Protein AF-0000000068167201 (afdb_homodimer)

Sequence (460 aa):
MQRVSMYNCYGNVTFLSANLTEEQDPYPSETRNNGVIADLFFKIFEMDVFRKNYDYFFLMESDVVPIRPYWLDNMYEHAEFAMEDFWIKGSLYRGPNTPKEYCMGIYWGCGDHFNGNSMYRLGDPVFDSFLRFARDTRVDPGKEIGINHDAQIVRVLRDPAVWRFYQRYAQKFVYTEFVQHRPPLIIDDLRRTFNNTFIVHQATNEPEEPQEGEMDEIYLDRANIILKPAMQRVSMYNCYGNVTFLSANLTEEQDPYPSETRNNGVIADLFFKIFEMDVFRKNYDYFFLMESDVVPIRPYWLDNMYEHAEFAMEDFWIKGSLYRGPNTPKEYCMGIYWGCGDHFNGNSMYRLGDPVFDSFLRFARDTRVDPGKEIGINHDAQIVRVLRDPAVWRFYQRYAQKFVYTEFVQHRPPLIIDDLRRTFNNTFIVHQATNEPEEPQEGEMDEIYLDRANIILKPA

Nearest PDB structures (foldseek):
  7ui7-assembly1_B  TM=5.630E-01  e=5.694E-02  Homo sapiens
  6ezl-assembly1_B  TM=3.033E-01  e=5.720E+00  Trypanosoma cruzi strain CL Brener
  5h93-assembly1_A  TM=2.025E-01  e=3.654E+00  Geobacter metallireducens GS-15
  6ezl-assembly1_A  TM=3.020E-01  e=9.546E+00  Trypanosoma cruzi strain CL Brener
  7ui7-assembly1_B  TM=5.516E-01  e=3.229E-02  Homo sapiens

Organism: Acanthamoeba castellanii (strain ATCC 30010 / Neff) (NCBI:txid1257118)

Secondary structure (DSSP, 8-state):
-----HHHH-SEEEEEE----TTT--TT-SS--HHHHHHHHHHHHH-HHHHTT-SEEE---TTEEE-STTHHHHHHHHHHT-SS--SEEE--B-SS---HHHHTSTTTT-TTPPPSSSEEE-S-HHHHHHHHHHHHT---TTSSS---HHHHHHHHHTSGGGHHHHHHHGGGEEE-SSEEE-S---HHHHHHH-TT--EEET---S------S--------SEEEEEEP-/-----HHHH-SEEEEEE----TTT--TT-SS--HHHHHHHHHHHHH-HHHHTT-SEEE---TTEEE-STTHHHHHHHHHHT-SS--SEEE--B-SS---HHHHTSTTGGGTTPPPSSSEEE-S-HHHHHHHHHHHHT---TTSSS---HHHHHHHHHTSGGGHHHHHHHGGGEEE-SSEEE-S---HHHHHHH-TT--EEET---S------S--------SEEEEEE--

Foldseek 3Di:
DPPDDLVVFFVDKDWAFLPDDCVQPVPPPVPPALSNQQSLVLSVLPDCVDQVPHFKDFDDDPQKDFLDPPLVVVVVCCQPVPPDAAAKEAFAEDEPCQDPCCCPDPNVQCSGFGDSRIMGGHNDPVSNVLLVVLVVPQPPVVDRRRNHSRSSSRSVCPPPVCVVVCVVRVVNHHYDQCEHEYAADQSVVCVVPRVNHGMYGHHDNDDPPVPPDPPPCVVCPRIDIGGHHD/DPPDDLVVFFVDKDKAFLPDDCVQPVPPPVPPALSNQQSLVLSVLPDCVDQVPHFKDFDDDPQKDFLDPPLVVVVVCCQPVPPDAAAKEAFAEDEDCQDPCCCPDPNVQCNGFGDSRIMGGHNDPVSNVLLVVLVVVQPPPVDRRRNHSRSSSRSVCPPPVCVVVCVVRVVNHHYDQCEHEYAADQSVVCVVPRVNHGMYGHHDNDDPPVPPDPVPCVCCDRIDIDGHHD

Radius of gyration: 24.22 Å; Cα contacts (8 Å, |Δi|>4): 711; chains: 2; bounding box: 56×70×61 Å

pLDDT: mean 72.6, std 19.9, range [26.17, 97.38]

Solvent-accessible surface area (backbone atoms only — not comparable to full-atom values): 25790 Å² total; per-residue (Å²): 128,83,84,67,58,65,71,77,68,25,59,40,80,44,83,37,71,65,73,70,49,63,85,56,40,54,70,82,52,84,62,85,46,38,36,36,59,21,49,46,51,59,47,54,68,68,33,58,81,46,35,75,72,37,59,60,48,70,45,75,56,89,56,46,42,72,69,43,86,65,41,67,60,50,49,48,44,59,66,71,59,42,92,60,80,52,45,34,43,17,13,36,55,50,46,92,76,63,53,59,65,24,65,73,39,100,29,49,70,36,55,70,20,44,42,67,56,21,37,33,52,34,71,45,67,68,59,49,50,49,51,50,49,37,61,70,64,60,57,62,69,90,49,79,70,32,67,33,49,31,53,37,47,31,51,46,55,66,32,75,92,34,38,70,56,38,42,71,46,48,41,24,58,36,52,37,57,42,33,38,32,33,64,61,41,54,57,69,56,47,49,70,73,33,82,62,41,25,33,28,35,46,58,39,79,63,74,77,62,78,64,80,63,72,64,72,66,69,58,74,56,69,41,55,73,50,74,39,79,106,128,82,87,66,57,64,71,77,68,23,58,40,80,43,83,38,71,60,76,70,49,62,84,56,40,56,69,80,51,84,60,88,47,37,36,34,60,22,50,47,51,59,46,52,67,68,34,58,80,44,35,75,72,36,61,61,48,69,46,75,57,92,58,44,41,73,71,42,86,64,39,66,60,51,51,47,45,59,66,71,58,41,92,60,79,52,45,36,42,18,13,36,56,50,45,89,76,63,55,57,65,24,62,73,40,98,26,46,69,36,53,71,20,44,41,67,55,22,36,33,51,35,71,44,68,67,58,49,50,48,50,50,50,36,61,70,65,59,61,63,68,89,51,83,73,35,67,33,51,32,54,36,47,32,51,46,55,67,30,76,92,35,37,67,56,39,42,70,45,48,40,24,56,36,53,37,58,42,33,36,33,34,64,58,42,53,59,67,57,46,49,70,72,33,82,62,41,26,33,30,34,47,56,41,79,65,75,78,61,77,64,80,63,70,64,73,64,72,58,74,52,69,44,52,74,48,74,39,77,105

Structure (mmCIF, N/CA/C/O backbone):
data_AF-0000000068167201-model_v1
#
loop_
_entity.id
_entity.type
_entity.pdbx_description
1 polymer 'Uncharacterized protein'
#
loop_
_atom_site.group_PDB
_atom_site.id
_atom_site.type_symbol
_atom_site.label_atom_id
_atom_site.label_alt_id
_atom_site.label_comp_id
_atom_site.label_asym_id
_atom_site.label_entity_id
_atom_site.label_seq_id
_atom_site.pdbx_PDB_ins_code
_atom_site.Cartn_x
_atom_site.Cartn_y
_atom_site.Cartn_z
_atom_site.occupancy
_atom_site.B_iso_or_equiv
_atom_site.auth_seq_id
_atom_site.auth_comp_id
_atom_site.auth_asym_id
_atom_site.auth_atom_id
_atom_site.pdbx_PDB_model_num
ATOM 1 N N . MET A 1 1 ? 23.516 -27.391 -0.371 1 36.56 1 MET A N 1
ATOM 2 C CA . MET A 1 1 ? 22.188 -27.453 0.202 1 36.56 1 MET A CA 1
ATOM 3 C C . MET A 1 1 ? 21.578 -28.844 0.037 1 36.56 1 MET A C 1
ATOM 5 O O . MET A 1 1 ? 21.578 -29.391 -1.065 1 36.56 1 MET A O 1
ATOM 9 N N . GLN A 1 2 ? 21.656 -29.641 1.086 1 42.03 2 GLN A N 1
ATOM 10 C CA . GLN A 1 2 ? 21.078 -30.984 1.014 1 42.03 2 GLN A CA 1
ATOM 11 C C . GLN A 1 2 ? 19.672 -30.953 0.428 1 42.03 2 GLN A C 1
ATOM 13 O O . GLN A 1 2 ? 18.859 -30.094 0.79 1 42.03 2 GLN A O 1
ATOM 18 N N . ARG A 1 3 ? 19.531 -31.516 -0.711 1 50 3 ARG A N 1
ATOM 19 C CA . ARG A 1 3 ? 18.203 -31.703 -1.292 1 50 3 ARG A CA 1
ATOM 20 C C . ARG A 1 3 ? 17.25 -32.344 -0.29 1 50 3 ARG A C 1
ATOM 22 O O . ARG A 1 3 ? 17.516 -33.438 0.198 1 50 3 ARG A O 1
ATOM 29 N N . VAL A 1 4 ? 16.609 -31.641 0.537 1 54.53 4 VAL A N 1
ATOM 30 C CA . VAL A 1 4 ? 15.562 -32.188 1.4 1 54.53 4 VAL A CA 1
ATOM 31 C C . VAL A 1 4 ? 14.25 -32.281 0.633 1 54.53 4 VAL A C 1
ATOM 33 O O . VAL A 1 4 ? 13.961 -31.422 -0.208 1 54.53 4 VAL A O 1
ATOM 36 N N . SER A 1 5 ? 13.695 -33.406 0.656 1 58.47 5 SER A N 1
ATOM 37 C CA . SER A 1 5 ? 12.398 -33.625 0.016 1 58.47 5 SER A CA 1
ATOM 38 C C . SER A 1 5 ? 11.375 -32.594 0.502 1 58.47 5 SER A C 1
ATOM 40 O O . SER A 1 5 ? 11.422 -32.188 1.657 1 58.47 5 SER A O 1
ATOM 42 N N . MET A 1 6 ? 10.562 -32.125 -0.412 1 61.56 6 MET A N 1
ATOM 43 C CA . MET A 1 6 ? 9.469 -31.219 -0.084 1 61.56 6 MET A CA 1
ATOM 44 C C . MET A 1 6 ? 8.617 -31.781 1.054 1 61.56 6 MET A C 1
ATOM 46 O O . MET A 1 6 ? 8.125 -31.031 1.896 1 61.56 6 MET A O 1
ATOM 50 N N . TYR A 1 7 ? 8.578 -33.094 1.147 1 63.25 7 TYR A N 1
ATOM 51 C CA . TYR A 1 7 ? 7.738 -33.719 2.154 1 63.25 7 TYR A CA 1
ATOM 52 C C . TYR A 1 7 ? 8.344 -33.562 3.545 1 63.25 7 TYR A C 1
ATOM 54 O O . TYR A 1 7 ? 7.652 -33.75 4.551 1 63.25 7 TYR A O 1
ATOM 62 N N . ASN A 1 8 ? 9.539 -33.219 3.566 1 61.47 8 ASN A N 1
ATOM 63 C CA . ASN A 1 8 ? 10.195 -32.969 4.844 1 61.47 8 ASN A CA 1
ATOM 64 C C . ASN A 1 8 ? 10.039 -31.516 5.285 1 61.47 8 ASN A C 1
ATOM 66 O O . ASN A 1 8 ? 10.297 -31.188 6.445 1 61.47 8 ASN A O 1
ATOM 70 N N . CYS A 1 9 ? 9.672 -30.828 4.32 1 60.47 9 CYS A N 1
ATOM 71 C CA . CYS A 1 9 ? 9.625 -29.406 4.602 1 60.47 9 CYS A CA 1
ATOM 72 C C . CYS A 1 9 ? 8.195 -28.938 4.828 1 60.47 9 CYS A C 1
ATOM 74 O O . CYS A 1 9 ? 7.961 -27.969 5.547 1 60.47 9 CYS A O 1
ATOM 76 N N . TYR A 1 10 ? 7.305 -29.766 4.207 1 65.75 10 TYR A N 1
ATOM 77 C CA . TYR A 1 10 ? 5.922 -29.312 4.242 1 65.75 10 TYR A CA 1
ATOM 78 C C . TYR A 1 10 ? 5.004 -30.375 4.824 1 65.75 10 TYR A C 1
ATOM 80 O O . TYR A 1 10 ? 5.25 -31.578 4.656 1 65.75 10 TYR A O 1
ATOM 88 N N . GLY A 1 11 ? 4.047 -29.984 5.57 1 65.19 11 GLY A N 1
ATOM 89 C CA . GLY A 1 11 ? 3.096 -30.906 6.18 1 65.19 11 GLY A CA 1
ATOM 90 C C . GLY A 1 11 ? 2.312 -31.719 5.168 1 65.19 11 GLY A C 1
ATOM 91 O O . GLY A 1 11 ? 1.943 -32.844 5.43 1 65.19 11 GLY A O 1
ATOM 92 N N . ASN A 1 12 ? 1.971 -31.078 4.129 1 67.81 12 ASN A N 1
ATOM 93 C CA . ASN A 1 12 ? 1.233 -31.75 3.059 1 67.81 12 ASN A CA 1
ATOM 94 C C . ASN A 1 12 ? 1.652 -31.234 1.686 1 67.81 12 ASN A C 1
ATOM 96 O O . ASN A 1 12 ? 1.848 -30.031 1.502 1 67.81 12 ASN A O 1
ATOM 100 N N . VAL A 1 13 ? 1.933 -32.188 0.857 1 68.69 13 VAL A N 1
ATOM 101 C CA . VAL A 1 13 ? 2.264 -31.859 -0.528 1 68.69 13 VAL A CA 1
ATOM 102 C C . VAL A 1 13 ? 1.216 -32.469 -1.462 1 68.69 13 VAL A C 1
ATOM 104 O O . VAL A 1 13 ? 0.963 -33.656 -1.427 1 68.69 13 VAL A O 1
ATOM 107 N N . THR A 1 14 ? 0.507 -31.531 -2.141 1 71.19 14 THR A N 1
ATOM 108 C CA . THR A 1 14 ? -0.508 -31.984 -3.086 1 71.19 14 THR A CA 1
ATOM 109 C C . THR A 1 14 ? -0.206 -31.469 -4.492 1 71.19 14 THR A C 1
ATOM 111 O O . THR A 1 14 ? 0.171 -30.312 -4.668 1 71.19 14 THR A O 1
ATOM 114 N N . PHE A 1 15 ? -0.291 -32.406 -5.363 1 70.62 15 PHE A N 1
ATOM 115 C CA . PHE A 1 15 ? -0.175 -32.062 -6.773 1 70.62 15 PHE A CA 1
ATOM 116 C C . PHE A 1 15 ? -1.552 -31.938 -7.418 1 70.62 15 PHE A C 1
ATOM 118 O O . PHE A 1 15 ? -2.35 -32.875 -7.367 1 70.62 15 PHE A O 1
ATOM 125 N N . LEU A 1 16 ? -1.758 -30.734 -7.855 1 71.31 16 LEU A N 1
ATOM 126 C CA . LEU A 1 16 ? -3.053 -30.5 -8.484 1 71.31 16 LEU A CA 1
ATOM 127 C C . LEU A 1 16 ? -2.883 -30.062 -9.938 1 71.31 16 LEU A C 1
ATOM 129 O O . LEU A 1 16 ? -2.061 -29.203 -10.234 1 71.31 16 LEU A O 1
ATOM 133 N N . SER A 1 17 ? -3.621 -30.797 -10.758 1 72.12 17 SER A N 1
ATOM 134 C CA . SER A 1 17 ? -3.656 -30.391 -12.164 1 72.12 17 SER A CA 1
ATOM 135 C C . SER A 1 17 ? -4.727 -29.344 -12.398 1 72.12 17 SER A C 1
ATOM 137 O O . SER A 1 17 ? -5.844 -29.453 -11.891 1 72.12 17 SER A O 1
ATOM 139 N N . ALA A 1 18 ? -4.312 -28.266 -13.125 1 69.25 18 ALA A N 1
ATOM 140 C CA . ALA A 1 18 ? -5.293 -27.25 -13.484 1 69.25 18 ALA A CA 1
ATOM 141 C C . ALA A 1 18 ? -6.184 -27.719 -14.625 1 69.25 18 ALA A C 1
ATOM 143 O O . ALA A 1 18 ? -7.199 -27.094 -14.938 1 69.25 18 ALA A O 1
ATOM 144 N N . ASN A 1 19 ? -5.879 -28.859 -15.148 1 73.12 19 ASN A N 1
ATOM 145 C CA . ASN A 1 19 ? -6.645 -29.438 -16.25 1 73.12 19 ASN A CA 1
ATOM 146 C C . ASN A 1 19 ? -6.844 -28.453 -17.391 1 73.12 19 ASN A C 1
ATOM 148 O O . ASN A 1 19 ? -7.969 -28.25 -17.844 1 73.12 19 ASN A O 1
ATOM 152 N N . LEU A 1 20 ? -5.723 -27.859 -17.812 1 71.25 20 LEU A N 1
ATOM 153 C CA . LEU A 1 20 ? -5.801 -26.922 -18.922 1 71.25 20 LEU A CA 1
ATOM 154 C C . LEU A 1 20 ? -6.047 -27.672 -20.234 1 71.25 20 LEU A C 1
ATOM 156 O O . LEU A 1 20 ? -5.539 -28.781 -20.438 1 71.25 20 LEU A O 1
ATOM 160 N N . THR A 1 21 ? -6.906 -27.031 -21 1 71.06 21 THR A N 1
ATOM 161 C CA . THR A 1 21 ? -7.129 -27.609 -22.312 1 71.06 21 THR A CA 1
ATOM 162 C C . THR A 1 21 ? -5.902 -27.406 -23.203 1 71.06 21 THR A C 1
ATOM 164 O O . THR A 1 21 ? -5.012 -26.625 -22.875 1 71.06 21 THR A O 1
ATOM 167 N N . GLU A 1 22 ? -5.84 -28.078 -24.25 1 69.19 22 GLU A N 1
ATOM 168 C CA . GLU A 1 22 ? -4.75 -27.922 -25.203 1 69.19 22 GLU A CA 1
ATOM 169 C C . GLU A 1 22 ? -4.68 -26.5 -25.734 1 69.19 22 GLU A C 1
ATOM 171 O O . GLU A 1 22 ? -3.596 -25.984 -26.031 1 69.19 22 GLU A O 1
ATOM 176 N N . GLU A 1 23 ? -5.832 -25.891 -25.891 1 67.25 23 GLU A N 1
ATOM 177 C CA . GLU A 1 23 ? -5.883 -24.5 -26.359 1 67.25 23 GLU A CA 1
ATOM 178 C C . GLU A 1 23 ? -5.238 -23.547 -25.359 1 67.25 23 GLU A C 1
ATOM 180 O O . GLU A 1 23 ? -4.57 -22.594 -25.75 1 67.25 23 GLU A O 1
ATOM 185 N N . GLN A 1 24 ? -5.504 -23.875 -24.156 1 65.56 24 GLN A N 1
ATOM 186 C CA . GLN A 1 24 ? -4.977 -23.031 -23.094 1 65.56 24 GLN A CA 1
ATOM 187 C C . GLN A 1 24 ? -3.48 -23.25 -22.891 1 65.56 24 GLN A C 1
ATOM 189 O O . GLN A 1 24 ? -2.768 -22.359 -22.438 1 65.56 24 GLN A O 1
ATOM 194 N N . ASP A 1 25 ? -3.125 -24.391 -23.094 1 62.09 25 ASP A N 1
ATOM 195 C CA . ASP A 1 25 ? -1.715 -24.734 -22.953 1 62.09 25 ASP A CA 1
ATOM 196 C C . ASP A 1 25 ? -1.173 -25.359 -24.234 1 62.09 25 ASP A C 1
ATOM 198 O O . ASP A 1 25 ? -1.091 -26.578 -24.359 1 62.09 25 ASP A O 1
ATOM 202 N N . PRO A 1 26 ? -0.95 -24.312 -25.062 1 56.28 26 PRO A N 1
ATOM 203 C CA . PRO A 1 26 ? -0.424 -24.891 -26.297 1 56.28 26 PRO A CA 1
ATOM 204 C C . PRO A 1 26 ? 0.962 -25.516 -26.125 1 56.28 26 PRO A C 1
ATOM 206 O O . PRO A 1 26 ? 1.7 -25.672 -27.094 1 56.28 26 PRO A O 1
ATOM 209 N N . TYR A 1 27 ? 1.354 -25.953 -25 1 52.94 27 TYR A N 1
ATOM 210 C CA . TYR A 1 27 ? 2.646 -26.609 -24.844 1 52.94 27 TYR A CA 1
ATOM 211 C C . TYR A 1 27 ? 2.723 -27.875 -25.688 1 52.94 27 TYR A C 1
ATOM 213 O O . TYR A 1 27 ? 1.744 -28.609 -25.797 1 52.94 27 TYR A O 1
ATOM 221 N N . PRO A 1 28 ? 4.102 -28.156 -26.188 1 50.16 28 PRO A N 1
ATOM 222 C CA . PRO A 1 28 ? 5.379 -27.438 -26.078 1 50.16 28 PRO A CA 1
ATOM 223 C C . PRO A 1 28 ? 5.465 -26.234 -27.016 1 50.16 28 PRO A C 1
ATOM 225 O O . PRO A 1 28 ? 6.562 -25.734 -27.281 1 50.16 28 PRO A O 1
ATOM 228 N N . SER A 1 29 ? 4.441 -25.594 -27.219 1 46.91 29 SER A N 1
ATOM 229 C CA . SER A 1 29 ? 4.723 -24.531 -28.188 1 46.91 29 SER A CA 1
ATOM 230 C C . SER A 1 29 ? 5.816 -23.594 -27.672 1 46.91 29 SER A C 1
ATOM 232 O O . SER A 1 29 ? 5.988 -23.438 -26.469 1 46.91 29 SER A O 1
ATOM 234 N N . GLU A 1 30 ? 6.926 -23.484 -28.438 1 47.19 30 GLU A N 1
ATOM 235 C CA . GLU A 1 30 ? 8.125 -22.672 -28.25 1 47.19 30 GLU A CA 1
ATOM 236 C C . GLU A 1 30 ? 7.801 -21.391 -27.469 1 47.19 30 GLU A C 1
ATOM 238 O O . GLU A 1 30 ? 8.703 -20.719 -26.969 1 47.19 30 GLU A O 1
ATOM 243 N N . THR A 1 31 ? 6.672 -20.906 -27.703 1 44.09 31 THR A N 1
ATOM 244 C CA . THR A 1 31 ? 6.492 -19.531 -27.234 1 44.09 31 THR A CA 1
ATOM 245 C C . THR A 1 31 ? 6.055 -19.516 -25.766 1 44.09 31 THR A C 1
ATOM 247 O O . THR A 1 31 ? 5.113 -20.219 -25.391 1 44.09 31 THR A O 1
ATOM 250 N N . ARG A 1 32 ? 7.156 -19.484 -24.844 1 48.12 32 ARG A N 1
ATOM 251 C CA . ARG A 1 32 ? 6.867 -19.125 -23.469 1 48.12 32 ARG A CA 1
ATOM 252 C C . ARG A 1 32 ? 5.586 -18.312 -23.359 1 48.12 32 ARG A C 1
ATOM 254 O O . ARG A 1 32 ? 5.523 -17.172 -23.844 1 48.12 32 ARG A O 1
ATOM 261 N N . ASN A 1 33 ? 4.301 -18.969 -23.297 1 55.28 33 ASN A N 1
ATOM 262 C CA . ASN A 1 33 ? 3.033 -18.25 -23.391 1 55.28 33 ASN A CA 1
ATOM 263 C C . ASN A 1 33 ? 2.582 -17.719 -22.031 1 55.28 33 ASN A C 1
ATOM 265 O O . ASN A 1 33 ? 2.197 -18.5 -21.156 1 55.28 33 ASN A O 1
ATOM 269 N N . ASN A 1 34 ? 2.998 -16.516 -21.609 1 62.41 34 ASN A N 1
ATOM 270 C CA . ASN A 1 34 ? 2.537 -15.781 -20.438 1 62.41 34 ASN A CA 1
ATOM 271 C C . ASN A 1 34 ? 1.046 -15.984 -20.203 1 62.41 34 ASN A C 1
ATOM 273 O O . ASN A 1 34 ? 0.582 -15.906 -19.062 1 62.41 34 ASN A O 1
ATOM 277 N N . GLY A 1 35 ? 0.426 -16.5 -21.219 1 68.56 35 GLY A N 1
ATOM 278 C CA . GLY A 1 35 ? -1.002 -16.75 -21.094 1 68.56 35 GLY A CA 1
ATOM 279 C C . GLY A 1 35 ? -1.327 -18.016 -20.312 1 68.56 35 GLY A C 1
ATOM 280 O O . GLY A 1 35 ? -2.293 -18.047 -19.547 1 68.56 35 GLY A O 1
ATOM 281 N N . VAL A 1 36 ? -0.416 -18.984 -20.438 1 72.44 36 VAL A N 1
ATOM 282 C CA . VAL A 1 36 ? -0.645 -20.266 -19.75 1 72.44 36 VAL A CA 1
ATOM 283 C C . VAL A 1 36 ? -0.498 -20.078 -18.25 1 72.44 36 VAL A C 1
ATOM 285 O O . VAL A 1 36 ? -1.303 -20.594 -17.469 1 72.44 36 VAL A O 1
ATOM 288 N N . ILE A 1 37 ? 0.482 -19.359 -17.859 1 74.88 37 ILE A N 1
ATOM 289 C CA . ILE A 1 37 ? 0.716 -19.109 -16.438 1 74.88 37 ILE A CA 1
ATOM 290 C C . ILE A 1 37 ? -0.462 -18.328 -15.859 1 74.88 37 ILE A C 1
ATOM 292 O O . ILE A 1 37 ? -0.894 -18.609 -14.734 1 74.88 37 ILE A O 1
ATOM 296 N N . ALA A 1 38 ? -0.884 -17.406 -16.594 1 81.75 38 ALA A N 1
ATOM 297 C CA . ALA A 1 38 ? -2.049 -16.641 -16.156 1 81.75 38 ALA A CA 1
ATOM 298 C C . ALA A 1 38 ? -3.262 -17.547 -15.977 1 81.75 38 ALA A C 1
ATOM 300 O O . ALA A 1 38 ? -3.982 -17.438 -14.984 1 81.75 38 ALA A O 1
ATOM 301 N N . ASP A 1 39 ? -3.455 -18.438 -16.922 1 80 39 ASP A N 1
ATOM 302 C CA . ASP A 1 39 ? -4.586 -19.359 -16.859 1 80 39 ASP A CA 1
ATOM 303 C C . ASP A 1 39 ? -4.461 -20.297 -15.648 1 80 39 ASP A C 1
ATOM 305 O O . ASP A 1 39 ? -5.453 -20.594 -14.984 1 80 39 ASP A O 1
ATOM 309 N N . LEU A 1 40 ? -3.301 -20.719 -15.438 1 80 40 LEU A N 1
ATOM 310 C CA . LEU A 1 40 ? -3.059 -21.547 -14.258 1 80 40 LEU A CA 1
ATOM 311 C C . LEU A 1 40 ? -3.439 -20.812 -12.984 1 80 40 LEU A C 1
ATOM 313 O O . LEU A 1 40 ? -4.121 -21.359 -12.117 1 80 40 LEU A O 1
ATOM 317 N N . PHE A 1 41 ? -3.064 -19.641 -12.867 1 86.31 41 PHE A N 1
ATOM 318 C CA . PHE A 1 41 ? -3.369 -18.828 -11.695 1 86.31 41 PHE A CA 1
ATOM 319 C C . PHE A 1 41 ? -4.875 -18.719 -11.492 1 86.31 41 PHE A C 1
ATOM 321 O O . PHE A 1 41 ? -5.391 -19 -10.406 1 86.31 41 PHE A O 1
ATOM 328 N N . PHE A 1 42 ? -5.516 -18.266 -12.539 1 85.69 42 PHE A N 1
ATOM 329 C CA . PHE A 1 42 ? -6.941 -18 -12.422 1 85.69 42 PHE A CA 1
ATOM 330 C C . PHE A 1 42 ? -7.723 -19.281 -12.141 1 85.69 42 PHE A C 1
ATOM 332 O O . PHE A 1 42 ? -8.727 -19.25 -11.43 1 85.69 42 PHE A O 1
ATOM 339 N N . LYS A 1 43 ? -7.254 -20.344 -12.633 1 81.44 43 LYS A N 1
ATOM 340 C CA . LYS A 1 43 ? -7.91 -21.609 -12.359 1 81.44 43 LYS A CA 1
ATOM 341 C C . LYS A 1 43 ? -7.703 -22.047 -10.914 1 81.44 43 LYS A C 1
ATOM 343 O O . LYS A 1 43 ? -8.633 -22.531 -10.266 1 81.44 43 LYS A O 1
ATOM 348 N N . ILE A 1 44 ? -6.508 -21.859 -10.453 1 75.69 44 ILE A N 1
ATOM 349 C CA . ILE A 1 44 ? -6.203 -22.203 -9.07 1 75.69 44 ILE A CA 1
ATOM 350 C C . ILE A 1 44 ? -7.094 -21.406 -8.125 1 75.69 44 ILE A C 1
ATOM 352 O O . ILE A 1 44 ? -7.625 -21.938 -7.152 1 75.69 44 ILE A O 1
ATOM 356 N N . PHE A 1 45 ? -7.273 -20.219 -8.414 1 83.06 45 PHE A N 1
ATOM 357 C CA . PHE A 1 45 ? -8.055 -19.344 -7.555 1 83.06 45 PHE A CA 1
ATOM 358 C C . PHE A 1 45 ? -9.5 -19.812 -7.469 1 83.06 45 PHE A C 1
ATOM 360 O O . PHE A 1 45 ? -10.18 -19.578 -6.465 1 83.06 45 PHE A O 1
ATOM 367 N N . GLU A 1 46 ? -9.93 -20.531 -8.453 1 83.56 46 GLU A N 1
ATOM 368 C CA . GLU A 1 46 ? -11.328 -20.953 -8.508 1 83.56 46 GLU A CA 1
ATOM 369 C C . GLU A 1 46 ? -11.508 -22.328 -7.875 1 83.56 46 GLU A C 1
ATOM 371 O O . GLU A 1 46 ? -12.641 -22.781 -7.668 1 83.56 46 GLU A O 1
ATOM 376 N N . MET A 1 47 ? -10.43 -22.938 -7.543 1 81.81 47 MET A N 1
ATOM 377 C CA . MET A 1 47 ? -10.523 -24.297 -7.02 1 81.81 47 MET A CA 1
ATOM 378 C C . MET A 1 47 ? -11.016 -24.297 -5.578 1 81.81 47 MET A C 1
ATOM 380 O O . MET A 1 47 ? -10.43 -23.625 -4.719 1 81.81 47 MET A O 1
ATOM 384 N N . ASP A 1 48 ? -11.938 -25.109 -5.273 1 80.12 48 ASP A N 1
ATOM 385 C CA . ASP A 1 48 ? -12.578 -25.188 -3.965 1 80.12 48 ASP A CA 1
ATOM 386 C C . ASP A 1 48 ? -11.594 -25.672 -2.9 1 80.12 48 ASP A C 1
ATOM 388 O O . ASP A 1 48 ? -11.688 -25.281 -1.734 1 80.12 48 ASP A O 1
ATOM 392 N N . VAL A 1 49 ? -10.75 -26.516 -3.322 1 76.31 49 VAL A N 1
ATOM 393 C CA . VAL A 1 49 ? -9.812 -27.094 -2.367 1 76.31 49 VAL A CA 1
ATOM 394 C C . VAL A 1 49 ? -8.992 -25.984 -1.706 1 76.31 49 VAL A C 1
ATOM 396 O O . VAL A 1 49 ? -8.609 -26.094 -0.54 1 76.31 49 VAL A O 1
ATOM 399 N N . PHE A 1 50 ? -8.844 -24.891 -2.352 1 77 50 PHE A N 1
ATOM 400 C CA . PHE A 1 50 ? -8.102 -23.766 -1.795 1 77 50 PHE A CA 1
ATOM 401 C C . PHE A 1 50 ? -9.039 -22.781 -1.095 1 77 50 PHE A C 1
ATOM 403 O O . PHE A 1 50 ? -8.875 -22.5 0.091 1 77 50 PHE A O 1
ATOM 410 N N . ARG A 1 51 ? -10.008 -22.5 -1.754 1 79.62 51 ARG A N 1
ATOM 411 C CA . ARG A 1 51 ? -10.875 -21.406 -1.318 1 79.62 51 ARG A CA 1
ATOM 412 C C . ARG A 1 51 ? -11.594 -21.766 -0.02 1 79.62 51 ARG A C 1
ATOM 414 O O . ARG A 1 51 ? -11.914 -20.875 0.782 1 79.62 51 ARG A O 1
ATOM 421 N N . LYS A 1 52 ? -11.773 -23 0.195 1 80.25 52 LYS A N 1
ATOM 422 C CA . LYS A 1 52 ? -12.562 -23.422 1.354 1 80.25 52 LYS A CA 1
ATOM 423 C C . LYS A 1 52 ? -11.656 -23.734 2.543 1 80.25 52 LYS A C 1
ATOM 425 O O . LYS A 1 52 ? -12.125 -23.812 3.682 1 80.25 52 LYS A O 1
ATOM 430 N N . ASN A 1 53 ? -10.414 -23.906 2.287 1 79 53 ASN A N 1
ATOM 431 C CA . ASN A 1 53 ? -9.586 -24.438 3.363 1 79 53 ASN A CA 1
ATOM 432 C C . ASN A 1 53 ? -8.508 -23.453 3.787 1 79 53 ASN A C 1
ATOM 434 O O . ASN A 1 53 ? -7.879 -23.609 4.836 1 79 53 ASN A O 1
ATOM 438 N N . TYR A 1 54 ? -8.297 -22.469 3.002 1 84 54 TYR A N 1
ATOM 439 C CA . TYR A 1 54 ? -7.227 -21.531 3.295 1 84 54 TYR A CA 1
ATOM 440 C C . TYR A 1 54 ? -7.711 -20.094 3.148 1 84 54 TYR A C 1
ATOM 442 O O . TYR A 1 54 ? -8.641 -19.812 2.387 1 84 54 TYR A O 1
ATOM 450 N N . ASP A 1 55 ? -7.035 -19.234 3.902 1 88.25 55 ASP A N 1
ATOM 451 C CA . ASP A 1 55 ? -7.367 -17.812 3.818 1 88.25 55 ASP A CA 1
ATOM 452 C C . ASP A 1 55 ? -6.473 -17.094 2.811 1 88.25 55 ASP A C 1
ATOM 454 O O . ASP A 1 55 ? -6.883 -16.109 2.191 1 88.25 55 ASP A O 1
ATOM 458 N N . TYR A 1 56 ? -5.246 -17.625 2.76 1 90.06 56 TYR A N 1
ATOM 459 C CA . TYR A 1 56 ? -4.266 -17.047 1.852 1 90.06 56 TYR A CA 1
ATOM 460 C C . TYR A 1 56 ? -3.455 -18.141 1.155 1 90.06 56 TYR A C 1
ATOM 462 O O . TYR A 1 56 ? -3.326 -19.25 1.672 1 90.06 56 TYR A O 1
ATOM 470 N N . PHE A 1 57 ? -2.977 -17.812 -0.005 1 87.25 57 PHE A N 1
ATOM 471 C CA . PHE A 1 57 ? -1.939 -18.641 -0.614 1 87.25 57 PHE A CA 1
ATOM 472 C C . PHE A 1 57 ? -0.81 -17.781 -1.16 1 87.25 57 PHE A C 1
ATOM 474 O O . PHE A 1 57 ? -1.011 -16.594 -1.453 1 87.25 57 PHE A O 1
ATOM 481 N N . PHE A 1 58 ? 0.334 -18.359 -1.159 1 88.62 58 PHE A N 1
ATOM 482 C CA . PHE A 1 58 ? 1.5 -17.734 -1.775 1 88.62 58 PHE A CA 1
ATOM 483 C C . PHE A 1 58 ? 1.877 -18.453 -3.066 1 88.62 58 PHE A C 1
ATOM 485 O O . PHE A 1 58 ? 2.121 -19.656 -3.064 1 88.62 58 PHE A O 1
ATOM 492 N N . LEU A 1 59 ? 1.826 -17.688 -4.176 1 88.06 59 LEU A N 1
ATOM 493 C CA . LEU A 1 59 ? 2.326 -18.234 -5.43 1 88.06 59 LEU A CA 1
ATOM 494 C C . LEU A 1 59 ? 3.844 -18.109 -5.516 1 88.06 59 LEU A C 1
ATOM 496 O O . LEU A 1 59 ? 4.387 -17 -5.402 1 88.06 59 LEU A O 1
ATOM 500 N N . MET A 1 60 ? 4.414 -19.297 -5.652 1 83.56 60 MET A N 1
ATOM 501 C CA . MET A 1 60 ? 5.871 -19.344 -5.723 1 83.56 60 MET A CA 1
ATOM 502 C C . MET A 1 60 ? 6.332 -19.984 -7.023 1 83.56 60 MET A C 1
ATOM 504 O O . MET A 1 60 ? 6.113 -21.188 -7.238 1 83.56 60 MET A O 1
ATOM 508 N N . GLU A 1 61 ? 6.957 -19.156 -7.797 1 76.75 61 GLU A N 1
ATOM 509 C CA . GLU A 1 61 ? 7.512 -19.688 -9.039 1 76.75 61 GLU A CA 1
ATOM 510 C C . GLU A 1 61 ? 8.828 -20.422 -8.781 1 76.75 61 GLU A C 1
ATOM 512 O O . GLU A 1 61 ? 9.383 -20.344 -7.684 1 76.75 61 GLU A O 1
ATOM 517 N N . SER A 1 62 ? 9.312 -21.094 -9.773 1 71.81 62 SER A N 1
ATOM 518 C CA . SER A 1 62 ? 10.461 -21.969 -9.617 1 71.81 62 SER A CA 1
ATOM 519 C C . SER A 1 62 ? 11.742 -21.172 -9.398 1 71.81 62 SER A C 1
ATOM 521 O O . SER A 1 62 ? 12.727 -21.719 -8.875 1 71.81 62 SER A O 1
ATOM 523 N N . ASP A 1 63 ? 11.766 -19.938 -9.781 1 77.06 63 ASP A N 1
ATOM 524 C CA . ASP A 1 63 ? 12.977 -19.141 -9.641 1 77.06 63 ASP A CA 1
ATOM 525 C C . ASP A 1 63 ? 12.883 -18.203 -8.453 1 77.06 63 ASP A C 1
ATOM 527 O O . ASP A 1 63 ? 13.57 -17.172 -8.398 1 77.06 63 ASP A O 1
ATOM 531 N N . VAL A 1 64 ? 12.031 -18.484 -7.598 1 80.75 64 VAL A N 1
ATOM 532 C CA . VAL A 1 64 ? 11.922 -17.766 -6.332 1 80.75 64 VAL A CA 1
ATOM 533 C C . VAL A 1 64 ? 12.648 -18.531 -5.234 1 80.75 64 VAL A C 1
ATOM 535 O O . VAL A 1 64 ? 12.5 -19.75 -5.117 1 80.75 64 VAL A O 1
ATOM 538 N N . VAL A 1 65 ? 13.43 -17.812 -4.414 1 81.31 65 VAL A N 1
ATOM 539 C CA . VAL A 1 65 ? 14.25 -18.5 -3.42 1 81.31 65 VAL A CA 1
ATOM 540 C C . VAL A 1 65 ? 14.086 -17.812 -2.061 1 81.31 65 VAL A C 1
ATOM 542 O O . VAL A 1 65 ? 14.109 -16.594 -1.964 1 81.31 65 VAL A O 1
ATOM 545 N N . PRO A 1 66 ? 13.867 -18.625 -1.021 1 83.94 66 PRO A N 1
ATOM 546 C CA . PRO A 1 66 ? 14.031 -18.062 0.322 1 83.94 66 PRO A CA 1
ATOM 547 C C . PRO A 1 66 ? 15.484 -17.703 0.636 1 83.94 66 PRO A C 1
ATOM 549 O O . PRO A 1 66 ? 16.406 -18.453 0.296 1 83.94 66 PRO A O 1
ATOM 552 N N . ILE A 1 67 ? 15.695 -16.578 1.298 1 86 67 ILE A N 1
ATOM 553 C CA . ILE A 1 67 ? 17.078 -16.172 1.503 1 86 67 ILE A CA 1
ATOM 554 C C . ILE A 1 67 ? 17.406 -16.188 2.994 1 86 67 ILE A C 1
ATOM 556 O O . ILE A 1 67 ? 18.516 -15.812 3.396 1 86 67 ILE A O 1
ATOM 560 N N . ARG A 1 68 ? 16.406 -16.5 3.855 1 87.38 68 ARG A N 1
ATOM 561 C CA . ARG A 1 68 ? 16.562 -16.562 5.305 1 87.38 68 ARG A CA 1
ATOM 562 C C . ARG A 1 68 ? 15.734 -17.703 5.898 1 87.38 68 ARG A C 1
ATOM 564 O O . ARG A 1 68 ? 14.688 -18.047 5.359 1 87.38 68 ARG A O 1
ATOM 571 N N . PRO A 1 69 ? 16.25 -18.25 6.98 1 82.88 69 PRO A N 1
ATOM 572 C CA . PRO A 1 69 ? 15.453 -19.281 7.656 1 82.88 69 PRO A CA 1
ATOM 573 C C . PRO A 1 69 ? 14.117 -18.75 8.188 1 82.88 69 PRO A C 1
ATOM 575 O O . PRO A 1 69 ? 13.938 -17.531 8.305 1 82.88 69 PRO A O 1
ATOM 578 N N . TYR A 1 70 ? 13.164 -19.672 8.328 1 83.62 70 TYR A N 1
ATOM 579 C CA . TYR A 1 70 ? 11.867 -19.422 8.945 1 83.62 70 TYR A CA 1
ATOM 580 C C . TYR A 1 70 ? 11.008 -18.516 8.062 1 83.62 70 TYR A C 1
ATOM 582 O O . TYR A 1 70 ? 10.195 -17.734 8.562 1 83.62 70 TYR A O 1
ATOM 590 N N . TRP A 1 71 ? 11.328 -18.578 6.754 1 85.94 71 TRP A N 1
ATOM 591 C CA . TRP A 1 71 ? 10.578 -17.734 5.824 1 85.94 71 TRP A CA 1
ATOM 592 C C . TRP A 1 71 ? 9.102 -18.109 5.828 1 85.94 71 TRP A C 1
ATOM 594 O O . TRP A 1 71 ? 8.234 -17.234 5.715 1 85.94 71 TRP A O 1
ATOM 604 N N . LEU A 1 72 ? 8.742 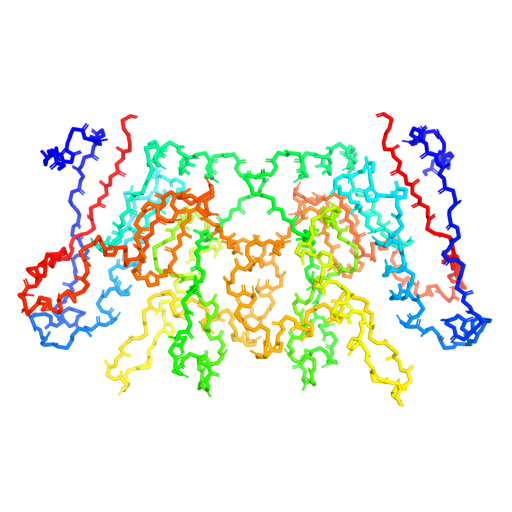-19.375 6.008 1 83.56 72 LEU A N 1
ATOM 605 C CA . LEU A 1 72 ? 7.344 -19.812 6.027 1 83.56 72 LEU A CA 1
ATOM 606 C C . LEU A 1 72 ? 6.637 -19.297 7.273 1 83.56 72 LEU A C 1
ATOM 608 O O . LEU A 1 72 ? 5.492 -18.844 7.199 1 83.56 72 LEU A O 1
ATOM 612 N N . ASP A 1 73 ? 7.289 -19.344 8.391 1 83 73 ASP A N 1
ATOM 613 C CA . ASP A 1 73 ? 6.73 -18.812 9.633 1 83 73 ASP A CA 1
ATOM 614 C C . ASP A 1 73 ? 6.457 -17.312 9.508 1 83 73 ASP A C 1
ATOM 616 O O . ASP A 1 73 ? 5.395 -16.828 9.922 1 83 73 ASP A O 1
ATOM 620 N N . ASN A 1 74 ? 7.434 -16.672 8.953 1 87.44 74 ASN A N 1
ATOM 621 C CA . ASN A 1 74 ? 7.27 -15.227 8.797 1 87.44 74 ASN A CA 1
ATOM 622 C C . ASN A 1 74 ? 6.168 -14.891 7.797 1 87.44 74 ASN A C 1
ATOM 624 O O . ASN A 1 74 ? 5.441 -13.914 7.973 1 87.44 74 ASN A O 1
ATOM 628 N N . MET A 1 75 ? 6.086 -15.703 6.789 1 88.62 75 MET A N 1
ATOM 629 C CA . MET A 1 75 ? 4.988 -15.516 5.844 1 88.62 75 MET A CA 1
ATOM 630 C C . MET A 1 75 ? 3.641 -15.672 6.539 1 88.62 75 MET A C 1
ATOM 632 O O . MET A 1 75 ? 2.727 -14.875 6.316 1 88.62 75 MET A O 1
ATOM 636 N N . TYR A 1 76 ? 3.557 -16.656 7.336 1 87.06 76 TYR A N 1
ATOM 637 C CA . TYR A 1 76 ? 2.342 -16.859 8.117 1 87.06 76 TYR A CA 1
ATOM 638 C C . TYR A 1 76 ? 2.029 -15.648 8.977 1 87.06 76 TYR A C 1
ATOM 640 O O . TYR A 1 76 ? 0.877 -15.211 9.055 1 87.06 76 TYR A O 1
ATOM 648 N N . GLU A 1 77 ? 3 -15.078 9.555 1 88.56 77 GLU A N 1
ATOM 649 C CA . GLU A 1 77 ? 2.811 -13.906 10.406 1 88.56 77 GLU A CA 1
ATOM 650 C C . GLU A 1 77 ? 2.301 -12.719 9.594 1 88.56 77 GLU A C 1
ATOM 652 O O . GLU A 1 77 ? 1.428 -11.977 10.055 1 88.56 77 GLU A O 1
ATOM 657 N N . HIS A 1 78 ? 2.84 -12.57 8.406 1 92.06 78 HIS A N 1
ATOM 658 C CA . HIS A 1 78 ? 2.41 -11.484 7.539 1 92.06 78 HIS A CA 1
ATOM 659 C C . HIS A 1 78 ? 0.932 -11.617 7.18 1 92.06 78 HIS A C 1
ATOM 661 O O . HIS A 1 78 ? 0.251 -10.609 6.957 1 92.06 78 HIS A O 1
ATOM 667 N N . ALA A 1 79 ? 0.481 -12.812 7.113 1 91.06 79 ALA A N 1
ATOM 668 C CA . ALA A 1 79 ? -0.922 -13.047 6.777 1 91.06 79 ALA A CA 1
ATOM 669 C C . ALA A 1 79 ? -1.803 -12.977 8.023 1 91.06 79 ALA A C 1
ATOM 671 O O . ALA A 1 79 ? -2.85 -12.328 8.016 1 91.06 79 ALA A O 1
ATOM 672 N N . GLU A 1 80 ? -1.335 -13.531 9.109 1 88.62 80 GLU A N 1
ATOM 673 C CA . GLU A 1 80 ? -2.152 -13.727 10.297 1 88.62 80 GLU A CA 1
ATOM 674 C C . GLU A 1 80 ? -2.244 -12.453 11.125 1 88.62 80 GLU A C 1
ATOM 676 O O . GLU A 1 80 ? -3.295 -12.148 11.695 1 88.62 80 GLU A O 1
ATOM 681 N N . PHE A 1 81 ? -1.193 -11.742 11.164 1 88.12 81 PHE A N 1
ATOM 682 C CA . PHE A 1 81 ? -1.15 -10.633 12.102 1 88.12 81 PHE A CA 1
ATOM 683 C C . PHE A 1 81 ? -1.161 -9.297 11.375 1 88.12 81 PHE A C 1
ATOM 685 O O . PHE A 1 81 ? -0.763 -8.273 11.93 1 88.12 81 PHE A O 1
ATOM 692 N N . ALA A 1 82 ? -1.553 -9.391 10.172 1 90 82 ALA A N 1
ATOM 693 C CA . ALA A 1 82 ? -1.739 -8.133 9.453 1 90 82 ALA A CA 1
ATOM 694 C C . ALA A 1 82 ? -2.775 -7.25 10.148 1 90 82 ALA A C 1
ATOM 696 O O . ALA A 1 82 ? -3.803 -7.742 10.625 1 90 82 ALA A O 1
ATOM 697 N N . MET A 1 83 ? -2.514 -5.945 10.227 1 88.5 83 MET A N 1
ATOM 698 C CA . MET A 1 83 ? -3.445 -5.016 10.859 1 88.5 83 MET A CA 1
ATOM 699 C C . MET A 1 83 ? -4.754 -4.938 10.078 1 88.5 83 MET A C 1
ATOM 701 O O . MET A 1 83 ? -5.816 -4.719 10.664 1 88.5 83 MET A O 1
ATOM 705 N N . GLU A 1 84 ? -4.645 -5.008 8.828 1 92.62 84 GLU A N 1
ATOM 706 C CA . GLU A 1 84 ? -5.789 -5.043 7.926 1 92.62 84 GLU A CA 1
ATOM 707 C C . GLU A 1 84 ? -5.68 -6.195 6.934 1 92.62 84 GLU A C 1
ATOM 709 O O . GLU A 1 84 ? -4.578 -6.559 6.516 1 92.62 84 GLU A O 1
ATOM 714 N N . ASP A 1 85 ? -6.887 -6.75 6.621 1 92.31 85 ASP A N 1
ATOM 715 C CA . ASP A 1 85 ? -6.895 -7.781 5.59 1 92.31 85 ASP A CA 1
ATOM 716 C C . ASP A 1 85 ? -6.43 -7.219 4.246 1 92.31 85 ASP A C 1
ATOM 718 O O . ASP A 1 85 ? -6.609 -6.031 3.971 1 92.31 85 ASP A O 1
ATOM 722 N N . PHE A 1 86 ? -5.82 -8.062 3.516 1 96.62 86 PHE A N 1
ATOM 723 C CA . PHE A 1 86 ? -5.367 -7.656 2.193 1 96.62 86 PHE A CA 1
ATOM 724 C C . PHE A 1 86 ? -5.762 -8.688 1.142 1 96.62 86 PHE A C 1
ATOM 726 O O . PHE A 1 86 ? -6.109 -9.82 1.478 1 96.62 86 PHE A O 1
ATOM 733 N N . TRP A 1 87 ? -5.797 -8.234 -0.087 1 97.38 87 TRP A N 1
ATOM 734 C CA . TRP A 1 87 ? -6.086 -9.117 -1.212 1 97.38 87 TRP A CA 1
ATOM 735 C C . TRP A 1 87 ? -4.801 -9.609 -1.865 1 97.38 87 TRP A C 1
ATOM 737 O O . TRP A 1 87 ? -4.684 -10.781 -2.221 1 97.38 87 TRP A O 1
ATOM 747 N N . ILE A 1 88 ? -3.895 -8.711 -2.08 1 97.12 88 ILE A N 1
ATOM 748 C CA . ILE A 1 88 ? -2.576 -9.031 -2.615 1 97.12 88 ILE A CA 1
ATOM 749 C C . ILE A 1 88 ? -1.496 -8.367 -1.768 1 97.12 88 ILE A C 1
ATOM 751 O O . ILE A 1 88 ? -1.611 -7.188 -1.421 1 97.12 88 ILE A O 1
ATOM 755 N N . LYS A 1 89 ? -0.561 -9.109 -1.372 1 97 89 LYS A N 1
ATOM 756 C CA . LYS A 1 89 ? 0.64 -8.594 -0.723 1 97 89 LYS A CA 1
ATOM 757 C C . LYS A 1 89 ? 1.901 -9.102 -1.411 1 97 89 LYS A C 1
ATOM 759 O O . LYS A 1 89 ? 2.162 -10.312 -1.425 1 97 89 LYS A O 1
ATOM 764 N N . GLY A 1 90 ? 2.605 -8.211 -2.049 1 96.19 90 GLY A N 1
ATOM 765 C CA . GLY A 1 90 ? 3.775 -8.578 -2.828 1 96.19 90 GLY A CA 1
ATOM 766 C C . GLY A 1 90 ? 4.648 -7.395 -3.193 1 96.19 90 GLY A C 1
ATOM 767 O O . GLY A 1 90 ? 4.617 -6.363 -2.52 1 96.19 90 GLY A O 1
ATOM 768 N N . SER A 1 91 ? 5.508 -7.582 -4.156 1 93.88 91 SER A N 1
ATOM 769 C CA . SER A 1 91 ? 6.488 -6.559 -4.5 1 93.88 91 SER A CA 1
ATOM 770 C C . SER A 1 91 ? 6.352 -6.129 -5.957 1 93.88 91 SER A C 1
ATOM 772 O O . SER A 1 91 ? 6.02 -6.941 -6.824 1 93.88 91 SER A O 1
ATOM 774 N N . LEU A 1 92 ? 6.617 -4.824 -6.113 1 90.25 92 LEU A N 1
ATOM 775 C CA . LEU A 1 92 ? 6.91 -4.402 -7.477 1 90.25 92 LEU A CA 1
ATOM 776 C C . LEU A 1 92 ? 8.344 -4.754 -7.859 1 90.25 92 LEU A C 1
ATOM 778 O O . LEU A 1 92 ? 9.125 -5.195 -7.012 1 90.25 92 LEU A O 1
ATOM 782 N N . TYR A 1 93 ? 8.594 -4.621 -9.148 1 87.94 93 TYR A N 1
ATOM 783 C CA . TYR A 1 93 ? 9.961 -4.859 -9.609 1 87.94 93 TYR A CA 1
ATOM 784 C C . TYR A 1 93 ? 10.914 -3.797 -9.078 1 87.94 93 TYR A C 1
ATOM 786 O O . TYR A 1 93 ? 10.641 -2.6 -9.18 1 87.94 93 TYR A O 1
ATOM 794 N N . ARG A 1 94 ? 12.047 -4.211 -8.492 1 87.94 94 ARG A N 1
ATOM 795 C CA . ARG A 1 94 ? 12.961 -3.287 -7.832 1 87.94 94 ARG A CA 1
ATOM 796 C C . ARG A 1 94 ? 14.289 -3.191 -8.578 1 87.94 94 ARG A C 1
ATOM 798 O O . ARG A 1 94 ? 15.25 -2.613 -8.078 1 87.94 94 ARG A O 1
ATOM 805 N N . GLY A 1 95 ? 14.352 -3.641 -9.758 1 79.12 95 GLY A N 1
ATOM 806 C CA . GLY A 1 95 ? 15.578 -3.592 -10.531 1 79.12 95 GLY A CA 1
ATOM 807 C C . GLY A 1 95 ? 15.664 -2.383 -11.445 1 79.12 95 GLY A C 1
ATOM 808 O O . GLY A 1 95 ? 14.695 -1.634 -11.578 1 79.12 95 GLY A O 1
ATOM 809 N N . PRO A 1 96 ? 16.922 -1.911 -11.859 1 73.12 96 PRO A N 1
ATOM 810 C CA . PRO A 1 96 ? 17.141 -0.714 -12.68 1 73.12 96 PRO A CA 1
ATOM 811 C C . PRO A 1 96 ? 16.453 -0.789 -14.031 1 73.12 96 PRO A C 1
ATOM 813 O O . PRO A 1 96 ? 16.094 0.245 -14.609 1 73.12 96 PRO A O 1
ATOM 816 N N . ASN A 1 97 ? 16.406 -1.828 -14.68 1 63.91 97 ASN A N 1
ATOM 817 C CA . ASN A 1 97 ? 15.883 -1.894 -16.047 1 63.91 97 ASN A CA 1
ATOM 818 C C . ASN A 1 97 ? 14.422 -2.336 -16.047 1 63.91 97 ASN A C 1
ATOM 820 O O . ASN A 1 97 ? 14.125 -3.498 -16.328 1 63.91 97 ASN A O 1
ATOM 824 N N . THR A 1 98 ? 13.672 -1.223 -15.531 1 61.66 98 THR A N 1
ATOM 825 C CA . THR A 1 98 ? 12.273 -1.585 -15.711 1 61.66 98 THR A CA 1
ATOM 826 C C . THR A 1 98 ? 11.961 -1.83 -17.188 1 61.66 98 THR A C 1
ATOM 828 O O . THR A 1 98 ? 12.305 -1.012 -18.031 1 61.66 98 THR A O 1
ATOM 831 N N . PRO A 1 99 ? 11.508 -2.961 -17.406 1 53.69 99 PRO A N 1
ATOM 832 C CA . PRO A 1 99 ? 11.234 -3.24 -18.812 1 53.69 99 PRO A CA 1
ATOM 833 C C . PRO A 1 99 ? 10.438 -2.131 -19.5 1 53.69 99 PRO A C 1
ATOM 835 O O . PRO A 1 99 ? 9.523 -1.565 -18.891 1 53.69 99 PRO A O 1
ATOM 838 N N . LYS A 1 100 ? 11.086 -1.582 -20.641 1 50.28 100 LYS A N 1
ATOM 839 C CA . LYS A 1 100 ? 10.5 -0.524 -21.453 1 50.28 100 LYS A CA 1
ATOM 840 C C . LYS A 1 100 ? 9 -0.738 -21.625 1 50.28 100 LYS A C 1
ATOM 842 O O . LYS A 1 100 ? 8.234 0.226 -21.734 1 50.28 100 LYS A O 1
ATOM 847 N N . GLU A 1 101 ? 8.734 -2.012 -21.797 1 50.28 101 GLU A N 1
ATOM 848 C CA . GLU A 1 101 ? 7.336 -2.363 -22.031 1 50.28 101 GLU A CA 1
ATOM 849 C C . GLU A 1 101 ? 6.441 -1.839 -20.906 1 50.28 101 GLU A C 1
ATOM 851 O O . GLU A 1 101 ? 5.266 -1.538 -21.125 1 50.28 101 GLU A O 1
ATOM 856 N N . TYR A 1 102 ? 7.008 -1.739 -19.781 1 52.47 102 TYR A N 1
ATOM 857 C CA . TYR A 1 102 ? 6.23 -1.268 -18.641 1 52.47 102 TYR A CA 1
ATOM 858 C C . TYR A 1 102 ? 6.242 0.254 -18.562 1 52.47 102 TYR A C 1
ATOM 860 O O . TYR A 1 102 ? 5.297 0.864 -18.047 1 52.47 102 TYR A O 1
ATOM 868 N N . CYS A 1 103 ? 7.434 0.949 -19.016 1 47.03 103 CYS A N 1
ATOM 869 C CA . CYS A 1 103 ? 7.688 2.371 -18.812 1 47.03 103 CYS A CA 1
ATOM 870 C C . CYS A 1 103 ? 6.961 3.203 -19.859 1 47.03 103 CYS A C 1
ATOM 872 O O . CYS A 1 103 ? 6.641 4.371 -19.625 1 47.03 103 CYS A O 1
ATOM 874 N N . MET A 1 104 ? 7.016 2.773 -21.031 1 42.09 104 MET A N 1
ATOM 875 C CA . MET A 1 104 ? 6.676 3.691 -22.109 1 42.09 104 MET A CA 1
ATOM 876 C C . MET A 1 104 ? 5.355 3.295 -22.766 1 42.09 104 MET A C 1
ATOM 878 O O . MET A 1 104 ? 4.812 4.047 -23.578 1 42.09 104 MET A O 1
ATOM 882 N N . GLY A 1 105 ? 4.973 2.119 -22.625 1 38.66 105 GLY A N 1
ATOM 883 C CA . GLY A 1 105 ? 3.805 1.735 -23.406 1 38.66 105 GLY A CA 1
ATOM 884 C C . GLY A 1 105 ? 2.521 1.736 -22.594 1 38.66 105 GLY A C 1
ATOM 885 O O . GLY A 1 105 ? 2.445 2.373 -21.547 1 38.66 105 GLY A O 1
ATOM 886 N N . ILE A 1 106 ? 1.522 1.144 -23.328 1 40.28 106 ILE A N 1
ATOM 887 C CA . ILE A 1 106 ? 0.184 0.914 -22.797 1 40.28 106 ILE A CA 1
ATOM 888 C C . ILE A 1 106 ? 0.279 0.442 -21.344 1 40.28 106 ILE A C 1
ATOM 890 O O . ILE A 1 106 ? -0.725 0.408 -20.625 1 40.28 106 ILE A O 1
ATOM 894 N N . TYR A 1 107 ? 1.471 0.003 -21.094 1 40.91 107 TYR A N 1
ATOM 895 C CA . TYR A 1 107 ? 1.678 -0.552 -19.766 1 40.91 107 TYR A CA 1
ATOM 896 C C . TYR A 1 107 ? 2.229 0.504 -18.812 1 40.91 107 TYR A C 1
ATOM 898 O O . TYR A 1 107 ? 2.643 0.187 -17.688 1 40.91 107 TYR A O 1
ATOM 906 N N . TRP A 1 108 ? 2.742 1.716 -19.391 1 46.78 108 TRP A N 1
ATOM 907 C CA . TRP A 1 108 ? 3.199 2.834 -18.562 1 46.78 108 TRP A CA 1
ATOM 908 C C . TRP A 1 108 ? 2.375 2.945 -17.297 1 46.78 108 TRP A C 1
ATOM 910 O O . TRP A 1 108 ? 2.893 3.334 -16.25 1 46.78 108 TRP A O 1
ATOM 920 N N . GLY A 1 109 ? 1.71 1.954 -17.078 1 55.56 109 GLY A N 1
ATOM 921 C CA . GLY A 1 109 ? 0.84 2.014 -15.922 1 55.56 109 GLY A CA 1
ATOM 922 C C . GLY A 1 109 ? 0.93 0.78 -15.039 1 55.56 109 GLY A C 1
ATOM 923 O O . GLY A 1 109 ? 0.329 0.731 -13.969 1 55.56 109 GLY A O 1
ATOM 924 N N . CYS A 1 110 ? 1.934 -0.079 -15.68 1 61.53 110 CYS A N 1
ATOM 925 C CA . CYS A 1 110 ? 1.953 -1.308 -14.891 1 61.53 110 CYS A CA 1
ATOM 926 C C . CYS A 1 110 ? 3.326 -1.537 -14.273 1 61.53 110 CYS A C 1
ATOM 928 O O . CYS A 1 110 ? 3.648 -2.652 -13.859 1 61.53 110 CYS A O 1
ATOM 930 N N . GLY A 1 111 ? 4.148 -0.463 -14.391 1 71.38 111 GLY A N 1
ATOM 931 C CA . GLY A 1 111 ? 5.48 -0.635 -13.828 1 71.38 111 GLY A CA 1
ATOM 932 C C . GLY A 1 111 ? 5.457 -0.986 -12.352 1 71.38 111 GLY A C 1
ATOM 933 O O . GLY A 1 111 ? 6.418 -1.554 -11.828 1 71.38 111 GLY A O 1
ATOM 934 N N . ASP A 1 112 ? 4.348 -0.704 -11.773 1 80.62 112 ASP A N 1
ATOM 935 C CA . ASP A 1 112 ? 4.281 -0.971 -10.344 1 80.62 112 ASP A CA 1
ATOM 936 C C . ASP A 1 112 ? 3.398 -2.184 -10.055 1 80.62 112 ASP A C 1
ATOM 938 O O . ASP A 1 112 ? 2.891 -2.334 -8.938 1 80.62 112 ASP A O 1
ATOM 942 N N . HIS A 1 113 ? 3.316 -3.025 -11.094 1 87.44 113 HIS A N 1
ATOM 943 C CA . HIS A 1 113 ? 2.506 -4.211 -10.836 1 87.44 113 HIS A CA 1
ATOM 944 C C . HIS A 1 113 ? 3.141 -5.086 -9.758 1 87.44 113 HIS A C 1
ATOM 946 O O . HIS A 1 113 ? 4.355 -5.043 -9.555 1 87.44 113 HIS A O 1
ATOM 952 N N . PHE A 1 114 ? 2.262 -5.773 -9.141 1 91.25 114 PHE A N 1
ATOM 953 C CA . PHE A 1 114 ? 2.74 -6.797 -8.219 1 91.25 114 PHE A CA 1
ATOM 954 C C . PHE A 1 114 ? 3.35 -7.969 -8.977 1 91.25 114 PHE A C 1
ATOM 956 O O . PHE A 1 114 ? 2.74 -8.5 -9.914 1 91.25 114 PHE A O 1
ATOM 963 N N . ASN A 1 115 ? 4.492 -8.32 -8.578 1 89.56 115 ASN A N 1
ATOM 964 C CA . ASN A 1 115 ? 5.012 -9.578 -9.094 1 89.56 115 ASN A CA 1
ATOM 965 C C . ASN A 1 115 ? 4.098 -10.75 -8.75 1 89.56 115 ASN A C 1
ATOM 967 O O . ASN A 1 115 ? 3.488 -10.773 -7.676 1 89.56 115 ASN A O 1
ATOM 971 N N . GLY A 1 116 ? 4.051 -11.703 -9.648 1 90.5 116 GLY A N 1
ATOM 972 C CA . GLY A 1 116 ? 3.16 -12.836 -9.469 1 90.5 116 GLY A CA 1
ATOM 973 C C . GLY A 1 116 ? 3.459 -13.633 -8.211 1 90.5 116 GLY A C 1
ATOM 974 O O . GLY A 1 116 ? 2.572 -14.281 -7.656 1 90.5 116 GLY A O 1
ATOM 975 N N . ASN A 1 117 ? 4.66 -13.57 -7.762 1 90.19 117 ASN A N 1
ATOM 976 C CA . ASN A 1 117 ? 5.039 -14.188 -6.496 1 90.19 117 ASN A CA 1
ATOM 977 C C . ASN A 1 117 ? 4.582 -13.359 -5.301 1 90.19 117 ASN A C 1
ATOM 979 O O . ASN A 1 117 ? 5.379 -12.633 -4.703 1 90.19 117 ASN A O 1
ATOM 983 N N . SER A 1 118 ? 3.309 -13.453 -4.984 1 94.19 118 SER A N 1
ATOM 984 C CA . SER A 1 118 ? 2.643 -12.664 -3.951 1 94.19 118 SER A CA 1
ATOM 985 C C . SER A 1 118 ? 1.706 -13.531 -3.115 1 94.19 118 SER A C 1
ATOM 987 O O . SER A 1 118 ? 1.437 -14.68 -3.465 1 94.19 118 SER A O 1
ATOM 989 N N . MET A 1 119 ? 1.36 -13.016 -1.985 1 93.06 119 MET A N 1
ATOM 990 C CA . MET A 1 119 ? 0.264 -13.602 -1.217 1 93.06 119 MET A CA 1
ATOM 991 C C . MET A 1 119 ? -1.085 -13.117 -1.742 1 93.06 119 MET A C 1
ATOM 993 O O . MET A 1 119 ? -1.255 -11.93 -2.033 1 93.06 119 MET A O 1
ATOM 997 N N . TYR A 1 120 ? -1.971 -14.047 -1.832 1 93.81 120 TYR A N 1
ATOM 998 C CA . TYR A 1 120 ? -3.303 -13.734 -2.338 1 93.81 120 TYR A CA 1
ATOM 999 C C . TYR A 1 120 ? -4.379 -14.195 -1.359 1 93.81 120 TYR A C 1
ATOM 1001 O O . TYR A 1 120 ? -4.305 -15.305 -0.823 1 93.81 120 TYR A O 1
ATOM 1009 N N . ARG A 1 121 ? -5.336 -13.352 -1.187 1 94.62 121 ARG A N 1
ATOM 1010 C CA . ARG A 1 121 ? -6.496 -13.68 -0.366 1 94.62 121 ARG A CA 1
ATOM 1011 C C . ARG A 1 121 ? -7.387 -14.703 -1.063 1 94.62 121 ARG A C 1
ATOM 1013 O O . ARG A 1 121 ? -7.625 -14.609 -2.27 1 94.62 121 ARG A O 1
ATOM 1020 N N . LEU A 1 122 ? -7.805 -15.664 -0.266 1 89.12 122 LEU A N 1
ATOM 1021 C CA . LEU A 1 122 ? -8.773 -16.641 -0.767 1 89.12 122 LEU A CA 1
ATOM 1022 C C . LEU A 1 122 ? -10.117 -16.469 -0.064 1 89.12 122 LEU A C 1
ATOM 1024 O O . LEU A 1 122 ? -10.172 -16.016 1.085 1 89.12 122 LEU A O 1
ATOM 1028 N N . GLY A 1 123 ? -11.18 -16.703 -0.777 1 87.56 123 GLY A N 1
ATOM 1029 C CA . GLY A 1 123 ? -12.5 -16.797 -0.176 1 87.56 123 GLY A CA 1
ATOM 1030 C C . GLY A 1 123 ? -13.164 -15.453 0.044 1 87.56 123 GLY A C 1
ATOM 1031 O O . GLY A 1 123 ? -14.195 -15.367 0.709 1 87.56 123 GLY A O 1
ATOM 1032 N N . ASP A 1 124 ? -12.602 -14.367 -0.34 1 91.25 124 ASP A N 1
ATOM 1033 C CA . ASP A 1 124 ? -13.258 -13.062 -0.303 1 91.25 124 ASP A CA 1
ATOM 1034 C C . ASP A 1 124 ? -14.117 -12.844 -1.547 1 91.25 124 ASP A C 1
ATOM 1036 O O . ASP A 1 124 ? -13.594 -12.773 -2.662 1 91.25 124 ASP A O 1
ATOM 1040 N N . PRO A 1 125 ? -15.352 -12.703 -1.323 1 91.12 125 PRO A N 1
ATOM 1041 C CA . PRO A 1 125 ? -16.234 -12.664 -2.492 1 91.12 125 PRO A CA 1
ATOM 1042 C C . PRO A 1 125 ? -15.969 -11.461 -3.393 1 91.12 125 PRO A C 1
ATOM 1044 O O . PRO A 1 125 ? -16.141 -11.547 -4.609 1 91.12 125 PRO A O 1
ATOM 1047 N N . VAL A 1 126 ? -15.672 -10.328 -2.82 1 93.75 126 VAL A N 1
ATOM 1048 C CA . VAL A 1 126 ? -15.414 -9.141 -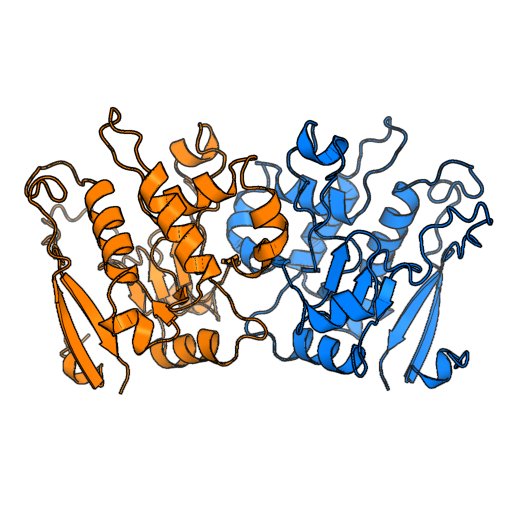3.621 1 93.75 126 VAL A CA 1
ATOM 1049 C C . VAL A 1 126 ? -14.133 -9.328 -4.43 1 93.75 126 VAL A C 1
ATOM 1051 O O . VAL A 1 126 ? -14.109 -9.047 -5.633 1 93.75 126 VAL A O 1
ATOM 1054 N N . PHE A 1 127 ? -13.117 -9.812 -3.834 1 94.75 127 PHE A N 1
ATOM 1055 C CA . PHE A 1 127 ? -11.859 -10.055 -4.531 1 94.75 127 PHE A CA 1
ATOM 1056 C C . PHE A 1 127 ? -12.031 -11.133 -5.602 1 94.75 127 PHE A C 1
ATOM 1058 O O . PHE A 1 127 ? -11.508 -11.008 -6.707 1 94.75 127 PHE A O 1
ATOM 1065 N N . ASP A 1 128 ? -12.82 -12.125 -5.262 1 90.81 128 ASP A N 1
ATOM 1066 C CA . ASP A 1 128 ? -13.109 -13.172 -6.238 1 90.81 128 ASP A CA 1
ATOM 1067 C C . ASP A 1 128 ? -13.766 -12.586 -7.488 1 90.81 128 ASP A C 1
ATOM 1069 O O . ASP A 1 128 ? -13.398 -12.938 -8.609 1 90.81 128 ASP A O 1
ATOM 1073 N N . SER A 1 129 ? -14.672 -11.75 -7.227 1 93.12 129 SER A N 1
ATOM 1074 C CA . SER A 1 129 ? -15.367 -11.125 -8.344 1 93.12 129 SER A CA 1
ATOM 1075 C C . SER A 1 129 ? -14.414 -10.266 -9.18 1 93.12 129 SER A C 1
ATOM 1077 O O . SER A 1 129 ? -14.484 -10.273 -10.414 1 93.12 129 SER A O 1
ATOM 1079 N N . PHE A 1 130 ? -13.586 -9.609 -8.492 1 94.38 130 PHE A N 1
ATOM 1080 C CA . PHE A 1 130 ? -12.602 -8.781 -9.18 1 94.38 130 PHE A CA 1
ATOM 1081 C C . PHE A 1 130 ? -11.672 -9.641 -10.031 1 94.38 130 PHE A C 1
ATOM 1083 O O . PHE A 1 130 ? -11.414 -9.32 -11.188 1 94.38 130 PHE A O 1
ATOM 1090 N N . LEU A 1 131 ? -11.18 -10.75 -9.5 1 93.12 131 LEU A N 1
ATOM 1091 C CA . LEU A 1 131 ? -10.273 -11.617 -10.242 1 93.12 131 LEU A CA 1
ATOM 1092 C C . LEU A 1 131 ? -10.977 -12.258 -11.438 1 93.12 131 LEU A C 1
ATOM 1094 O O . LEU A 1 131 ? -10.375 -12.422 -12.5 1 93.12 131 LEU A O 1
ATOM 1098 N N . ARG A 1 132 ? -12.195 -12.594 -11.258 1 90.25 132 ARG A N 1
ATOM 1099 C CA . ARG A 1 132 ? -12.953 -13.117 -12.383 1 90.25 132 ARG A CA 1
ATOM 1100 C C . ARG A 1 132 ? -13.078 -12.078 -13.492 1 90.25 132 ARG A C 1
ATOM 1102 O O . ARG A 1 132 ? -12.93 -12.398 -14.672 1 90.25 132 ARG A O 1
ATOM 1109 N N . PHE A 1 133 ? -13.359 -10.906 -13.039 1 90.25 133 PHE A N 1
ATOM 1110 C CA . PHE A 1 133 ? -13.438 -9.812 -14.008 1 90.25 133 PHE A CA 1
ATOM 1111 C C . PHE A 1 133 ? -12.109 -9.641 -14.742 1 90.25 133 PHE A C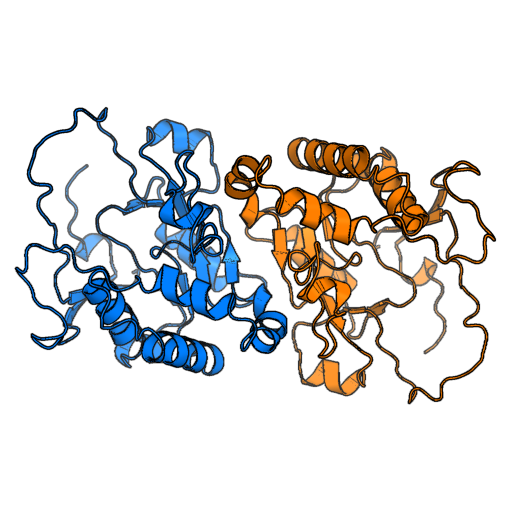 1
ATOM 1113 O O . PHE A 1 133 ? -12.086 -9.5 -15.961 1 90.25 133 PHE A O 1
ATOM 1120 N N . ALA A 1 134 ? -11.031 -9.648 -14 1 88.88 134 ALA A N 1
ATOM 1121 C CA . ALA A 1 134 ? -9.703 -9.539 -14.602 1 88.88 134 ALA A CA 1
ATOM 1122 C C . ALA A 1 134 ? -9.438 -10.68 -15.578 1 88.88 134 ALA A C 1
ATOM 1124 O O . ALA A 1 134 ? -8.914 -10.469 -16.672 1 88.88 134 ALA A O 1
ATOM 1125 N N . ARG A 1 135 ? -9.758 -11.836 -15.156 1 88.06 135 ARG A N 1
ATOM 1126 C CA . ARG A 1 135 ? -9.602 -13.008 -16.016 1 88.06 135 ARG A CA 1
ATOM 1127 C C . ARG A 1 135 ? -10.391 -12.836 -17.312 1 88.06 135 ARG A C 1
ATOM 1129 O O . ARG A 1 135 ? -9.852 -13.023 -18.406 1 88.06 135 ARG A O 1
ATOM 1136 N N . ASP A 1 136 ? -11.617 -12.43 -17.188 1 85.5 136 ASP A N 1
ATOM 1137 C CA . ASP A 1 136 ? -12.547 -12.414 -18.312 1 85.5 136 ASP A CA 1
ATOM 1138 C C . ASP A 1 136 ? -12.227 -11.281 -19.281 1 85.5 136 ASP A C 1
ATOM 1140 O O . ASP A 1 136 ? -12.609 -11.328 -20.453 1 85.5 136 ASP A O 1
ATOM 1144 N N . THR A 1 137 ? -11.609 -10.289 -18.859 1 81.44 137 THR A N 1
ATOM 1145 C CA . THR A 1 137 ? -11.305 -9.141 -19.703 1 81.44 137 THR A CA 1
ATOM 1146 C C . THR A 1 137 ? -9.891 -9.234 -20.266 1 81.44 137 THR A C 1
ATOM 1148 O O . THR A 1 137 ? -9.406 -8.305 -20.906 1 81.44 137 THR A O 1
ATOM 1151 N N . ARG A 1 138 ? -9.211 -10.273 -19.891 1 77.56 138 ARG A N 1
ATOM 1152 C CA . ARG A 1 138 ? -7.848 -10.492 -20.375 1 77.56 138 ARG A CA 1
ATOM 1153 C C . ARG A 1 138 ? -7.82 -10.688 -21.875 1 77.56 138 ARG A C 1
ATOM 1155 O O . ARG A 1 138 ? -6.781 -10.508 -22.516 1 77.56 138 ARG A O 1
ATOM 1162 N N . VAL A 1 139 ? -8.891 -10.203 -22.766 1 59.56 139 VAL A N 1
ATOM 1163 C CA . VAL A 1 139 ? -9.148 -10.609 -24.141 1 59.56 139 VAL A CA 1
ATOM 1164 C C . VAL A 1 139 ? -7.953 -10.258 -25.016 1 59.56 139 VAL A C 1
ATOM 1166 O O . VAL A 1 139 ? -7.949 -10.539 -26.219 1 59.56 139 VAL A O 1
ATOM 1169 N N . ASP A 1 140 ? -6.793 -9.727 -24.828 1 50.53 140 ASP A N 1
ATOM 1170 C CA . ASP A 1 140 ? -6.359 -9.367 -26.188 1 50.53 140 ASP A CA 1
ATOM 1171 C C . ASP A 1 140 ? -5.973 -10.609 -26.984 1 50.53 140 ASP A C 1
ATOM 1173 O O . ASP A 1 140 ? -4.863 -11.133 -26.828 1 50.53 140 ASP A O 1
ATOM 1177 N N . PRO A 1 141 ? -6.953 -11.422 -27.297 1 44.31 141 PRO A N 1
ATOM 1178 C CA . PRO A 1 141 ? -6.641 -12.57 -28.156 1 44.31 141 PRO A CA 1
ATOM 1179 C C . PRO A 1 141 ? -5.574 -12.25 -29.203 1 44.31 141 PRO A C 1
ATOM 1181 O O . PRO A 1 141 ? -4.797 -13.125 -29.594 1 44.31 141 PRO A O 1
ATOM 1184 N N . GLY A 1 142 ? -5.918 -11.312 -30.062 1 42.41 142 GLY A N 1
ATOM 1185 C CA . GLY A 1 142 ? -5.082 -11.266 -31.25 1 42.41 142 GLY A CA 1
ATOM 1186 C C . GLY A 1 142 ? -3.609 -11.07 -30.922 1 42.41 142 GLY A C 1
ATOM 1187 O O . GLY A 1 142 ? -2.771 -11.062 -31.828 1 42.41 142 GLY A O 1
ATOM 1188 N N . LYS A 1 143 ? -3.334 -10.492 -29.734 1 46.66 143 LYS A N 1
ATOM 1189 C CA . LYS A 1 143 ? -1.897 -10.297 -29.547 1 46.66 143 LYS A CA 1
ATOM 1190 C C . LYS A 1 143 ? -1.268 -11.492 -28.844 1 46.66 143 LYS A C 1
ATOM 1192 O O . LYS A 1 143 ? -1.896 -12.102 -27.969 1 46.66 143 LYS A O 1
ATOM 1197 N N . GLU A 1 144 ? -0.458 -12.133 -29.422 1 45.19 144 GLU A N 1
ATOM 1198 C CA . GLU A 1 144 ? 0.418 -13.273 -29.188 1 45.19 144 GLU A CA 1
ATOM 1199 C C . GLU A 1 144 ? 0.663 -13.469 -27.688 1 45.19 144 GLU A C 1
ATOM 1201 O O . GLU A 1 144 ? 0.7 -14.602 -27.203 1 45.19 144 GLU A O 1
ATOM 1206 N N . ILE A 1 145 ? 1.291 -12.531 -27.062 1 48.59 145 ILE A N 1
ATOM 1207 C CA . ILE A 1 145 ? 1.897 -12.797 -25.75 1 48.59 145 ILE A CA 1
ATOM 1208 C C . ILE A 1 145 ? 0.912 -12.438 -24.641 1 48.59 145 ILE A C 1
ATOM 1210 O O . ILE A 1 145 ? 0.513 -11.273 -24.516 1 48.59 145 ILE A O 1
ATOM 1214 N N . GLY A 1 146 ? -0.039 -13.367 -24.297 1 57.38 146 GLY A N 1
ATOM 1215 C CA . GLY A 1 146 ? -1.027 -13.148 -23.25 1 57.38 146 GLY A CA 1
ATOM 1216 C C . GLY A 1 146 ? -0.462 -12.438 -22.047 1 57.38 146 GLY A C 1
ATOM 1217 O O . GLY A 1 146 ? 0.724 -12.57 -21.734 1 57.38 146 GLY A O 1
ATOM 1218 N N . ILE A 1 147 ? -1.076 -11.398 -21.5 1 71.69 147 ILE A N 1
ATOM 1219 C CA . ILE A 1 147 ? -0.69 -10.656 -20.297 1 71.69 147 ILE A CA 1
ATOM 1220 C C . ILE A 1 147 ? -0.768 -11.57 -19.078 1 71.69 147 ILE A C 1
ATOM 1222 O O . ILE A 1 147 ? -1.722 -12.336 -18.938 1 71.69 147 ILE A O 1
ATOM 1226 N N . ASN A 1 148 ? 0.345 -11.734 -18.328 1 80.38 148 ASN A N 1
ATOM 1227 C CA . ASN A 1 148 ? 0.357 -12.5 -17.078 1 80.38 148 ASN A CA 1
ATOM 1228 C C . ASN A 1 148 ? -0.689 -11.977 -16.094 1 80.38 148 ASN A C 1
ATOM 1230 O O . ASN A 1 148 ? -1.161 -10.844 -16.234 1 80.38 148 ASN A O 1
ATOM 1234 N N . HIS A 1 149 ? -1.047 -12.883 -15.219 1 87.06 149 HIS A N 1
ATOM 1235 C CA . HIS A 1 149 ? -2.117 -12.555 -14.289 1 87.06 149 HIS A CA 1
ATOM 1236 C C . HIS A 1 149 ? -1.78 -11.297 -13.484 1 87.06 149 HIS A C 1
ATOM 1238 O O . HIS A 1 149 ? -2.654 -10.477 -13.219 1 87.06 149 HIS A O 1
ATOM 1244 N N . ASP A 1 150 ? -0.521 -11.172 -13.109 1 87.56 150 ASP A N 1
ATOM 1245 C CA . ASP A 1 150 ? -0.111 -10.055 -12.266 1 87.56 150 ASP A CA 1
ATOM 1246 C C . ASP A 1 150 ? -0.165 -8.734 -13.023 1 87.56 150 ASP A C 1
ATOM 1248 O O . ASP A 1 150 ? -0.673 -7.738 -12.516 1 87.56 150 ASP A O 1
ATOM 1252 N N . ALA A 1 151 ? 0.234 -8.734 -14.227 1 83.5 151 ALA A N 1
ATOM 1253 C CA . ALA A 1 151 ? 0.118 -7.547 -15.062 1 83.5 151 ALA A CA 1
ATOM 1254 C C . ALA A 1 151 ? -1.344 -7.238 -15.383 1 83.5 151 ALA A C 1
ATOM 1256 O O . ALA A 1 151 ? -1.75 -6.074 -15.398 1 83.5 151 ALA A O 1
ATOM 1257 N N . GLN A 1 152 ? -2.111 -8.258 -15.641 1 85.12 152 GLN A N 1
ATOM 1258 C CA . GLN A 1 152 ? -3.527 -8.086 -15.945 1 85.12 152 GLN A CA 1
ATOM 1259 C C . GLN A 1 152 ? -4.27 -7.441 -14.781 1 85.12 152 GLN A C 1
ATOM 1261 O O . GLN A 1 152 ? -5.121 -6.574 -14.977 1 85.12 152 GLN A O 1
ATOM 1266 N N . ILE A 1 153 ? -3.99 -7.855 -13.625 1 88.62 153 ILE A N 1
ATOM 1267 C CA . ILE A 1 153 ? -4.633 -7.324 -12.422 1 88.62 153 ILE A CA 1
ATOM 1268 C C . ILE A 1 153 ? -4.402 -5.816 -12.344 1 88.62 153 ILE A C 1
ATOM 1270 O O . ILE A 1 153 ? -5.348 -5.047 -12.148 1 88.62 153 ILE A O 1
ATOM 1274 N N . VAL A 1 154 ? -3.188 -5.402 -12.523 1 84.19 154 VAL A N 1
ATOM 1275 C CA . VAL A 1 154 ? -2.867 -3.982 -12.406 1 84.19 154 VAL A CA 1
ATOM 1276 C C . VAL A 1 154 ? -3.467 -3.219 -13.586 1 84.19 154 VAL A C 1
ATOM 1278 O O . VAL A 1 154 ? -3.93 -2.086 -13.43 1 84.19 154 VAL A O 1
ATOM 1281 N N . ARG A 1 155 ? -3.432 -3.812 -14.719 1 81.94 155 ARG A N 1
ATOM 1282 C CA . ARG A 1 155 ? -4.066 -3.189 -15.875 1 81.94 155 ARG A CA 1
ATOM 1283 C C . ARG A 1 155 ? -5.531 -2.875 -15.594 1 81.94 155 ARG A C 1
ATOM 1285 O O . ARG A 1 155 ? -6.016 -1.793 -15.93 1 81.94 155 ARG A O 1
ATOM 1292 N N . VAL A 1 156 ? -6.195 -3.799 -15.031 1 84.5 156 VAL A N 1
ATOM 1293 C CA . VAL A 1 156 ? -7.602 -3.602 -14.703 1 84.5 156 VAL A CA 1
ATOM 1294 C C . VAL A 1 156 ? -7.738 -2.512 -13.641 1 84.5 156 VAL A C 1
ATOM 1296 O O . VAL A 1 156 ? -8.602 -1.635 -13.75 1 84.5 156 VAL A O 1
ATOM 1299 N N . LEU A 1 157 ? -6.895 -2.531 -12.688 1 84.94 157 LEU A N 1
ATOM 1300 C CA . LEU A 1 157 ? -6.965 -1.558 -11.609 1 84.94 157 LEU A CA 1
ATOM 1301 C C . LEU A 1 157 ? -6.742 -0.144 -12.133 1 84.94 157 LEU A C 1
ATOM 1303 O O . LEU A 1 157 ? -7.223 0.826 -11.539 1 84.94 157 LEU A O 1
ATOM 1307 N N . ARG A 1 158 ? -6.039 -0.072 -13.156 1 78.31 158 ARG A N 1
ATOM 1308 C CA . ARG A 1 158 ? -5.695 1.24 -13.688 1 78.31 158 ARG A CA 1
ATOM 1309 C C . ARG A 1 158 ? -6.727 1.697 -14.719 1 78.31 158 ARG A C 1
ATOM 1311 O O . ARG A 1 158 ? -6.625 2.799 -15.258 1 78.31 158 ARG A O 1
ATOM 1318 N N . ASP A 1 159 ? -7.633 0.855 -15 1 75.31 159 ASP A N 1
ATOM 1319 C CA . ASP A 1 159 ? -8.742 1.244 -15.867 1 75.31 159 ASP A CA 1
ATOM 1320 C C . ASP A 1 159 ? -9.656 2.252 -15.172 1 75.31 159 ASP A C 1
ATOM 1322 O O . ASP A 1 159 ? -10.172 1.983 -14.086 1 75.31 159 ASP A O 1
ATOM 1326 N N . PRO A 1 160 ? -9.883 3.395 -15.773 1 75.38 160 PRO A N 1
ATOM 1327 C CA . PRO A 1 160 ? -10.75 4.402 -15.156 1 75.38 160 PRO A CA 1
ATOM 1328 C C . PRO A 1 160 ? -12.133 3.855 -14.812 1 75.38 160 PRO A C 1
ATOM 1330 O O . PRO A 1 160 ? -12.766 4.328 -13.867 1 75.38 160 PRO A O 1
ATOM 1333 N N . ALA A 1 161 ? -12.617 2.838 -15.555 1 75.5 161 ALA A N 1
ATOM 1334 C CA . ALA A 1 161 ? -13.938 2.254 -15.312 1 75.5 161 ALA A CA 1
ATOM 1335 C C . ALA A 1 161 ? -13.984 1.552 -13.953 1 75.5 161 ALA A C 1
ATOM 1337 O O . ALA A 1 161 ? -15.062 1.349 -13.391 1 75.5 161 ALA A O 1
ATOM 1338 N N . VAL A 1 162 ? -12.797 1.272 -13.453 1 82.62 162 VAL A N 1
ATOM 1339 C CA . VAL A 1 162 ? -12.734 0.529 -12.203 1 82.62 162 VAL A CA 1
ATOM 1340 C C . VAL A 1 162 ? -12.242 1.442 -11.086 1 82.62 162 VAL A C 1
ATOM 1342 O O . VAL A 1 162 ? -11.969 0.981 -9.969 1 82.62 162 VAL A O 1
ATOM 1345 N N . TRP A 1 163 ? -12.195 2.662 -11.305 1 83.31 163 TRP A N 1
ATOM 1346 C CA . TRP A 1 163 ? -11.625 3.621 -10.367 1 83.31 163 TRP A CA 1
ATOM 1347 C C . TRP A 1 163 ? -12.375 3.607 -9.039 1 83.31 163 TRP A C 1
ATOM 1349 O O . TRP A 1 163 ? -11.758 3.643 -7.969 1 83.31 163 TRP A O 1
ATOM 1359 N N . ARG A 1 164 ? -13.695 3.518 -9.094 1 84 164 ARG A N 1
ATOM 1360 C CA . ARG A 1 164 ? -14.484 3.506 -7.863 1 84 164 ARG A CA 1
ATOM 1361 C C . ARG A 1 164 ? -14.148 2.283 -7.012 1 84 164 ARG A C 1
ATOM 1363 O O . ARG A 1 164 ? -14.109 2.369 -5.785 1 84 164 ARG A O 1
ATOM 1370 N N . PHE A 1 165 ? -13.945 1.262 -7.742 1 87.5 165 PHE A N 1
ATOM 1371 C CA . PHE A 1 165 ? -13.508 0.047 -7.062 1 87.5 165 PHE A CA 1
ATOM 1372 C C . PHE A 1 165 ? -12.156 0.254 -6.395 1 87.5 165 PHE A C 1
ATOM 1374 O O . PHE A 1 165 ? -11.984 -0.073 -5.219 1 87.5 165 PHE A O 1
ATOM 1381 N N . TYR A 1 166 ? -11.281 0.848 -7.09 1 88.56 166 TYR A N 1
ATOM 1382 C CA . TYR A 1 166 ? -9.945 1.087 -6.566 1 88.56 166 TYR A CA 1
ATOM 1383 C C . TYR A 1 166 ? -9.984 2.053 -5.387 1 88.56 166 TYR A C 1
ATOM 1385 O O . TYR A 1 166 ? -9.32 1.827 -4.371 1 88.56 166 TYR A O 1
ATOM 1393 N N . GLN A 1 167 ? -10.789 3.018 -5.445 1 85.69 167 GLN A N 1
ATOM 1394 C CA . GLN A 1 167 ? -10.93 3.975 -4.352 1 85.69 167 GLN A CA 1
ATOM 1395 C C . GLN A 1 167 ? -11.383 3.279 -3.068 1 85.69 167 GLN A C 1
ATOM 1397 O O . GLN A 1 167 ? -10.922 3.617 -1.977 1 85.69 167 GLN A O 1
ATOM 1402 N N . ARG A 1 168 ? -12.156 2.367 -3.283 1 88.44 168 ARG A N 1
ATOM 1403 C CA . ARG A 1 168 ? -12.758 1.7 -2.131 1 88.44 168 ARG A CA 1
ATOM 1404 C C . ARG A 1 168 ? -11.797 0.679 -1.529 1 88.44 168 ARG A C 1
ATOM 1406 O O . ARG A 1 168 ? -11.797 0.464 -0.315 1 88.44 168 ARG A O 1
ATOM 1413 N N . TYR A 1 169 ? -10.953 0.074 -2.4 1 92.56 169 TYR A N 1
ATOM 1414 C CA . TYR A 1 169 ? -10.273 -1.12 -1.912 1 92.56 169 TYR A CA 1
ATOM 1415 C C . TYR A 1 169 ? -8.766 -0.997 -2.084 1 92.56 169 TYR A C 1
ATOM 1417 O O . TYR A 1 169 ? -8.031 -1.974 -1.909 1 92.56 169 TYR A O 1
ATOM 1425 N N . ALA A 1 170 ? -8.242 0.188 -2.357 1 92.5 170 ALA A N 1
ATOM 1426 C CA . ALA A 1 170 ? -6.82 0.377 -2.629 1 92.5 170 ALA A CA 1
ATOM 1427 C C . ALA A 1 170 ? -5.965 -0.189 -1.498 1 92.5 170 ALA A C 1
ATOM 1429 O O . ALA A 1 170 ? -4.891 -0.74 -1.74 1 92.5 170 ALA A O 1
ATOM 1430 N N . GLN A 1 171 ? -6.492 -0.167 -0.279 1 95.06 171 GLN A N 1
ATOM 1431 C CA . GLN A 1 171 ? -5.719 -0.584 0.888 1 95.06 171 GLN A CA 1
ATOM 1432 C C . GLN A 1 171 ? -5.531 -2.098 0.909 1 95.06 171 GLN A C 1
ATOM 1434 O O . GLN A 1 171 ? -4.715 -2.617 1.676 1 95.06 171 GLN A O 1
ATOM 1439 N N . LYS A 1 172 ? -6.266 -2.783 0.079 1 97 172 LYS A N 1
ATOM 1440 C CA . LYS A 1 172 ? -6.195 -4.242 0.07 1 97 172 LYS A CA 1
ATOM 1441 C C . LYS A 1 172 ? -5.047 -4.73 -0.812 1 97 172 LYS A C 1
ATOM 1443 O O . LYS A 1 172 ? -4.73 -5.922 -0.826 1 97 172 LYS A O 1
ATOM 1448 N N . PHE A 1 173 ? -4.449 -3.812 -1.549 1 96.06 173 PHE A N 1
ATOM 1449 C CA . PHE A 1 173 ? -3.266 -4.078 -2.363 1 96.06 173 PHE A CA 1
ATOM 1450 C C . PHE A 1 173 ? -2.014 -3.518 -1.697 1 96.06 173 PHE A C 1
ATOM 1452 O O . PHE A 1 173 ? -1.8 -2.305 -1.686 1 96.06 173 PHE A O 1
ATOM 1459 N N . VAL A 1 174 ? -1.17 -4.41 -1.227 1 96.62 174 VAL A N 1
ATOM 1460 C CA . VAL A 1 174 ? -0.139 -3.996 -0.281 1 96.62 174 VAL A CA 1
ATOM 1461 C C . VAL A 1 174 ? 1.237 -4.387 -0.812 1 96.62 174 VAL A C 1
ATOM 1463 O O . VAL A 1 174 ? 1.503 -5.566 -1.054 1 96.62 174 VAL A O 1
ATOM 1466 N N . TYR A 1 175 ? 2.072 -3.373 -0.945 1 96.12 175 TYR A N 1
ATOM 1467 C CA . TYR A 1 175 ? 3.471 -3.684 -1.221 1 96.12 175 TYR A CA 1
ATOM 1468 C C . TYR A 1 175 ? 4.199 -4.094 0.053 1 96.12 175 TYR A C 1
ATOM 1470 O O . TYR A 1 175 ? 3.885 -3.602 1.14 1 96.12 175 TYR A O 1
ATOM 1478 N N . THR A 1 176 ? 5.191 -4.984 -0.136 1 96.62 176 THR A N 1
ATOM 1479 C CA . THR A 1 176 ? 5.973 -5.449 1.006 1 96.62 176 THR A CA 1
ATOM 1480 C C . THR A 1 176 ? 7.43 -5.672 0.612 1 96.62 176 THR A C 1
ATOM 1482 O O . THR A 1 176 ? 7.73 -5.914 -0.558 1 96.62 176 THR A O 1
ATOM 1485 N N . GLU A 1 177 ? 8.273 -5.57 1.584 1 95.06 177 GLU A N 1
ATOM 1486 C CA . GLU A 1 177 ? 9.68 -5.914 1.4 1 95.06 177 GLU A CA 1
ATOM 1487 C C . GLU A 1 177 ? 9.938 -7.383 1.723 1 95.06 177 GLU A C 1
ATOM 1489 O O . GLU A 1 177 ? 11 -7.918 1.415 1 95.06 177 GLU A O 1
ATOM 1494 N N . PHE A 1 178 ? 8.969 -8.047 2.301 1 95.12 178 PHE A N 1
ATOM 1495 C CA . PHE A 1 178 ? 9.094 -9.445 2.688 1 95.12 178 PHE A CA 1
ATOM 1496 C C . PHE A 1 178 ? 9.461 -10.312 1.484 1 95.12 178 PHE A C 1
ATOM 1498 O O . PHE A 1 178 ? 10.297 -11.211 1.59 1 95.12 178 PHE A O 1
ATOM 1505 N N . VAL A 1 179 ? 8.789 -10.055 0.396 1 93.5 179 VAL A N 1
ATOM 1506 C CA . VAL A 1 179 ? 9.102 -10.648 -0.903 1 93.5 179 VAL A CA 1
ATOM 1507 C C . VAL A 1 179 ? 9.641 -9.57 -1.843 1 93.5 179 VAL A C 1
ATOM 1509 O O . VAL A 1 179 ? 9.062 -8.484 -1.949 1 93.5 179 VAL A O 1
ATOM 1512 N N . GLN A 1 180 ? 10.773 -9.867 -2.508 1 92.38 180 GLN A N 1
ATOM 1513 C CA . GLN A 1 180 ? 11.289 -8.883 -3.453 1 92.38 180 GLN A CA 1
ATOM 1514 C C . GLN A 1 180 ? 11.453 -9.492 -4.844 1 92.38 180 GLN A C 1
ATOM 1516 O O . GLN A 1 180 ? 11.867 -10.641 -4.98 1 92.38 180 GLN A O 1
ATOM 1521 N N . HIS A 1 181 ? 11.062 -8.68 -5.77 1 89.31 181 HIS A N 1
ATOM 1522 C CA . HIS A 1 181 ? 11.367 -8.945 -7.168 1 89.31 181 HIS A CA 1
ATOM 1523 C C . HIS A 1 181 ? 12.531 -8.078 -7.648 1 89.31 181 HIS A C 1
ATOM 1525 O O . HIS A 1 181 ? 12.375 -6.867 -7.816 1 89.31 181 HIS A O 1
ATOM 1531 N N . ARG A 1 182 ? 13.609 -8.68 -7.793 1 84.69 182 ARG A N 1
ATOM 1532 C CA . ARG A 1 182 ? 14.805 -7.934 -8.195 1 84.69 182 ARG A CA 1
ATOM 1533 C C . ARG A 1 182 ? 15.781 -8.828 -8.953 1 84.69 182 ARG A C 1
ATOM 1535 O O . ARG A 1 182 ? 15.727 -10.047 -8.836 1 84.69 182 ARG A O 1
ATOM 1542 N N . PRO A 1 183 ? 16.594 -8.094 -9.742 1 74.19 183 PRO A N 1
ATOM 1543 C CA . PRO A 1 183 ? 17.609 -8.883 -10.438 1 74.19 183 PRO A CA 1
ATOM 1544 C C . PRO A 1 183 ? 18.562 -9.602 -9.484 1 74.19 183 PRO A C 1
ATOM 1546 O O . PRO A 1 183 ? 18.609 -9.281 -8.289 1 74.19 183 PRO A O 1
ATOM 1549 N N . PRO A 1 184 ? 19.188 -10.523 -10.148 1 66.31 184 PRO A N 1
ATOM 1550 C CA . PRO A 1 184 ? 20.062 -11.383 -9.359 1 66.31 184 PRO A CA 1
ATOM 1551 C C . PRO A 1 184 ? 21.109 -10.586 -8.57 1 66.31 184 PRO A C 1
ATOM 1553 O O . PRO A 1 184 ? 21.734 -9.672 -9.109 1 66.31 184 PRO A O 1
ATOM 1556 N N . LEU A 1 185 ? 21.016 -10.688 -7.355 1 67.25 185 LEU A N 1
ATOM 1557 C CA . LEU A 1 185 ? 22.031 -10.203 -6.414 1 67.25 185 LEU A CA 1
ATOM 1558 C C . LEU A 1 185 ? 22.562 -11.352 -5.566 1 67.25 185 LEU A C 1
ATOM 1560 O O . LEU A 1 185 ? 21.984 -12.438 -5.547 1 67.25 185 LEU A O 1
ATOM 1564 N N . ILE A 1 186 ? 23.75 -11.078 -5.098 1 73.62 186 ILE A N 1
ATOM 1565 C CA . ILE A 1 186 ? 24.328 -12.016 -4.141 1 73.62 186 ILE A CA 1
ATOM 1566 C C . ILE A 1 186 ? 23.422 -12.109 -2.908 1 73.62 186 ILE A C 1
ATOM 1568 O O . ILE A 1 186 ? 23.078 -11.086 -2.305 1 73.62 186 ILE A O 1
ATOM 1572 N N . ILE A 1 187 ? 23 -13.281 -2.617 1 80.31 187 ILE A N 1
ATOM 1573 C CA . ILE A 1 187 ? 22.047 -13.539 -1.54 1 80.31 187 ILE A CA 1
ATOM 1574 C C . ILE A 1 187 ? 22.562 -12.938 -0.237 1 80.31 187 ILE A C 1
ATOM 1576 O O . ILE A 1 187 ? 21.812 -12.328 0.518 1 80.31 187 ILE A O 1
ATOM 1580 N N . ASP A 1 188 ? 23.828 -13.031 -0.065 1 82.5 188 ASP A N 1
ATOM 1581 C CA . ASP A 1 188 ? 24.391 -12.51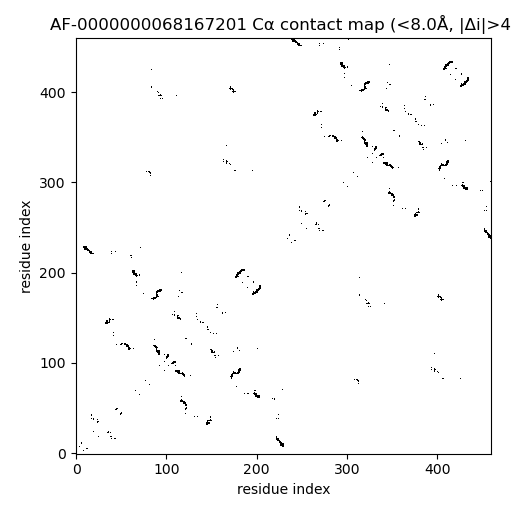6 1.175 1 82.5 188 ASP A CA 1
ATOM 1582 C C . ASP A 1 188 ? 24.25 -10.992 1.249 1 82.5 188 ASP A C 1
ATOM 1584 O O . ASP A 1 188 ? 24 -10.438 2.32 1 82.5 188 ASP A O 1
ATOM 1588 N N . ASP A 1 189 ? 24.406 -10.43 0.121 1 83.25 189 ASP A N 1
ATOM 1589 C CA . ASP A 1 189 ? 24.234 -8.977 0.076 1 83.25 189 ASP A CA 1
ATOM 1590 C C . ASP A 1 189 ? 22.781 -8.578 0.328 1 83.25 189 ASP A C 1
ATOM 1592 O O . ASP A 1 189 ? 22.516 -7.594 1.02 1 83.25 189 ASP A O 1
ATOM 1596 N N . LEU A 1 190 ? 21.938 -9.367 -0.133 1 86.06 190 LEU A N 1
ATOM 1597 C CA . LEU A 1 190 ? 20.516 -9.102 0.071 1 86.06 190 LEU A CA 1
ATOM 1598 C C . LEU A 1 190 ? 20.156 -9.227 1.545 1 86.06 190 LEU A C 1
ATOM 1600 O O . LEU A 1 190 ? 19.453 -8.367 2.092 1 86.06 190 LEU A O 1
ATOM 1604 N N . ARG A 1 191 ? 20.734 -10.242 2.164 1 87.12 191 ARG A N 1
ATOM 1605 C CA . ARG A 1 191 ? 20.453 -10.484 3.572 1 87.12 191 ARG A CA 1
ATOM 1606 C C . ARG A 1 191 ? 20.953 -9.344 4.445 1 87.12 191 ARG A C 1
ATOM 1608 O O . ARG A 1 191 ? 20.297 -8.953 5.414 1 87.12 191 ARG A O 1
ATOM 1615 N N . ARG A 1 192 ? 21.969 -8.836 4.023 1 87.62 192 ARG A N 1
ATOM 1616 C CA . ARG A 1 192 ? 22.594 -7.781 4.812 1 87.62 192 ARG A CA 1
ATOM 1617 C C . ARG A 1 192 ? 21.875 -6.449 4.598 1 87.62 192 ARG A C 1
ATOM 1619 O O . ARG A 1 192 ? 21.719 -5.66 5.531 1 87.62 192 ARG A O 1
ATOM 1626 N N . THR A 1 193 ? 21.422 -6.27 3.416 1 87.06 193 THR A N 1
ATOM 1627 C CA . THR A 1 193 ? 20.875 -4.973 3.027 1 87.06 193 THR A CA 1
ATOM 1628 C C . THR A 1 193 ? 19.406 -4.859 3.412 1 87.06 193 THR A C 1
ATOM 1630 O O . THR A 1 193 ? 18.953 -3.789 3.816 1 87.06 193 THR A O 1
ATOM 1633 N N . PHE A 1 194 ? 18.766 -6.004 3.299 1 89.25 194 PHE A N 1
ATOM 1634 C CA . PHE A 1 194 ? 17.312 -5.965 3.504 1 89.25 194 PHE A CA 1
ATOM 1635 C C . PHE A 1 194 ? 16.906 -6.922 4.613 1 89.25 194 PHE A C 1
ATOM 1637 O O . PHE A 1 194 ? 16.625 -8.094 4.355 1 89.25 194 PHE A O 1
ATOM 1644 N N . ASN A 1 195 ? 16.672 -6.344 5.773 1 88.19 195 ASN A N 1
ATOM 1645 C CA . ASN A 1 195 ? 16.422 -7.16 6.953 1 88.19 195 ASN A CA 1
ATOM 1646 C C . ASN A 1 195 ? 15.023 -7.766 6.93 1 88.19 195 ASN A C 1
ATOM 1648 O O . ASN A 1 195 ? 14.773 -8.789 7.566 1 88.19 195 ASN A O 1
ATOM 1652 N N . ASN A 1 196 ? 14.211 -7.18 6.133 1 90.94 196 ASN A N 1
ATOM 1653 C CA . ASN A 1 196 ? 12.828 -7.641 6.145 1 90.94 196 ASN A CA 1
ATOM 1654 C C . ASN A 1 196 ? 12.531 -8.555 4.957 1 90.94 196 ASN A C 1
ATOM 1656 O O . ASN A 1 196 ? 11.398 -9.008 4.785 1 90.94 196 ASN A O 1
ATOM 1660 N N . THR A 1 197 ? 13.578 -8.828 4.176 1 93.06 197 THR A N 1
ATOM 1661 C CA . THR A 1 197 ? 13.375 -9.656 2.996 1 93.06 197 THR A CA 1
ATOM 1662 C C . THR A 1 197 ? 13.664 -11.125 3.309 1 93.06 197 THR A C 1
ATOM 1664 O O . THR A 1 197 ? 14.734 -11.461 3.812 1 93.06 197 THR A O 1
ATOM 1667 N N . PHE A 1 198 ? 12.711 -11.977 2.932 1 91.81 198 PHE A N 1
ATOM 1668 C CA . PHE A 1 198 ? 12.859 -13.398 3.197 1 91.81 198 PHE A CA 1
ATOM 1669 C C . PHE A 1 198 ? 12.859 -14.195 1.896 1 91.81 198 PHE A C 1
ATOM 1671 O O . PHE A 1 198 ? 13.383 -15.312 1.845 1 91.81 198 PHE A O 1
ATOM 1678 N N . ILE A 1 199 ? 12.211 -13.688 0.884 1 89.81 199 ILE A N 1
ATOM 1679 C CA . ILE A 1 199 ? 12.039 -14.375 -0.391 1 89.81 199 ILE A CA 1
ATOM 1680 C C . ILE A 1 199 ? 12.406 -13.43 -1.538 1 89.81 199 ILE A C 1
ATOM 1682 O O . ILE A 1 199 ? 12.039 -12.258 -1.524 1 89.81 199 ILE A O 1
ATOM 1686 N N . VAL A 1 200 ? 13.133 -13.914 -2.51 1 90.75 200 VAL A N 1
ATOM 1687 C CA . VAL A 1 200 ? 13.523 -13.086 -3.646 1 90.75 200 VAL A CA 1
ATOM 1688 C C . VAL A 1 200 ? 13.266 -13.844 -4.949 1 90.75 200 VAL A C 1
ATOM 1690 O O . VAL A 1 200 ? 13.555 -15.031 -5.051 1 90.75 200 VAL A O 1
ATOM 1693 N N . HIS A 1 201 ? 12.594 -13.156 -5.84 1 86.62 201 HIS A N 1
ATOM 1694 C CA . HIS A 1 201 ? 12.43 -13.633 -7.211 1 86.62 201 HIS A CA 1
ATOM 1695 C C . HIS A 1 201 ? 13.633 -13.25 -8.07 1 86.62 201 HIS A C 1
ATOM 1697 O O . HIS A 1 201 ? 13.992 -12.078 -8.156 1 86.62 201 HIS A O 1
ATOM 1703 N N . GLN A 1 202 ? 14.258 -14.297 -8.828 1 69.38 202 GLN A N 1
ATOM 1704 C CA . GLN A 1 202 ? 15.414 -14.18 -9.711 1 69.38 202 GLN A CA 1
ATOM 1705 C C . GLN A 1 202 ? 16.703 -14.031 -8.922 1 69.38 202 GLN A C 1
ATOM 1707 O O . GLN A 1 202 ? 17.594 -13.273 -9.312 1 69.38 202 GLN A O 1
ATOM 1712 N N . ALA A 1 203 ? 16.844 -14.641 -7.641 1 55.38 203 ALA A N 1
ATOM 1713 C CA . ALA A 1 203 ? 18.094 -14.562 -6.898 1 55.38 203 ALA A CA 1
ATOM 1714 C C . ALA A 1 203 ? 19.125 -15.539 -7.457 1 55.38 203 ALA A C 1
ATOM 1716 O O . ALA A 1 203 ? 18.797 -16.688 -7.742 1 55.38 203 ALA A O 1
ATOM 1717 N N . THR A 1 204 ? 20.062 -15.133 -8.336 1 54.06 204 THR A N 1
ATOM 1718 C CA . THR A 1 204 ? 21.062 -16.094 -8.797 1 54.06 204 THR A CA 1
ATOM 1719 C C . THR A 1 204 ? 22.25 -16.141 -7.832 1 54.06 204 THR A C 1
ATOM 1721 O O . THR A 1 204 ? 22.641 -15.117 -7.262 1 54.06 204 THR A O 1
ATOM 1724 N N . ASN A 1 205 ? 22.531 -17.219 -7.105 1 46.22 205 ASN A N 1
ATOM 1725 C CA . ASN A 1 205 ? 23.828 -17.359 -6.441 1 46.22 205 ASN A CA 1
ATOM 1726 C C . ASN A 1 205 ? 24.984 -17.047 -7.395 1 46.22 205 ASN A C 1
ATOM 1728 O O . ASN A 1 205 ? 26.109 -16.812 -6.953 1 46.22 205 ASN A O 1
ATOM 1732 N N . GLU A 1 206 ? 25.094 -17.859 -8.523 1 43.59 206 GLU A N 1
ATOM 1733 C CA . GLU A 1 206 ? 26.312 -17.844 -9.328 1 43.59 206 GLU A CA 1
ATOM 1734 C C . GLU A 1 206 ? 26.469 -16.516 -10.062 1 43.59 206 GLU A C 1
ATOM 1736 O O . GLU A 1 206 ? 25.484 -15.883 -10.43 1 43.59 206 GLU A O 1
ATOM 1741 N N . PRO A 1 207 ? 27.703 -15.914 -9.945 1 39.97 207 PRO A N 1
ATOM 1742 C CA . PRO A 1 207 ? 28 -14.906 -10.969 1 39.97 207 PRO A CA 1
ATOM 1743 C C . PRO A 1 207 ? 27.344 -15.227 -12.312 1 39.97 207 PRO A C 1
ATOM 1745 O O . PRO A 1 207 ? 27.188 -16.406 -12.664 1 39.97 207 PRO A O 1
ATOM 1748 N N . GLU A 1 208 ? 26.531 -14.367 -12.859 1 38.88 208 GLU A N 1
ATOM 1749 C CA . GLU A 1 208 ? 25.906 -14.625 -14.156 1 38.88 208 GLU A CA 1
ATOM 1750 C C . GLU A 1 208 ? 26.875 -15.328 -15.102 1 38.88 208 GLU A C 1
ATOM 1752 O O . GLU A 1 208 ? 27.688 -14.68 -15.75 1 38.88 208 GLU A O 1
ATOM 1757 N N . GLU A 1 209 ? 27.844 -16.156 -14.898 1 34.09 209 GLU A N 1
ATOM 1758 C CA . GLU A 1 209 ? 28.094 -16.656 -16.25 1 34.09 209 GLU A CA 1
ATOM 1759 C C . GLU A 1 209 ? 26.797 -17.109 -16.922 1 34.09 209 GLU A C 1
ATOM 1761 O O . GLU A 1 209 ? 26 -17.828 -16.312 1 34.09 209 GLU A O 1
ATOM 1766 N N . PRO A 1 210 ? 26.391 -16.266 -17.906 1 35.09 210 PRO A N 1
ATOM 1767 C CA . PRO A 1 210 ? 25.234 -16.719 -18.672 1 35.09 210 PRO A CA 1
ATOM 1768 C C . PRO A 1 210 ? 25.188 -18.234 -18.828 1 35.09 210 PRO A C 1
ATOM 1770 O O . PRO A 1 210 ? 26.078 -18.828 -19.453 1 35.09 210 PRO A O 1
ATOM 1773 N N . GLN A 1 211 ? 25.297 -18.969 -17.828 1 31.77 211 GLN A N 1
ATOM 1774 C CA . GLN A 1 211 ? 25.281 -20.359 -18.266 1 31.77 211 GLN A CA 1
ATOM 1775 C C . GLN A 1 211 ? 24.188 -20.594 -19.297 1 31.77 211 GLN A C 1
ATOM 1777 O O . GLN A 1 211 ? 23.062 -20.125 -19.141 1 31.77 211 GLN A O 1
ATOM 1782 N N . GLU A 1 212 ? 24.562 -20.812 -20.469 1 31.3 212 GLU A N 1
ATOM 1783 C CA . GLU A 1 212 ? 23.797 -21.359 -21.578 1 31.3 212 GLU A CA 1
ATOM 1784 C C . GLU A 1 212 ? 22.844 -22.453 -21.094 1 31.3 212 GLU A C 1
ATOM 1786 O O . GLU A 1 212 ? 22.203 -23.125 -21.922 1 31.3 212 GLU A O 1
ATOM 1791 N N . GLY A 1 213 ? 23.266 -23.031 -19.922 1 29.19 213 GLY A N 1
ATOM 1792 C CA . GLY A 1 213 ? 22.531 -24.281 -19.781 1 29.19 213 GLY A CA 1
ATOM 1793 C C . GLY A 1 213 ? 21.031 -24.094 -19.703 1 29.19 213 GLY A C 1
ATOM 1794 O O . GLY A 1 213 ? 20.547 -22.984 -19.438 1 29.19 213 GLY A O 1
ATOM 1795 N N . GLU A 1 214 ? 20.438 -25.062 -20.406 1 26.47 214 GLU A N 1
ATOM 1796 C CA . GLU A 1 214 ? 19 -25.312 -20.5 1 26.47 214 GLU A CA 1
ATOM 1797 C C . GLU A 1 214 ? 18.328 -25.188 -19.141 1 26.47 214 GLU A C 1
ATOM 1799 O O . GLU A 1 214 ? 18.734 -25.844 -18.172 1 26.47 214 GLU A O 1
ATOM 1804 N N . MET A 1 215 ? 18.359 -23.969 -18.609 1 29.22 215 MET A N 1
ATOM 1805 C CA . MET A 1 215 ? 17.438 -23.922 -17.484 1 29.22 215 MET A CA 1
ATOM 1806 C C . MET A 1 215 ? 16.453 -25.078 -17.547 1 29.22 215 MET A C 1
ATOM 1808 O O . MET A 1 215 ? 15.781 -25.281 -18.547 1 29.22 215 MET A O 1
ATOM 1812 N N . ASP A 1 216 ? 16.969 -26.141 -17.047 1 26.53 216 ASP A N 1
ATOM 1813 C CA . ASP A 1 216 ? 15.93 -27.156 -16.891 1 26.53 216 ASP A CA 1
ATOM 1814 C C . ASP A 1 216 ? 14.586 -26.516 -16.562 1 26.53 216 ASP A C 1
ATOM 1816 O O . ASP A 1 216 ? 14.492 -25.703 -15.641 1 26.53 216 ASP A O 1
ATOM 1820 N N . GLU A 1 217 ? 13.914 -26.125 -17.609 1 28.62 217 GLU A N 1
ATOM 1821 C CA . GLU A 1 217 ? 12.516 -25.703 -17.641 1 28.62 217 GLU A CA 1
ATOM 1822 C C . GLU A 1 217 ? 11.734 -26.297 -16.484 1 28.62 217 GLU A C 1
ATOM 1824 O O . GLU A 1 217 ? 11.383 -27.484 -16.5 1 28.62 217 GLU A O 1
ATOM 1829 N N . ILE A 1 218 ? 12.383 -26.375 -15.367 1 28.38 218 ILE A N 1
ATOM 1830 C CA . ILE A 1 218 ? 11.359 -26.781 -14.414 1 28.38 218 ILE A CA 1
ATOM 1831 C C . ILE A 1 218 ? 10.023 -26.125 -14.781 1 28.38 218 ILE A C 1
ATOM 1833 O O . ILE A 1 218 ? 9.852 -24.922 -14.617 1 28.38 218 ILE A O 1
ATOM 1837 N N . TYR A 1 219 ? 9.773 -26.266 -16.031 1 28.53 219 TYR A N 1
ATOM 1838 C CA . TYR A 1 219 ? 8.383 -26.094 -16.438 1 28.53 219 TYR A CA 1
ATOM 1839 C C . TYR A 1 219 ? 7.438 -26.516 -15.336 1 28.53 219 TYR A C 1
ATOM 1841 O O . TYR A 1 219 ? 7.387 -27.703 -14.977 1 28.53 219 TYR A O 1
ATOM 1849 N N . LEU A 1 220 ? 7.629 -26 -14.227 1 30.95 220 LEU A N 1
ATOM 1850 C CA . LEU A 1 220 ? 6.465 -26.156 -13.359 1 30.95 220 LEU A CA 1
ATOM 1851 C C . LEU A 1 220 ? 5.199 -26.391 -14.18 1 30.95 220 LEU A C 1
ATOM 1853 O O . LEU A 1 220 ? 4.72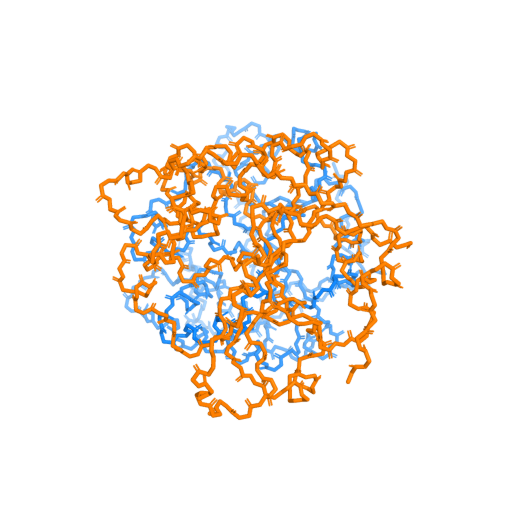3 -25.469 -14.859 1 30.95 220 LEU A O 1
ATOM 1857 N N . ASP A 1 221 ? 5.242 -27.359 -14.875 1 31.67 221 ASP A N 1
ATOM 1858 C CA . ASP A 1 221 ? 4.074 -27.922 -15.539 1 31.67 221 ASP A CA 1
ATOM 1859 C C . ASP A 1 221 ? 2.779 -27.422 -14.898 1 31.67 221 ASP A C 1
ATOM 1861 O O . ASP A 1 221 ? 2.811 -26.797 -13.844 1 31.67 221 ASP A O 1
ATOM 1865 N N . ARG A 1 222 ? 1.606 -28.203 -15.328 1 38.44 222 ARG A N 1
ATOM 1866 C CA . ARG A 1 222 ? 0.152 -28.172 -15.219 1 38.44 222 ARG A CA 1
ATOM 1867 C C . ARG A 1 222 ? -0.287 -28.328 -13.766 1 38.44 222 ARG A C 1
ATOM 1869 O O . ARG A 1 222 ? -1.431 -28.703 -13.492 1 38.44 222 ARG A O 1
ATOM 1876 N N . ALA A 1 223 ? 0.739 -28.469 -12.945 1 32.41 223 ALA A N 1
ATOM 1877 C CA . ALA A 1 223 ? 0.22 -28.75 -11.609 1 32.41 223 ALA A CA 1
ATOM 1878 C C . ALA A 1 223 ? 0.652 -27.672 -10.617 1 32.41 223 ALA A C 1
ATOM 1880 O O . ALA A 1 223 ? 1.749 -27.109 -10.727 1 32.41 223 ALA A O 1
ATOM 1881 N N . ASN A 1 224 ? -0.137 -26.984 -10.117 1 40.88 224 ASN A N 1
ATOM 1882 C CA . ASN A 1 224 ? 0.044 -26.188 -8.906 1 40.88 224 ASN A CA 1
ATOM 1883 C C . ASN A 1 224 ? 0.391 -27.078 -7.711 1 40.88 224 ASN A C 1
ATOM 1885 O O . ASN A 1 224 ? -0.168 -28.156 -7.551 1 40.88 224 ASN A O 1
ATOM 1889 N N . ILE A 1 225 ? 1.636 -26.922 -7.227 1 38.28 225 ILE A N 1
ATOM 1890 C CA . ILE A 1 225 ? 1.934 -27.547 -5.945 1 38.28 225 ILE A CA 1
ATOM 1891 C C . ILE A 1 225 ? 1.402 -26.688 -4.809 1 38.28 225 ILE A C 1
ATOM 1893 O O . ILE A 1 225 ? 1.645 -25.469 -4.781 1 38.28 225 ILE A O 1
ATOM 1897 N N . ILE A 1 226 ? 0.444 -27.25 -4.156 1 37.56 226 ILE A N 1
ATOM 1898 C CA . ILE A 1 226 ? -0.059 -26.578 -2.959 1 37.56 226 ILE A CA 1
ATOM 1899 C C . ILE A 1 226 ? 0.7 -27.094 -1.733 1 37.56 226 ILE A C 1
ATOM 1901 O O . ILE A 1 226 ? 0.755 -28.297 -1.483 1 37.56 226 ILE A O 1
ATOM 1905 N N . LEU A 1 227 ? 1.453 -26.25 -1.148 1 39.72 227 LEU A N 1
ATOM 1906 C CA . LEU A 1 227 ? 2.217 -26.531 0.061 1 39.72 227 LEU A CA 1
ATOM 1907 C C . LEU A 1 227 ? 1.543 -25.922 1.286 1 39.72 227 LEU A C 1
ATOM 1909 O O . LEU A 1 227 ? 1.131 -24.766 1.259 1 39.72 227 LEU A O 1
ATOM 1913 N N . LYS A 1 228 ? 1.156 -26.875 2.268 1 40.62 228 LYS A N 1
ATOM 1914 C CA . LYS A 1 228 ? 0.67 -26.406 3.559 1 40.62 228 LYS A CA 1
ATOM 1915 C C . LYS A 1 228 ? 1.733 -26.562 4.641 1 40.62 228 LYS A C 1
ATOM 1917 O O . LYS A 1 228 ? 2.293 -27.656 4.809 1 40.62 228 LYS A O 1
ATOM 1922 N N . PRO A 1 229 ? 2.105 -25.5 5.25 1 32.69 229 PRO A N 1
ATOM 1923 C CA . PRO A 1 229 ? 3.068 -25.688 6.336 1 32.69 229 PRO A CA 1
ATOM 1924 C C . PRO A 1 229 ? 2.586 -26.688 7.383 1 32.69 229 PRO A C 1
ATOM 1926 O O . PRO A 1 229 ? 1.379 -26.875 7.555 1 32.69 229 PRO A O 1
ATOM 1929 N N . ALA A 1 230 ? 3.699 -27.484 8.031 1 36.41 230 ALA A N 1
ATOM 1930 C CA . ALA A 1 230 ? 3.383 -28.422 9.102 1 36.41 230 ALA A CA 1
ATOM 1931 C C . ALA A 1 230 ? 2.908 -27.688 10.352 1 36.41 230 ALA A C 1
ATOM 1933 O O . ALA A 1 230 ? 3.322 -26.547 10.602 1 36.41 230 ALA A O 1
ATOM 1934 N N . MET B 1 1 ? -22.609 15.883 22.672 1 36.06 1 MET B N 1
ATOM 1935 C CA . MET B 1 1 ? -21.234 15.492 23.016 1 36.06 1 MET B CA 1
ATOM 1936 C C . MET B 1 1 ? -20.609 16.516 23.953 1 36.06 1 MET B C 1
ATOM 1938 O O . MET B 1 1 ? -20.625 17.719 23.688 1 36.06 1 MET B O 1
ATOM 1942 N N . GLN B 1 2 ? -20.547 16.188 25.219 1 41.69 2 GLN B N 1
ATOM 1943 C CA . GLN B 1 2 ? -19.922 17.109 26.172 1 41.69 2 GLN B CA 1
ATOM 1944 C C . GLN B 1 2 ? -18.547 17.562 25.688 1 41.69 2 GLN B C 1
ATOM 1946 O O . GLN B 1 2 ? -17.766 16.75 25.203 1 41.69 2 GLN B O 1
ATOM 1951 N N . ARG B 1 3 ? -18.453 18.812 25.422 1 49.34 3 ARG B N 1
ATOM 1952 C CA . ARG B 1 3 ? -17.156 19.406 25.125 1 49.34 3 ARG B CA 1
ATOM 1953 C C . ARG B 1 3 ? -16.125 19.047 26.203 1 49.34 3 ARG B C 1
ATOM 1955 O O . ARG B 1 3 ? -16.328 19.328 27.375 1 49.34 3 ARG B O 1
ATOM 1962 N N . VAL B 1 4 ? -15.43 18 26.109 1 53.44 4 VAL B N 1
ATOM 1963 C CA . VAL B 1 4 ? -14.32 17.703 27.016 1 53.44 4 VAL B CA 1
ATOM 1964 C C . VAL B 1 4 ? -13.055 18.391 26.531 1 53.44 4 VAL B C 1
ATOM 1966 O O . VAL B 1 4 ? -12.836 18.531 25.312 1 53.44 4 VAL B O 1
ATOM 1969 N N . SER B 1 5 ? -12.461 19.109 27.406 1 57.22 5 SER B N 1
ATOM 1970 C CA . SER B 1 5 ? -11.203 19.781 27.094 1 57.22 5 SER B CA 1
ATOM 1971 C C . SER B 1 5 ? -10.18 18.797 26.547 1 57.22 5 SER B C 1
ATOM 1973 O O . SER B 1 5 ? -10.164 17.625 26.938 1 57.22 5 SER B O 1
ATOM 1975 N N . MET B 1 6 ? -9.414 19.234 25.562 1 60.88 6 MET B N 1
ATOM 1976 C CA . MET B 1 6 ? -8.32 18.438 25 1 60.88 6 MET B CA 1
ATOM 1977 C C . MET B 1 6 ? -7.406 17.922 26.109 1 60.88 6 MET B C 1
ATOM 1979 O O . MET B 1 6 ? -6.891 16.812 26.016 1 60.88 6 MET B O 1
ATOM 1983 N N . TYR B 1 7 ? -7.328 18.656 27.188 1 62.31 7 TYR B N 1
ATOM 1984 C CA . TYR B 1 7 ? -6.43 18.297 28.281 1 62.31 7 TYR B CA 1
ATOM 1985 C C . TYR B 1 7 ? -6.965 17.094 29.047 1 62.31 7 TYR B C 1
ATOM 1987 O O . TYR B 1 7 ? -6.223 16.438 29.781 1 62.31 7 TYR B O 1
ATOM 1995 N N . ASN B 1 8 ? -8.164 16.828 28.812 1 60.78 8 ASN B N 1
ATOM 1996 C CA . ASN B 1 8 ? -8.758 15.656 29.438 1 60.78 8 ASN B CA 1
ATOM 1997 C C . ASN B 1 8 ? -8.602 14.414 28.547 1 60.78 8 ASN B C 1
ATOM 1999 O O . ASN B 1 8 ? -8.797 13.289 29.016 1 60.78 8 ASN B O 1
ATOM 2003 N N . CYS B 1 9 ? -8.289 14.773 27.406 1 60.56 9 CYS B N 1
ATOM 2004 C CA . CYS B 1 9 ? -8.25 13.672 26.438 1 60.56 9 CYS B CA 1
ATOM 2005 C C . CYS B 1 9 ? -6.809 13.25 26.156 1 60.56 9 CYS B C 1
ATOM 2007 O O . CYS B 1 9 ? -6.551 12.094 25.828 1 60.56 9 CYS B O 1
ATOM 2009 N N . TYR B 1 10 ? -5.949 14.289 26.391 1 66.12 10 TYR B N 1
ATOM 2010 C CA . TYR B 1 10 ? -4.566 14.023 26 1 66.12 10 TYR B CA 1
ATOM 2011 C C . TYR B 1 10 ? -3.615 14.273 27.172 1 66.12 10 TYR B C 1
ATOM 2013 O O . TYR B 1 10 ? -3.861 15.141 28.016 1 66.12 10 TYR B O 1
ATOM 2021 N N . GLY B 1 11 ? -2.635 13.461 27.297 1 64.62 11 GLY B N 1
ATOM 2022 C CA . GLY B 1 11 ? -1.637 13.602 28.344 1 64.62 11 GLY B CA 1
ATOM 2023 C C . GLY B 1 11 ? -0.895 14.922 28.281 1 64.62 11 GLY B C 1
ATOM 2024 O O . GLY B 1 11 ? -0.49 15.453 29.312 1 64.62 11 GLY B O 1
ATOM 2025 N N . ASN B 1 12 ? -0.598 15.344 27.125 1 67.25 12 ASN B N 1
ATOM 2026 C CA . ASN B 1 12 ? 0.096 16.609 26.938 1 67.25 12 ASN B CA 1
ATOM 2027 C C . ASN B 1 12 ? -0.417 17.344 25.703 1 67.25 12 ASN B C 1
ATOM 2029 O O . ASN B 1 12 ? -0.644 16.734 24.656 1 67.25 12 ASN B O 1
ATOM 2033 N N . VAL B 1 13 ? -0.758 18.562 25.938 1 67.5 13 VAL B N 1
ATOM 2034 C CA . VAL B 1 13 ? -1.182 19.438 24.844 1 67.5 13 VAL B CA 1
ATOM 2035 C C . VAL B 1 13 ? -0.173 20.578 24.672 1 67.5 13 VAL B C 1
ATOM 2037 O O . VAL B 1 13 ? 0.113 21.312 25.609 1 67.5 13 VAL B O 1
ATOM 2040 N N . THR B 1 14 ? 0.511 20.562 23.469 1 69.19 14 THR B N 1
ATOM 2041 C CA . THR B 1 14 ? 1.487 21.609 23.188 1 69.19 14 THR B CA 1
ATOM 2042 C C . THR B 1 14 ? 1.088 22.391 21.938 1 69.19 14 THR B C 1
ATOM 2044 O O . THR B 1 14 ? 0.666 21.812 20.938 1 69.19 14 THR B O 1
ATOM 2047 N N . PHE B 1 15 ? 1.145 23.672 22.141 1 68.44 15 PHE B N 1
ATOM 2048 C CA . PHE B 1 15 ? 0.938 24.547 21 1 68.44 15 PHE B CA 1
ATOM 2049 C C . PHE B 1 15 ? 2.271 25.031 20.438 1 68.44 15 PHE B C 1
ATOM 2051 O O . PHE B 1 15 ? 3.105 25.562 21.172 1 68.44 15 PHE B O 1
ATOM 2058 N N . LEU B 1 16 ? 2.393 24.656 19.188 1 70.12 16 LEU B N 1
ATOM 2059 C CA . LEU B 1 16 ? 3.643 25.062 18.547 1 70.12 16 LEU B CA 1
ATOM 2060 C C . LEU B 1 16 ? 3.373 25.922 17.312 1 70.12 16 LEU B C 1
ATOM 2062 O O . LEU B 1 16 ? 2.541 25.578 16.469 1 70.12 16 LEU B O 1
ATOM 2066 N N . SER B 1 17 ? 4.055 27.047 17.344 1 70.31 17 SER B N 1
ATOM 2067 C CA . SER B 1 17 ? 3.986 27.891 16.172 1 70.31 17 SER B CA 1
ATOM 2068 C C . SER B 1 17 ? 4.992 27.453 15.109 1 70.31 17 SER B C 1
ATOM 2070 O O . SER B 1 17 ? 6.137 27.125 15.43 1 70.31 17 SER B O 1
ATOM 2072 N N . ALA B 1 18 ? 4.492 27.391 13.867 1 69.06 18 ALA B N 1
ATOM 2073 C CA . ALA B 1 18 ? 5.398 27.062 12.766 1 69.06 18 ALA B CA 1
ATOM 2074 C C . ALA B 1 18 ? 6.238 28.281 12.383 1 69.06 18 ALA B C 1
ATOM 2076 O O . ALA B 1 18 ? 7.195 28.172 11.617 1 69.06 18 ALA B O 1
ATOM 2077 N N . ASN B 1 19 ? 5.969 29.375 12.977 1 72.25 19 ASN B N 1
ATOM 2078 C CA . ASN B 1 19 ? 6.688 30.625 12.727 1 72.25 19 ASN B CA 1
ATOM 2079 C C . ASN B 1 19 ? 6.762 30.938 11.227 1 72.25 19 ASN B C 1
ATOM 2081 O O . ASN B 1 19 ? 7.844 31.203 10.703 1 72.25 19 ASN B O 1
ATOM 2085 N N . LEU B 1 20 ? 5.586 30.875 10.594 1 71.25 20 LEU B N 1
ATOM 2086 C CA . LEU B 1 20 ? 5.547 31.188 9.172 1 71.25 20 LEU B CA 1
ATOM 2087 C C . LEU B 1 20 ? 5.734 32.688 8.945 1 71.25 20 LEU B C 1
ATOM 2089 O O . LEU B 1 20 ? 5.254 33.5 9.742 1 71.25 20 LEU B O 1
ATOM 2093 N N . THR B 1 21 ? 6.496 32.938 7.945 1 70.75 21 THR B N 1
ATOM 2094 C CA . THR B 1 21 ? 6.656 34.344 7.586 1 70.75 21 THR B CA 1
ATOM 2095 C C . THR B 1 21 ? 5.371 34.906 6.977 1 70.75 21 THR B C 1
ATOM 2097 O O . THR B 1 21 ? 4.473 34.156 6.613 1 70.75 21 THR B O 1
ATOM 2100 N N . GLU B 1 22 ? 5.289 36.156 6.867 1 68.62 22 GLU B N 1
ATOM 2101 C CA . GLU B 1 22 ? 4.137 36.781 6.238 1 68.62 22 GLU B CA 1
ATOM 2102 C C . GLU B 1 22 ? 3.98 36.344 4.789 1 68.62 22 GLU B C 1
ATOM 2104 O O . GLU B 1 22 ? 2.861 36.219 4.285 1 68.62 22 GLU B O 1
ATOM 2109 N N . GLU B 1 23 ? 5.094 36.125 4.145 1 67.38 23 GLU B N 1
ATOM 2110 C CA . GLU B 1 23 ? 5.066 35.656 2.762 1 67.38 23 GLU B CA 1
ATOM 2111 C C . GLU B 1 23 ? 4.457 34.25 2.658 1 67.38 23 GLU B C 1
ATOM 2113 O O . GLU B 1 23 ? 3.73 33.969 1.707 1 67.38 23 GLU B O 1
ATOM 2118 N N . GLN B 1 24 ? 4.82 33.5 3.615 1 65.56 24 GLN B N 1
ATOM 2119 C CA . GLN B 1 24 ? 4.336 32.125 3.621 1 65.56 24 GLN B CA 1
ATOM 2120 C C . GLN B 1 24 ? 2.865 32.062 4.02 1 65.56 24 GLN B C 1
ATOM 2122 O O . GLN B 1 24 ? 2.15 31.125 3.627 1 65.56 24 GLN B O 1
ATOM 2127 N N . ASP B 1 25 ? 2.539 32.875 4.84 1 62.19 25 ASP B N 1
ATOM 2128 C CA . ASP B 1 25 ? 1.154 32.938 5.297 1 62.19 25 ASP B CA 1
ATOM 2129 C C . ASP B 1 25 ? 0.555 34.312 5.066 1 62.19 25 ASP B C 1
ATOM 2131 O O . ASP B 1 25 ? 0.516 35.156 5.977 1 62.19 25 ASP B O 1
ATOM 2135 N N . PRO B 1 26 ? 0.241 34.344 3.746 1 56.19 26 PRO B N 1
ATOM 2136 C CA . PRO B 1 26 ? -0.344 35.656 3.502 1 56.19 26 PRO B CA 1
ATOM 2137 C C . PRO B 1 26 ? -1.689 35.844 4.195 1 56.19 26 PRO B C 1
ATOM 2139 O O . PRO B 1 26 ? -2.455 36.75 3.838 1 56.19 26 PRO B O 1
ATOM 2142 N N . TYR B 1 27 ? -2.002 35.188 5.211 1 52.78 27 TYR B N 1
ATOM 2143 C CA . TYR B 1 27 ? -3.26 35.406 5.922 1 52.78 27 TYR B C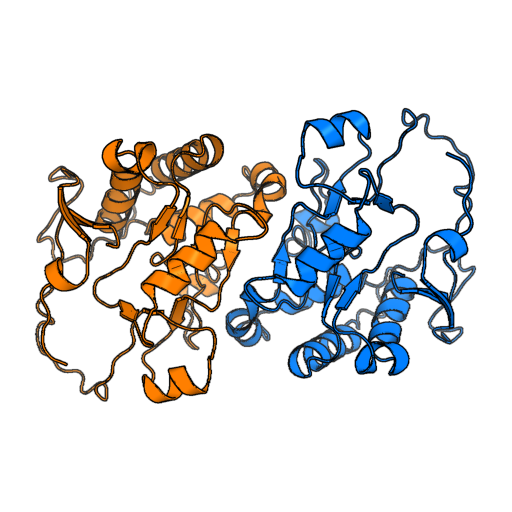A 1
ATOM 2144 C C . TYR B 1 27 ? -3.352 36.844 6.438 1 52.78 27 TYR B C 1
ATOM 2146 O O . TYR B 1 27 ? -2.361 37.406 6.914 1 52.78 27 TYR B O 1
ATOM 2154 N N . PRO B 1 28 ? -4.754 37.312 6.449 1 50.22 28 PRO B N 1
ATOM 2155 C CA . PRO B 1 28 ? -6.039 36.75 6.039 1 50.22 28 PRO B CA 1
ATOM 2156 C C . PRO B 1 28 ? -6.234 36.781 4.523 1 50.22 28 PRO B C 1
ATOM 2158 O O . PRO B 1 28 ? -7.359 36.625 4.039 1 50.22 28 PRO B O 1
ATOM 2161 N N . SER B 1 29 ? -5.246 36.562 3.863 1 46.84 29 SER B N 1
ATOM 2162 C CA . SER B 1 29 ? -5.625 36.688 2.459 1 46.84 29 SER B CA 1
ATOM 2163 C C . SER B 1 29 ? -6.715 35.688 2.092 1 46.84 29 SER B C 1
ATOM 2165 O O . SER B 1 29 ? -6.809 34.625 2.699 1 46.84 29 SER B O 1
ATOM 2167 N N . GLU B 1 30 ? -7.895 36.188 1.618 1 47.31 30 GLU B N 1
ATOM 2168 C CA . GLU B 1 30 ? -9.109 35.5 1.176 1 47.31 30 GLU B CA 1
ATOM 2169 C C . GLU B 1 30 ? -8.789 34.125 0.603 1 47.31 30 GLU B C 1
ATOM 2171 O O . GLU B 1 30 ? -9.688 33.281 0.434 1 47.31 30 GLU B O 1
ATOM 2176 N N . THR B 1 31 ? -7.703 34.031 -0.014 1 44.88 31 THR B N 1
ATOM 2177 C CA . THR B 1 31 ? -7.559 32.844 -0.838 1 44.88 31 THR B CA 1
ATOM 2178 C C . THR B 1 31 ? -7.016 31.672 -0.014 1 44.88 31 THR B C 1
ATOM 2180 O O . THR B 1 31 ? -6.039 31.828 0.72 1 44.88 31 THR B O 1
ATOM 2183 N N . ARG B 1 32 ? -8.094 30.844 0.573 1 48.19 32 ARG B N 1
ATOM 2184 C CA . ARG B 1 32 ? -7.699 29.531 1.072 1 48.19 32 ARG B CA 1
ATOM 2185 C C . ARG B 1 32 ? -6.418 29.047 0.398 1 48.19 32 ARG B C 1
ATOM 2187 O O . ARG B 1 32 ? -6.414 28.766 -0.799 1 48.19 32 ARG B O 1
ATOM 2194 N N . ASN B 1 33 ? -5.109 29.469 0.912 1 55.5 33 ASN B N 1
ATOM 2195 C CA . ASN B 1 33 ? -3.867 29.188 0.201 1 55.5 33 ASN B CA 1
ATOM 2196 C C . ASN B 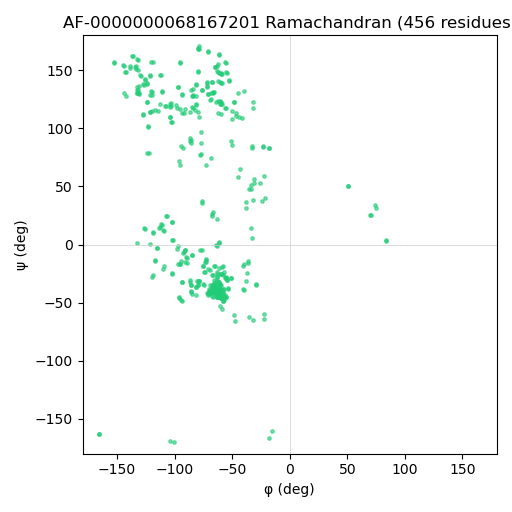1 33 ? -3.312 27.812 0.558 1 55.5 33 ASN B C 1
ATOM 2198 O O . ASN B 1 33 ? -2.834 27.594 1.675 1 55.5 33 ASN B O 1
ATOM 2202 N N . ASN B 1 34 ? -3.691 26.75 -0.14 1 62.38 34 ASN B N 1
ATOM 2203 C CA . ASN B 1 34 ? -3.154 25.406 -0.069 1 62.38 34 ASN B CA 1
ATOM 2204 C C . ASN B 1 34 ? -1.645 25.406 0.157 1 62.38 34 ASN B C 1
ATOM 2206 O O . ASN B 1 34 ? -1.097 24.484 0.754 1 62.38 34 ASN B O 1
ATOM 2210 N N . GLY B 1 35 ? -1.08 26.562 -0.077 1 68.31 35 GLY B N 1
ATOM 2211 C CA . GLY B 1 35 ? 0.356 26.688 0.113 1 68.31 35 GLY B CA 1
ATOM 2212 C C . GLY B 1 35 ? 0.754 26.844 1.568 1 68.31 35 GLY B C 1
ATOM 2213 O O . GLY B 1 35 ? 1.771 26.297 2.002 1 68.31 35 GLY B O 1
ATOM 2214 N N . VAL B 1 36 ? -0.142 27.469 2.322 1 72 36 VAL B N 1
ATOM 2215 C CA . VAL B 1 36 ? 0.153 27.703 3.73 1 72 36 VAL B CA 1
ATOM 2216 C C . VAL B 1 36 ? 0.107 26.391 4.5 1 72 36 VAL B C 1
ATOM 2218 O O . VAL B 1 36 ? 0.978 26.125 5.328 1 72 36 VAL B O 1
ATOM 2221 N N . ILE B 1 37 ? -0.862 25.609 4.227 1 74.19 37 ILE B N 1
ATOM 2222 C CA . ILE B 1 37 ? -1.008 24.328 4.898 1 74.19 37 ILE B CA 1
ATOM 2223 C C . ILE B 1 37 ? 0.189 23.438 4.57 1 74.19 37 ILE B C 1
ATOM 2225 O O . ILE B 1 37 ? 0.702 22.734 5.441 1 74.19 37 ILE B O 1
ATOM 2229 N N . ALA B 1 38 ? 0.537 23.469 3.355 1 81.31 38 ALA B N 1
ATOM 2230 C CA . ALA B 1 38 ? 1.71 22.703 2.955 1 81.31 38 ALA B CA 1
ATOM 2231 C C . ALA B 1 38 ? 2.955 23.156 3.709 1 81.31 38 ALA B C 1
ATOM 2233 O O . ALA B 1 38 ? 3.738 22.344 4.188 1 81.31 38 ALA B O 1
ATOM 2234 N N . ASP B 1 39 ? 3.102 24.484 3.818 1 79.69 39 ASP B N 1
ATOM 2235 C CA . ASP B 1 39 ? 4.254 25.031 4.523 1 79.69 39 ASP B CA 1
ATOM 2236 C C . ASP B 1 39 ? 4.234 24.641 6 1 79.69 39 ASP B C 1
ATOM 2238 O O . ASP B 1 39 ? 5.277 24.344 6.582 1 79.69 39 ASP B O 1
ATOM 2242 N N . LEU B 1 40 ? 3.088 24.688 6.543 1 79.25 40 LEU B N 1
ATOM 2243 C CA . LEU B 1 40 ? 2.947 24.25 7.93 1 79.25 40 LEU B CA 1
ATOM 2244 C C . LEU B 1 40 ? 3.393 22.797 8.094 1 79.25 40 LEU B C 1
ATOM 2246 O O . LEU B 1 40 ? 4.145 22.484 9.016 1 79.25 40 LEU B O 1
ATOM 2250 N N . PHE B 1 41 ? 3.002 21.984 7.242 1 85.75 41 PHE B N 1
ATOM 2251 C CA . PHE B 1 41 ? 3.363 20.562 7.293 1 85.75 41 PHE B CA 1
ATOM 2252 C C . PHE B 1 41 ? 4.875 20.391 7.215 1 85.75 41 PHE B C 1
ATOM 2254 O O . PHE B 1 41 ? 5.473 19.719 8.062 1 85.75 41 PHE B O 1
ATOM 2261 N N . PHE B 1 42 ? 5.457 20.984 6.223 1 84.88 42 PHE B N 1
ATOM 2262 C CA . PHE B 1 42 ? 6.879 20.766 5.988 1 84.88 42 PHE B CA 1
ATOM 2263 C C . PHE B 1 42 ? 7.711 21.344 7.121 1 84.88 42 PHE B C 1
ATOM 2265 O O . PHE B 1 42 ? 8.766 20.812 7.473 1 84.88 42 PHE B O 1
ATOM 2272 N N . LYS B 1 43 ? 7.234 22.359 7.707 1 80.5 43 LYS B N 1
ATOM 2273 C CA . LYS B 1 43 ? 7.945 22.953 8.836 1 80.5 43 LYS B CA 1
ATOM 2274 C C . LYS B 1 43 ? 7.848 22.062 10.07 1 80.5 43 LYS B C 1
ATOM 2276 O O . LYS B 1 43 ? 8.828 21.891 10.797 1 80.5 43 LYS B O 1
ATOM 2281 N N . ILE B 1 44 ? 6.684 21.531 10.266 1 74.69 44 ILE B N 1
ATOM 2282 C CA . ILE B 1 44 ? 6.48 20.641 11.406 1 74.69 44 ILE B CA 1
ATOM 2283 C C . ILE B 1 44 ? 7.41 19.438 11.289 1 74.69 44 ILE B C 1
ATOM 2285 O O . ILE B 1 44 ? 8.008 19.016 12.273 1 74.69 44 ILE B O 1
ATOM 2289 N N . PHE B 1 45 ? 7.531 18.969 10.195 1 82.25 45 PHE B N 1
ATOM 2290 C CA . PHE B 1 45 ? 8.344 17.781 9.977 1 82.25 45 PHE B CA 1
ATOM 2291 C C . PHE B 1 45 ? 9.805 18.047 10.32 1 82.25 45 PHE B C 1
ATOM 2293 O O . PHE B 1 45 ? 10.523 17.141 10.727 1 82.25 45 PHE B O 1
ATOM 2300 N N . GLU B 1 46 ? 10.203 19.281 10.234 1 82.88 46 GLU B N 1
ATOM 2301 C CA . GLU B 1 46 ? 11.609 19.641 10.445 1 82.88 46 GLU B CA 1
ATOM 2302 C C . GLU B 1 46 ? 11.867 20 11.906 1 82.88 46 GLU B C 1
ATOM 2304 O O . GLU B 1 46 ? 13.016 20.156 12.32 1 82.88 46 GLU B O 1
ATOM 2309 N N . MET B 1 47 ? 10.812 20.062 12.664 1 80.5 47 MET B N 1
ATOM 2310 C CA . MET B 1 47 ? 10.977 20.484 14.055 1 80.5 47 MET B CA 1
ATOM 2311 C C . MET B 1 47 ? 11.562 19.359 14.898 1 80.5 47 MET B C 1
ATOM 2313 O O . MET B 1 47 ? 11.023 18.25 14.938 1 80.5 47 MET B O 1
ATOM 2317 N N . ASP B 1 48 ? 12.523 19.656 15.656 1 78.44 48 ASP B N 1
ATOM 2318 C CA . ASP B 1 48 ? 13.258 18.703 16.469 1 78.44 48 ASP B CA 1
ATOM 2319 C C . ASP B 1 48 ? 12.367 18.109 17.562 1 78.44 48 ASP B C 1
ATOM 2321 O O . ASP B 1 48 ? 12.523 16.953 17.953 1 78.44 48 ASP B O 1
ATOM 2325 N N . VAL B 1 49 ? 11.516 18.922 18.016 1 74.69 49 VAL B N 1
ATOM 2326 C CA . VAL B 1 49 ? 10.656 18.484 19.109 1 74.69 49 VAL B CA 1
ATOM 2327 C C . VAL B 1 49 ? 9.867 17.25 18.688 1 74.69 49 VAL B C 1
ATOM 2329 O O . VAL B 1 49 ? 9.578 16.375 19.5 1 74.69 49 VAL B O 1
ATOM 2332 N N . PHE B 1 50 ? 9.641 17.094 17.438 1 75.81 50 PHE B N 1
ATOM 2333 C CA . PHE B 1 50 ? 8.914 15.938 16.938 1 75.81 50 PHE B CA 1
ATOM 2334 C C . PHE B 1 50 ? 9.875 14.828 16.547 1 75.81 50 PHE B C 1
ATOM 2336 O O . PHE B 1 50 ? 9.781 13.703 17.047 1 75.81 50 PHE B O 1
ATOM 2343 N N . ARG B 1 51 ? 10.789 15.211 15.852 1 78.06 51 ARG B N 1
ATOM 2344 C CA . ARG B 1 51 ? 11.656 14.227 15.211 1 78.06 51 ARG B CA 1
ATOM 2345 C C . ARG B 1 51 ? 12.461 13.453 16.25 1 78.06 51 ARG B C 1
ATOM 2347 O O . ARG B 1 51 ? 12.812 12.289 16.031 1 78.06 51 ARG B O 1
ATOM 2354 N N . LYS B 1 52 ? 12.68 14.055 17.344 1 78.44 52 LYS B N 1
ATOM 2355 C CA . LYS B 1 52 ? 13.547 13.43 18.344 1 78.44 52 LYS B CA 1
ATOM 2356 C C . LYS B 1 52 ? 12.727 12.656 19.375 1 78.44 52 LYS B C 1
ATOM 2358 O O . LYS B 1 52 ? 13.266 11.82 20.094 1 78.44 52 LYS B O 1
ATOM 2363 N N . ASN B 1 53 ? 11.469 12.922 19.438 1 77.25 53 ASN B N 1
ATOM 2364 C CA . ASN B 1 53 ? 10.727 12.375 20.562 1 77.25 53 ASN B CA 1
ATOM 2365 C C . ASN B 1 53 ? 9.648 11.398 20.094 1 77.25 53 ASN B C 1
ATOM 2367 O O . ASN B 1 53 ? 9.086 10.656 20.906 1 77.25 53 ASN B O 1
ATOM 2371 N N . TYR B 1 54 ? 9.375 11.406 18.844 1 82.88 54 TYR B N 1
ATOM 2372 C CA . TYR B 1 54 ? 8.297 10.555 18.344 1 82.88 54 TYR B CA 1
ATOM 2373 C C . TYR B 1 54 ? 8.734 9.805 17.078 1 82.88 54 TYR B C 1
ATOM 2375 O O . TYR B 1 54 ? 9.609 10.273 16.344 1 82.88 54 TYR B O 1
ATOM 2383 N N . ASP B 1 55 ? 8.07 8.641 16.922 1 87.06 55 ASP B N 1
ATOM 2384 C CA . ASP B 1 55 ? 8.359 7.852 15.719 1 87.06 55 ASP B CA 1
ATOM 2385 C C . ASP B 1 55 ? 7.379 8.172 14.602 1 87.06 55 ASP B C 1
ATOM 2387 O O . ASP B 1 55 ? 7.719 8.078 13.422 1 87.06 55 ASP B O 1
ATOM 2391 N N . TYR B 1 56 ? 6.16 8.5 15.07 1 89.12 56 TYR B N 1
ATOM 2392 C CA . TYR B 1 56 ? 5.105 8.836 14.125 1 89.12 56 TYR B CA 1
ATOM 2393 C C . TYR B 1 56 ? 4.289 10.023 14.602 1 89.12 56 TYR B C 1
ATOM 2395 O O . TYR B 1 56 ? 4.227 10.297 15.805 1 89.12 56 TYR B O 1
ATOM 2403 N N . PHE B 1 57 ? 3.744 10.758 13.695 1 86.19 57 PHE B N 1
ATOM 2404 C CA . PHE B 1 57 ? 2.691 11.703 14.039 1 86.19 57 PHE B CA 1
ATOM 2405 C C . PHE B 1 57 ? 1.506 11.562 13.094 1 86.19 57 PHE B C 1
ATOM 2407 O O . PHE B 1 57 ? 1.655 11.07 11.969 1 86.19 57 PHE B O 1
ATOM 2414 N N . PHE B 1 58 ? 0.372 11.859 13.609 1 87.75 58 PHE B N 1
ATOM 2415 C CA . PHE B 1 58 ? -0.852 11.922 12.82 1 87.75 58 PHE B CA 1
ATOM 2416 C C . PHE B 1 58 ? -1.295 13.367 12.625 1 87.75 58 PHE B C 1
ATOM 2418 O O . PHE B 1 58 ? -1.499 14.102 13.602 1 87.75 58 PHE B O 1
ATOM 2425 N N . LEU B 1 59 ? -1.342 13.773 11.344 1 87.44 59 LEU B N 1
ATOM 2426 C CA . LEU B 1 59 ? -1.911 15.086 11.039 1 87.44 59 LEU B CA 1
ATOM 2427 C C . LEU B 1 59 ? -3.434 15.016 10.992 1 87.44 59 LEU B C 1
ATOM 2429 O O . LEU B 1 59 ? -3.998 14.227 10.227 1 87.44 59 LEU B O 1
ATOM 2433 N N . MET B 1 60 ? -3.982 15.828 11.891 1 82.56 60 MET B N 1
ATOM 2434 C CA . MET B 1 60 ? -5.438 15.859 11.977 1 82.56 60 MET B CA 1
ATOM 2435 C C . MET B 1 60 ? -5.965 17.266 11.719 1 82.56 60 MET B C 1
ATOM 2437 O O . MET B 1 60 ? -5.723 18.172 12.516 1 82.56 60 MET B O 1
ATOM 2441 N N . GLU B 1 61 ? -6.664 17.344 10.633 1 76.12 61 GLU B N 1
ATOM 2442 C CA . GLU B 1 61 ? -7.285 18.641 10.336 1 76.12 61 GLU B CA 1
ATOM 2443 C C . GLU B 1 61 ? -8.562 18.828 11.148 1 76.12 61 GLU B C 1
ATOM 2445 O O . GLU B 1 61 ? -9.055 17.891 11.781 1 76.12 61 GLU B O 1
ATOM 2450 N N . SER B 1 62 ? -9.07 20.031 11.117 1 70.88 62 SER B N 1
ATOM 2451 C CA . SER B 1 62 ? -10.18 20.406 11.984 1 70.88 62 SER B CA 1
ATOM 2452 C C . SER B 1 62 ? -11.469 19.703 11.57 1 70.88 62 SER B C 1
ATOM 2454 O O . SER B 1 62 ? -12.391 19.578 12.375 1 70.88 62 SER B O 1
ATOM 2456 N N . ASP B 1 63 ? -11.562 19.266 10.359 1 76.25 63 ASP B N 1
ATOM 2457 C CA . ASP B 1 63 ? -12.789 18.625 9.891 1 76.25 63 ASP B CA 1
ATOM 2458 C C . ASP B 1 63 ? -12.641 17.109 9.852 1 76.25 63 ASP B C 1
ATOM 2460 O O . ASP B 1 63 ? -13.359 16.422 9.117 1 76.25 63 ASP B O 1
ATOM 2464 N N . VAL B 1 64 ? -11.719 16.625 10.539 1 79.81 64 VAL B N 1
ATOM 2465 C CA . VAL B 1 64 ? -11.547 15.195 10.734 1 79.81 64 VAL B CA 1
ATOM 2466 C C . VAL B 1 64 ? -12.18 14.773 12.062 1 79.81 64 VAL B C 1
ATOM 2468 O O . VAL B 1 64 ? -11.977 15.43 13.086 1 79.81 64 VAL B O 1
ATOM 2471 N N . VAL B 1 65 ? -12.93 13.656 12.039 1 80.38 65 VAL B N 1
ATOM 2472 C CA . VAL B 1 65 ? -13.664 13.258 13.234 1 80.38 65 VAL B CA 1
ATOM 2473 C C . VAL B 1 65 ? -13.422 11.781 13.523 1 80.38 65 VAL B C 1
ATOM 2475 O O . VAL B 1 65 ? -13.469 10.945 12.617 1 80.38 65 VAL B O 1
ATOM 2478 N N . PRO B 1 66 ? -13.117 11.477 14.805 1 83.12 66 PRO B N 1
ATOM 2479 C CA . PRO B 1 66 ? -13.211 10.07 15.195 1 83.12 66 PRO B CA 1
ATOM 2480 C C . PRO B 1 66 ? -14.641 9.547 15.203 1 83.12 66 PRO B C 1
ATOM 2482 O O . PRO B 1 66 ? -15.555 10.242 15.648 1 83.12 66 PRO B O 1
ATOM 2485 N N . ILE B 1 67 ? -14.836 8.32 14.734 1 86.06 67 ILE B N 1
ATOM 2486 C CA . ILE B 1 67 ? -16.219 7.855 14.625 1 86.06 67 ILE B CA 1
ATOM 2487 C C . ILE B 1 67 ? -16.438 6.676 15.57 1 86.06 67 ILE B C 1
ATOM 2489 O O . ILE B 1 67 ? -17.531 6.098 15.602 1 86.06 67 ILE B O 1
ATOM 2493 N N . ARG B 1 68 ? -15.367 6.227 16.266 1 87.12 68 ARG B N 1
ATOM 2494 C CA . ARG B 1 68 ? -15.422 5.117 17.203 1 87.12 68 ARG B CA 1
ATOM 2495 C C . ARG B 1 68 ? -14.531 5.383 18.422 1 87.12 68 ARG B C 1
ATOM 2497 O O . ARG B 1 68 ? -13.508 6.059 18.312 1 87.12 68 ARG B O 1
ATOM 2504 N N . PRO B 1 69 ? -14.961 4.848 19.531 1 81.88 69 PRO B N 1
ATOM 2505 C CA . PRO B 1 69 ? -14.102 4.977 20.703 1 81.88 69 PRO B CA 1
ATOM 2506 C C . PRO B 1 69 ? -12.758 4.273 20.531 1 81.88 69 PRO B C 1
ATOM 2508 O O . PRO B 1 69 ? -12.609 3.428 19.656 1 81.88 69 PRO B O 1
ATOM 2511 N N . TYR B 1 70 ? -11.758 4.773 21.266 1 82.44 70 TYR B N 1
ATOM 2512 C CA . TYR B 1 70 ? -10.43 4.18 21.375 1 82.44 70 TYR B CA 1
ATOM 2513 C C . TYR B 1 70 ? -9.664 4.344 20.062 1 82.44 70 TYR B C 1
ATOM 2515 O O . TYR B 1 70 ? -8.844 3.496 19.703 1 82.44 70 TYR B O 1
ATOM 2523 N N . TRP B 1 71 ? -10.07 5.395 19.328 1 84.81 71 TRP B N 1
ATOM 2524 C CA . TRP B 1 71 ? -9.406 5.629 18.047 1 84.81 71 TRP B CA 1
ATOM 2525 C C . TRP B 1 71 ? -7.922 5.906 18.234 1 84.81 71 TRP B C 1
ATOM 2527 O O . TRP B 1 71 ? -7.09 5.484 17.438 1 84.81 71 TRP B O 1
ATOM 2537 N N . LEU B 1 72 ? -7.516 6.555 19.328 1 82.81 72 LEU B N 1
ATOM 2538 C CA . LEU B 1 72 ? -6.109 6.848 19.594 1 82.81 72 LEU B CA 1
ATOM 2539 C C . LEU B 1 72 ? -5.336 5.57 19.906 1 82.81 72 LEU B C 1
ATOM 2541 O O . LEU B 1 72 ? -4.211 5.391 19.438 1 82.81 72 LEU B O 1
ATOM 2545 N N . ASP B 1 73 ? -5.906 4.707 20.672 1 81.75 73 ASP B N 1
ATOM 2546 C CA . ASP B 1 73 ? -5.285 3.422 20.969 1 81.75 73 ASP B CA 1
ATOM 2547 C C . ASP B 1 73 ? -5.062 2.605 19.703 1 81.75 73 ASP B C 1
ATOM 2549 O O . ASP B 1 73 ? -3.99 2.027 19.5 1 81.75 73 ASP B O 1
ATOM 2553 N N . ASN B 1 74 ? -6.082 2.604 18.906 1 86.31 74 ASN B N 1
ATOM 2554 C CA . ASN B 1 74 ? -5.973 1.848 17.672 1 86.31 74 ASN B CA 1
ATOM 2555 C C . ASN B 1 74 ? -4.949 2.467 16.719 1 86.31 74 ASN B C 1
ATOM 2557 O O . ASN B 1 74 ? -4.238 1.752 16.016 1 86.31 74 ASN B O 1
ATOM 2561 N N . MET B 1 75 ? -4.914 3.771 16.734 1 87.81 75 MET B N 1
ATOM 2562 C CA . MET B 1 75 ? -3.885 4.438 15.938 1 87.81 75 MET B CA 1
ATOM 2563 C C . MET B 1 75 ? -2.49 4.031 16.406 1 87.81 75 MET B C 1
ATOM 2565 O O . MET B 1 75 ? -1.614 3.752 15.586 1 87.81 75 MET B O 1
ATOM 2569 N N . TYR B 1 76 ? -2.326 4.012 17.672 1 85.44 76 TYR B N 1
ATOM 2570 C CA . TYR B 1 76 ? -1.057 3.57 18.234 1 85.44 76 TYR B CA 1
ATOM 2571 C C . TYR B 1 76 ? -0.723 2.152 17.781 1 85.44 76 TYR B C 1
ATOM 2573 O O . TYR B 1 76 ? 0.418 1.862 17.422 1 85.44 76 TYR B O 1
ATOM 2581 N N . GLU B 1 77 ? -1.682 1.325 17.766 1 87.44 77 GLU B N 1
ATOM 2582 C CA . GLU B 1 77 ? -1.472 -0.058 17.344 1 87.44 77 GLU B CA 1
ATOM 2583 C C . GLU B 1 77 ? -1.048 -0.136 15.883 1 87.44 77 GLU B C 1
ATOM 2585 O O . GLU B 1 77 ? -0.168 -0.924 15.523 1 87.44 77 GLU B O 1
ATOM 2590 N N . HIS B 1 78 ? -1.662 0.685 15.07 1 91.5 78 HIS B N 1
ATOM 2591 C CA . HIS B 1 78 ? -1.314 0.715 13.656 1 91.5 78 HIS B CA 1
ATOM 2592 C C . HIS B 1 78 ? 0.144 1.116 13.453 1 91.5 78 HIS B C 1
ATOM 2594 O O . HIS B 1 78 ? 0.784 0.685 12.492 1 91.5 78 HIS B O 1
ATOM 2600 N N . ALA B 1 79 ? 0.626 1.932 14.328 1 90.38 79 ALA B N 1
ATOM 2601 C CA . ALA B 1 79 ? 2.012 2.381 14.211 1 90.38 79 ALA B CA 1
ATOM 2602 C C . ALA B 1 79 ? 2.967 1.392 14.875 1 90.38 79 ALA B C 1
ATOM 2604 O O . ALA B 1 79 ? 3.992 1.027 14.297 1 90.38 79 ALA B O 1
ATOM 2605 N N . GLU B 1 80 ? 2.586 0.864 16 1 87.31 80 GLU B N 1
ATOM 2606 C CA . GLU B 1 80 ? 3.482 0.074 16.844 1 87.31 80 GLU B CA 1
ATOM 2607 C C . GLU B 1 80 ? 3.59 -1.361 16.344 1 87.31 80 GLU B C 1
ATOM 2609 O O . GLU B 1 80 ? 4.668 -1.96 16.375 1 87.31 80 GLU B O 1
ATOM 2614 N N . PHE B 1 81 ? 2.521 -1.856 15.875 1 87.88 81 PHE B N 1
ATOM 2615 C CA . PHE B 1 81 ? 2.506 -3.285 15.578 1 87.88 81 PHE B CA 1
ATOM 2616 C C . PHE B 1 81 ? 2.432 -3.527 14.078 1 87.88 81 PHE B C 1
ATOM 2618 O O . PHE B 1 81 ? 2.039 -4.609 13.633 1 87.88 81 PHE B O 1
ATOM 2625 N N . ALA B 1 82 ? 2.736 -2.527 13.391 1 90 82 ALA B N 1
ATOM 2626 C CA . ALA B 1 82 ? 2.834 -2.727 11.945 1 90 82 ALA B CA 1
ATOM 2627 C C . ALA B 1 82 ? 3.881 -3.785 11.609 1 90 82 ALA B C 1
ATOM 2629 O O . ALA B 1 82 ? 4.953 -3.826 12.219 1 90 82 ALA B O 1
ATOM 2630 N N . MET B 1 83 ? 3.576 -4.648 10.648 1 88.5 83 MET B N 1
ATOM 2631 C CA . MET B 1 83 ? 4.512 -5.695 10.242 1 88.5 83 MET B CA 1
ATOM 2632 C C . MET B 1 83 ? 5.766 -5.09 9.609 1 88.5 83 MET B C 1
ATOM 2634 O O . MET B 1 83 ? 6.855 -5.648 9.727 1 88.5 83 MET B O 1
ATOM 2638 N N . GLU B 1 84 ? 5.582 -4.066 8.906 1 92.62 84 GLU B N 1
ATOM 2639 C CA . GLU B 1 84 ? 6.668 -3.297 8.312 1 92.62 84 GLU B CA 1
ATOM 2640 C C . GLU B 1 84 ? 6.523 -1.809 8.609 1 92.62 84 GLU B C 1
ATOM 2642 O O . GLU B 1 84 ? 5.406 -1.297 8.719 1 92.62 84 GLU B O 1
ATOM 2647 N N . ASP B 1 85 ? 7.742 -1.178 8.773 1 92.19 85 ASP B N 1
ATOM 2648 C CA . ASP B 1 85 ? 7.707 0.271 8.953 1 92.19 85 ASP B CA 1
ATOM 2649 C C . ASP B 1 85 ? 7.137 0.963 7.719 1 92.19 85 ASP B C 1
ATOM 2651 O O . ASP B 1 85 ? 7.266 0.455 6.602 1 92.19 85 ASP B O 1
ATOM 2655 N N . PHE B 1 86 ? 6.52 2.043 7.961 1 96.62 86 PHE B N 1
ATOM 2656 C CA . PHE B 1 86 ? 5.969 2.822 6.859 1 96.62 86 PHE B CA 1
ATOM 2657 C C . PHE B 1 86 ? 6.324 4.297 7.008 1 96.62 86 PHE B C 1
ATOM 2659 O O . PHE B 1 86 ? 6.73 4.738 8.086 1 96.62 86 PHE B O 1
ATOM 2666 N N . TRP B 1 87 ? 6.258 5.004 5.898 1 97.25 87 TRP B N 1
ATOM 2667 C CA . TRP B 1 87 ? 6.5 6.441 5.895 1 97.25 87 TRP B CA 1
ATOM 2668 C C . TRP B 1 87 ? 5.188 7.215 5.965 1 97.25 87 TRP B C 1
ATOM 2670 O O . TRP B 1 87 ? 5.086 8.211 6.691 1 97.25 87 TRP B O 1
ATOM 2680 N N . ILE B 1 88 ? 4.238 6.805 5.172 1 96.81 88 ILE B N 1
ATOM 2681 C CA . ILE B 1 88 ? 2.898 7.379 5.188 1 96.81 88 ILE B CA 1
ATOM 2682 C C . ILE B 1 88 ? 1.858 6.266 5.25 1 96.81 88 ILE B C 1
ATOM 2684 O O . ILE B 1 88 ? 1.963 5.27 4.527 1 96.81 88 ILE B O 1
ATOM 2688 N N . LYS B 1 89 ? 0.968 6.391 6.141 1 96.88 89 LYS B N 1
ATOM 2689 C CA . LYS B 1 89 ? -0.204 5.523 6.203 1 96.88 89 LYS B CA 1
ATOM 2690 C C . LYS B 1 89 ? -1.491 6.34 6.266 1 96.88 89 LYS B C 1
ATOM 2692 O O . LYS B 1 89 ? -1.715 7.086 7.219 1 96.88 89 LYS B O 1
ATOM 2697 N N . GLY B 1 90 ? -2.258 6.27 5.219 1 96 90 GLY B N 1
ATOM 2698 C CA . GLY B 1 90 ? -3.463 7.074 5.109 1 96 90 GLY B CA 1
ATOM 2699 C C . GLY B 1 90 ? -4.395 6.605 4.008 1 96 90 GLY B C 1
ATOM 2700 O O . GLY B 1 90 ? -4.355 5.441 3.607 1 96 90 GLY B O 1
ATOM 2701 N N . SER B 1 91 ? -5.309 7.465 3.627 1 93.81 91 SER B N 1
ATOM 2702 C CA . SER B 1 91 ? -6.344 7.082 2.672 1 93.81 91 SER B CA 1
ATOM 2703 C C . SER B 1 91 ? -6.309 7.969 1.433 1 93.81 91 SER B C 1
ATOM 2705 O O . SER B 1 91 ? -5.992 9.156 1.521 1 93.81 91 SER B O 1
ATOM 2707 N N . LEU B 1 92 ? -6.648 7.289 0.322 1 90.38 92 LEU B N 1
ATOM 2708 C CA . LEU B 1 92 ? -7.043 8.102 -0.824 1 90.38 92 LEU B CA 1
ATOM 2709 C C . LEU B 1 92 ? -8.484 8.57 -0.687 1 90.38 92 LEU B C 1
ATOM 2711 O O . LEU B 1 92 ? -9.195 8.148 0.23 1 90.38 92 LEU B O 1
ATOM 2715 N N . TYR B 1 93 ? -8.812 9.492 -1.557 1 88 93 TYR B N 1
ATOM 2716 C CA . TYR B 1 93 ? -10.195 9.961 -1.562 1 88 93 TYR B CA 1
ATOM 2717 C C . TYR B 1 93 ? -11.141 8.852 -2.012 1 88 93 TYR B C 1
ATOM 2719 O O . TYR B 1 93 ? -10.914 8.203 -3.035 1 88 93 TYR B O 1
ATOM 2727 N N . ARG B 1 94 ? -12.227 8.609 -1.264 1 87.88 94 ARG B N 1
ATOM 2728 C CA . ARG B 1 94 ? -13.125 7.488 -1.522 1 87.88 94 ARG B CA 1
ATOM 2729 C C . ARG B 1 94 ? -14.5 7.977 -1.97 1 87.88 94 ARG B C 1
ATOM 2731 O O . ARG B 1 94 ? -15.445 7.191 -2.053 1 87.88 94 ARG B O 1
ATOM 2738 N N . GLY B 1 95 ? -14.633 9.18 -2.328 1 79.56 95 GLY B N 1
ATOM 2739 C CA . GLY B 1 95 ? -15.914 9.711 -2.766 1 79.56 95 GLY B CA 1
ATOM 2740 C C . GLY B 1 95 ? -16.094 9.688 -4.27 1 79.56 95 GLY B C 1
ATOM 2741 O O . GLY B 1 95 ? -15.148 9.359 -5.004 1 79.56 95 GLY B O 1
ATOM 2742 N N . PRO B 1 96 ? -17.375 9.695 -4.828 1 73.5 96 PRO B N 1
ATOM 2743 C CA . PRO B 1 96 ? -17.672 9.594 -6.258 1 73.5 96 PRO B CA 1
ATOM 2744 C C . PRO B 1 96 ? -17.078 10.734 -7.07 1 73.5 96 PRO B C 1
ATOM 2746 O O . PRO B 1 96 ? -16.781 10.57 -8.258 1 73.5 96 PRO B O 1
ATOM 2749 N N . ASN B 1 97 ? -17.047 11.883 -6.648 1 64.19 97 ASN B N 1
ATOM 2750 C CA . ASN B 1 97 ? -16.609 13.023 -7.457 1 64.19 97 ASN B CA 1
ATOM 2751 C C . ASN B 1 97 ? -15.141 13.352 -7.227 1 64.19 97 ASN B C 1
ATOM 2753 O O . ASN B 1 97 ? -14.828 14.336 -6.551 1 64.19 97 ASN B O 1
ATOM 2757 N N . THR B 1 98 ? -14.398 12.258 -7.785 1 61.12 98 THR B N 1
ATOM 2758 C CA . THR B 1 98 ? -13 12.672 -7.727 1 61.12 98 THR B CA 1
ATOM 2759 C C . THR B 1 98 ? -12.789 13.961 -8.523 1 61.12 98 THR B C 1
ATOM 2761 O O . THR B 1 98 ? -13.211 14.062 -9.672 1 61.12 98 THR B O 1
ATOM 2764 N N . PRO B 1 99 ? -12.336 14.891 -7.84 1 53.84 99 PRO B N 1
ATOM 2765 C CA . PRO B 1 99 ? -12.148 16.156 -8.562 1 53.84 99 PRO B CA 1
ATOM 2766 C C . PRO B 1 99 ? -11.422 15.969 -9.891 1 53.84 99 PRO B C 1
ATOM 2768 O O . PRO B 1 99 ? -10.469 15.195 -9.977 1 53.84 99 PRO B O 1
ATOM 2771 N N . LYS B 1 100 ? -12.164 16.453 -11.008 1 50.81 100 LYS B N 1
ATOM 2772 C CA . LYS B 1 100 ? -11.664 16.391 -12.375 1 50.81 100 LYS B CA 1
ATOM 2773 C C . LYS B 1 100 ? -10.172 16.734 -12.438 1 50.81 100 LYS B C 1
ATOM 2775 O O . LYS B 1 100 ? -9.445 16.203 -13.273 1 50.81 100 LYS B O 1
ATOM 2780 N N . GLU B 1 101 ? -9.891 17.703 -11.602 1 50.47 101 GLU B N 1
ATOM 2781 C CA . GLU B 1 101 ? -8.516 18.172 -11.586 1 50.47 101 GLU B CA 1
ATOM 2782 C C . GLU B 1 101 ? -7.543 17.031 -11.297 1 50.47 101 GLU B C 1
ATOM 2784 O O . GLU B 1 101 ? -6.395 17.047 -11.742 1 50.47 101 GLU B O 1
ATOM 2789 N N . TYR B 1 102 ? -8.008 16.094 -10.586 1 52.5 102 TYR B N 1
ATOM 2790 C CA . TYR B 1 102 ? -7.152 14.969 -10.242 1 52.5 102 TYR B CA 1
ATOM 2791 C C . TYR B 1 102 ? -7.188 13.906 -11.336 1 52.5 102 TYR B C 1
ATOM 2793 O O . TYR B 1 102 ? -6.227 13.156 -11.508 1 52.5 102 TYR B O 1
ATOM 2801 N N . CYS B 1 103 ? -8.406 13.766 -12.109 1 47.62 103 CYS B N 1
ATOM 2802 C CA . CYS B 1 103 ? -8.664 12.672 -13.039 1 47.62 103 CYS B CA 1
ATOM 2803 C C . CYS B 1 103 ? -8.062 12.961 -14.414 1 47.62 103 CYS B C 1
ATOM 2805 O O . CYS B 1 103 ? -7.77 12.039 -15.172 1 47.62 103 CYS B O 1
ATOM 2807 N N . MET B 1 104 ? -8.211 14.117 -14.852 1 42.53 104 MET B N 1
ATOM 2808 C CA . MET B 1 104 ? -7.988 14.352 -16.266 1 42.53 104 MET B CA 1
ATOM 2809 C C . MET B 1 104 ? -6.715 15.164 -16.5 1 42.53 104 MET B C 1
ATOM 2811 O O . MET B 1 104 ? -6.242 15.289 -17.625 1 42.53 104 MET B O 1
ATOM 2815 N N . GLY B 1 105 ? -6.266 15.805 -15.516 1 39.22 105 GLY B N 1
ATOM 2816 C CA . GLY B 1 105 ? -5.141 16.688 -15.797 1 39.22 105 GLY B CA 1
ATOM 2817 C C . GLY B 1 105 ? -3.812 16.125 -15.32 1 39.22 105 GLY B C 1
ATOM 2818 O O . GLY B 1 105 ? -3.678 14.906 -15.133 1 39.22 105 GLY B O 1
ATOM 2819 N N . ILE B 1 106 ? -2.863 17.078 -15.391 1 40.5 106 ILE B N 1
ATOM 2820 C CA . ILE B 1 106 ? -1.498 16.859 -14.922 1 40.5 106 ILE B CA 1
ATOM 2821 C C . ILE B 1 106 ? -1.52 16.062 -13.625 1 40.5 106 ILE B C 1
ATOM 2823 O O . ILE B 1 106 ? -0.482 15.562 -13.18 1 40.5 106 ILE B O 1
ATOM 2827 N N . TYR B 1 107 ? -2.715 16.078 -13.086 1 40.94 107 TYR B N 1
ATOM 2828 C CA . TYR B 1 107 ? -2.84 15.43 -11.789 1 40.94 107 TYR B CA 1
ATOM 2829 C C . TYR B 1 107 ? -3.371 14.008 -11.945 1 40.94 107 TYR B C 1
ATOM 2831 O O . TYR B 1 107 ? -3.725 13.359 -10.953 1 40.94 107 TYR B O 1
ATOM 2839 N N . TRP B 1 108 ? -3.988 13.656 -13.188 1 47.22 108 TRP B N 1
ATOM 2840 C CA . TRP B 1 108 ? -4.418 12.281 -13.438 1 47.22 108 TRP B CA 1
ATOM 2841 C C . TRP B 1 108 ? -3.504 11.289 -12.742 1 47.22 108 TRP B C 1
ATOM 2843 O O . TRP B 1 108 ? -3.955 10.234 -12.281 1 47.22 108 TRP B O 1
ATOM 2853 N N . GLY B 1 109 ? -2.676 11.836 -12.039 1 55.81 109 GLY B N 1
ATOM 2854 C CA . GLY B 1 109 ? -1.69 10.969 -11.414 1 55.81 109 GLY B CA 1
ATOM 2855 C C . GLY B 1 109 ? -1.692 11.062 -9.898 1 55.81 109 GLY B C 1
ATOM 2856 O O . GLY B 1 109 ? -0.996 10.305 -9.219 1 55.81 109 GLY B O 1
ATOM 2857 N N . CYS B 1 110 ? -2.754 12.055 -9.57 1 62.03 110 CYS B N 1
ATOM 2858 C CA . CYS B 1 110 ? -2.686 12.219 -8.117 1 62.03 110 CYS B CA 1
ATOM 2859 C C . CYS B 1 110 ? -4 11.812 -7.465 1 62.03 110 CYS B C 1
ATOM 2861 O O . CYS B 1 110 ? -4.25 12.141 -6.305 1 62.03 110 CYS B O 1
ATOM 2863 N N . GLY B 1 111 ? -4.855 11.203 -8.328 1 71.81 111 GLY B N 1
ATOM 2864 C CA . GLY B 1 111 ? -6.137 10.812 -7.754 1 71.81 111 GLY B CA 1
ATOM 2865 C C . GLY B 1 111 ? -6 9.859 -6.578 1 71.81 111 GLY B C 1
ATOM 2866 O O . GLY B 1 111 ? -6.906 9.766 -5.75 1 71.81 111 GLY B O 1
ATOM 2867 N N . ASP B 1 112 ? -4.863 9.266 -6.531 1 81.06 112 ASP B N 1
ATOM 2868 C CA . ASP B 1 112 ? -4.684 8.305 -5.449 1 81.06 112 ASP B CA 1
ATOM 2869 C C . ASP B 1 112 ? -3.75 8.852 -4.371 1 81.06 112 ASP B C 1
ATOM 2871 O O . ASP B 1 112 ? -3.16 8.086 -3.605 1 81.06 112 ASP B O 1
ATOM 2875 N N . HIS B 1 113 ? -3.711 10.211 -4.348 1 87.5 113 HIS B N 1
ATOM 2876 C CA . HIS B 1 113 ? -2.85 10.758 -3.309 1 87.5 113 HIS B CA 1
ATOM 2877 C C . HIS B 1 113 ? -3.383 10.422 -1.919 1 87.5 113 HIS B C 1
ATOM 2879 O O . HIS B 1 113 ? -4.586 10.219 -1.743 1 87.5 113 HIS B O 1
ATOM 2885 N N . PHE B 1 114 ? -2.439 10.375 -1.059 1 91.19 114 PHE B N 1
ATOM 2886 C CA . PHE B 1 114 ? -2.822 10.258 0.344 1 91.19 114 PHE B CA 1
ATOM 2887 C C . PHE B 1 114 ? -3.445 11.555 0.844 1 91.19 114 PHE B C 1
ATOM 2889 O O . PHE B 1 114 ? -2.879 12.633 0.657 1 91.19 114 PHE B O 1
ATOM 2896 N N . ASN B 1 115 ? -4.543 11.414 1.433 1 89.25 115 ASN B N 1
ATOM 2897 C CA . ASN B 1 115 ? -5.062 12.586 2.139 1 89.25 115 ASN B CA 1
ATOM 2898 C C . ASN B 1 115 ? -4.098 13.062 3.219 1 89.25 115 ASN B C 1
ATOM 2900 O O . ASN B 1 115 ? -3.424 12.25 3.855 1 89.25 115 ASN B O 1
ATOM 2904 N N . GLY B 1 116 ? -4.086 14.359 3.418 1 89.94 116 GLY B N 1
ATOM 2905 C CA . GLY B 1 116 ? -3.158 14.945 4.375 1 89.94 116 GLY B CA 1
ATOM 2906 C C . GLY B 1 116 ? -3.355 14.422 5.789 1 89.94 116 GLY B C 1
ATOM 2907 O O . GLY B 1 116 ? -2.416 14.406 6.586 1 89.94 116 GLY B O 1
ATOM 2908 N N . ASN B 1 117 ? -4.52 13.984 6.082 1 89.5 117 ASN B N 1
ATOM 2909 C CA . ASN B 1 117 ? -4.801 13.359 7.367 1 89.5 117 ASN B CA 1
ATOM 2910 C C . ASN B 1 117 ? -4.297 11.922 7.414 1 89.5 117 ASN B C 1
ATOM 2912 O O . ASN B 1 117 ? -5.078 10.977 7.273 1 89.5 117 ASN B O 1
ATOM 2916 N N . SER B 1 118 ? -2.996 11.773 7.59 1 93.69 118 SER B N 1
ATOM 2917 C CA . SER B 1 118 ? -2.291 10.5 7.562 1 93.69 118 SER B CA 1
ATOM 2918 C C . SER B 1 118 ? -1.276 10.406 8.695 1 93.69 118 SER B C 1
ATOM 2920 O O . SER B 1 118 ? -0.995 11.398 9.367 1 93.69 118 SER B O 1
ATOM 2922 N N . MET B 1 119 ? -0.87 9.203 8.961 1 92.38 119 MET B N 1
ATOM 2923 C CA . MET B 1 119 ? 0.292 8.992 9.82 1 92.38 119 MET B CA 1
ATOM 2924 C C . MET B 1 119 ? 1.588 9.156 9.031 1 92.38 119 MET B C 1
ATOM 2926 O O . MET B 1 119 ? 1.699 8.672 7.906 1 92.38 119 MET B O 1
ATOM 2930 N N . TYR B 1 120 ? 2.504 9.812 9.656 1 93.06 120 TYR B N 1
ATOM 2931 C CA . TYR B 1 120 ? 3.789 10.062 9.016 1 93.06 120 TYR B CA 1
ATOM 2932 C C . TYR B 1 120 ? 4.941 9.609 9.906 1 93.06 120 TYR B C 1
ATOM 2934 O O . TYR B 1 120 ? 4.938 9.859 11.109 1 93.06 120 TYR B O 1
ATOM 2942 N N . ARG B 1 121 ? 5.891 9 9.281 1 93.94 121 ARG B N 1
ATOM 2943 C CA . ARG B 1 121 ? 7.109 8.594 9.969 1 93.94 121 ARG B CA 1
ATOM 2944 C C . ARG B 1 121 ? 7.98 9.805 10.297 1 93.94 121 ARG B C 1
ATOM 2946 O O . ARG B 1 121 ? 8.133 10.711 9.477 1 93.94 121 ARG B O 1
ATOM 2953 N N . LEU B 1 122 ? 8.492 9.773 11.516 1 88.12 122 LEU B N 1
ATOM 2954 C CA . LEU B 1 122 ? 9.461 10.789 11.914 1 88.12 122 LEU B CA 1
ATOM 2955 C C . LEU B 1 122 ? 10.836 10.172 12.125 1 88.12 122 LEU B C 1
ATOM 2957 O O . LEU B 1 122 ? 10.945 8.992 12.469 1 88.12 122 LEU B O 1
ATOM 2961 N N . GLY B 1 123 ? 11.859 10.914 11.805 1 86.81 123 GLY B N 1
ATOM 2962 C CA . GLY B 1 123 ? 13.219 10.547 12.172 1 86.81 123 GLY B CA 1
ATOM 2963 C C . GLY B 1 123 ? 13.844 9.562 11.195 1 86.81 123 GLY B C 1
ATOM 2964 O O . GLY B 1 123 ? 14.914 9.016 11.469 1 86.81 123 GLY B O 1
ATOM 2965 N N . ASP B 1 124 ? 13.234 9.188 10.148 1 91.06 124 ASP B N 1
ATOM 2966 C CA . ASP B 1 124 ? 13.852 8.383 9.102 1 91.06 124 ASP B CA 1
ATOM 2967 C C . ASP B 1 124 ? 14.617 9.258 8.109 1 91.06 124 ASP B C 1
ATOM 2969 O O . ASP B 1 124 ? 14.016 10.07 7.402 1 91.06 124 ASP B O 1
ATOM 2973 N N . PRO B 1 125 ? 15.852 9.039 8.047 1 90.69 125 PRO B N 1
ATOM 2974 C CA . PRO B 1 125 ? 16.656 9.969 7.25 1 90.69 125 PRO B CA 1
ATOM 2975 C C . PRO B 1 125 ? 16.297 9.93 5.766 1 90.69 125 PRO B C 1
ATOM 2977 O O . PRO B 1 125 ? 16.391 10.953 5.074 1 90.69 125 PRO B O 1
ATOM 2980 N N . VAL B 1 126 ? 15.984 8.766 5.242 1 93.56 126 VAL B N 1
ATOM 2981 C CA . VAL B 1 126 ? 15.641 8.656 3.828 1 93.56 126 VAL B CA 1
ATOM 2982 C C . VAL B 1 126 ? 14.312 9.367 3.564 1 93.56 126 VAL B C 1
ATOM 2984 O O . VAL B 1 126 ? 14.195 10.141 2.611 1 93.56 126 VAL B O 1
ATOM 2987 N N . PHE B 1 127 ? 13.359 9.172 4.379 1 94.56 127 PHE B N 1
ATOM 2988 C CA . PHE B 1 127 ? 12.07 9.828 4.23 1 94.56 127 PHE B CA 1
ATOM 2989 C C . PHE B 1 127 ? 12.203 11.336 4.41 1 94.56 127 PHE B C 1
ATOM 2991 O O . PHE B 1 127 ? 11.602 12.117 3.668 1 94.56 127 PHE B O 1
ATOM 2998 N N . ASP B 1 128 ? 13.055 11.719 5.348 1 90.44 128 ASP B N 1
ATOM 2999 C CA . ASP B 1 128 ? 13.32 13.141 5.559 1 90.44 128 ASP B CA 1
ATOM 3000 C C . ASP B 1 128 ? 13.867 13.789 4.289 1 90.44 128 ASP B C 1
ATOM 3002 O O . ASP B 1 128 ? 13.438 14.875 3.902 1 90.44 128 ASP B O 1
ATOM 3006 N N . SER B 1 129 ? 14.75 13.094 3.727 1 92.75 129 SER B N 1
ATOM 3007 C CA . SER B 1 129 ? 15.344 13.617 2.502 1 92.75 129 SER B CA 1
ATOM 3008 C C . SER B 1 129 ? 14.312 13.719 1.384 1 92.75 129 SER B C 1
ATOM 3010 O O . SER B 1 129 ? 14.297 14.695 0.634 1 92.75 129 SER B O 1
ATOM 3012 N N . PHE B 1 130 ? 13.5 12.742 1.341 1 94.12 130 PHE B N 1
ATOM 3013 C CA . PHE B 1 130 ? 12.445 12.742 0.334 1 94.12 130 PHE B CA 1
ATOM 3014 C C . PHE B 1 130 ? 11.492 13.914 0.553 1 94.12 130 PHE B C 1
ATOM 3016 O O . PHE B 1 130 ? 11.148 14.625 -0.393 1 94.12 130 PHE B O 1
ATOM 3023 N N . LEU B 1 131 ? 11.07 14.164 1.783 1 92.75 131 LEU B N 1
ATOM 3024 C CA . LEU B 1 131 ? 10.141 15.25 2.074 1 92.75 131 LEU B CA 1
ATOM 3025 C C . LEU B 1 131 ? 10.781 16.609 1.804 1 92.75 131 LEU B C 1
ATOM 3027 O O . LEU B 1 131 ? 10.117 17.531 1.324 1 92.75 131 LEU B O 1
ATOM 3031 N N . ARG B 1 132 ? 12.031 16.703 2.1 1 89.81 132 ARG B N 1
ATOM 3032 C CA . ARG B 1 132 ? 12.734 17.938 1.774 1 89.81 132 ARG B CA 1
ATOM 3033 C C . ARG B 1 132 ? 12.75 18.188 0.269 1 89.81 132 ARG B C 1
ATOM 3035 O O . ARG B 1 132 ? 12.531 19.312 -0.186 1 89.81 132 ARG B O 1
ATOM 3042 N N . PHE B 1 133 ? 13.016 17.109 -0.402 1 89.81 133 PHE B N 1
ATOM 3043 C CA . PHE B 1 133 ? 13 17.219 -1.856 1 89.81 133 PHE B CA 1
ATOM 3044 C C . PHE B 1 133 ? 11.625 17.641 -2.354 1 89.81 133 PHE B C 1
ATOM 3046 O O . PHE B 1 133 ? 11.516 18.516 -3.213 1 89.81 133 PHE B O 1
ATOM 3053 N N . ALA B 1 134 ? 10.602 17.031 -1.827 1 88.62 134 ALA B N 1
ATOM 3054 C CA . ALA B 1 134 ? 9.234 17.391 -2.197 1 88.62 134 ALA B CA 1
ATOM 3055 C C . ALA B 1 134 ? 8.945 18.859 -1.87 1 88.62 134 ALA B C 1
ATOM 3057 O O . ALA B 1 134 ? 8.344 19.562 -2.674 1 88.62 134 ALA B O 1
ATOM 3058 N N . ARG B 1 135 ? 9.32 19.234 -0.712 1 87.81 135 ARG B N 1
ATOM 3059 C CA . ARG B 1 135 ? 9.141 20.625 -0.309 1 87.81 135 ARG B CA 1
ATOM 3060 C C . ARG B 1 135 ? 9.844 21.578 -1.282 1 87.81 135 ARG B C 1
ATOM 3062 O O . ARG B 1 135 ? 9.234 22.531 -1.77 1 87.81 135 ARG B O 1
ATOM 3069 N N . ASP B 1 136 ? 11.055 21.266 -1.62 1 84.81 136 ASP B N 1
ATOM 3070 C CA . ASP B 1 136 ? 11.914 22.172 -2.377 1 84.81 136 ASP B CA 1
ATOM 3071 C C . ASP B 1 136 ? 11.492 22.234 -3.844 1 84.81 136 ASP B C 1
ATOM 3073 O O . ASP B 1 136 ? 11.789 23.203 -4.539 1 84.81 136 ASP B O 1
ATOM 3077 N N . THR B 1 137 ? 10.859 21.25 -4.301 1 81.25 137 THR B N 1
ATOM 3078 C CA . THR B 1 137 ? 10.469 21.203 -5.707 1 81.25 137 THR B CA 1
ATOM 3079 C C . THR B 1 137 ? 9.016 21.656 -5.879 1 81.25 137 THR B C 1
ATOM 3081 O O . THR B 1 137 ? 8.477 21.609 -6.984 1 81.25 137 THR B O 1
ATOM 3084 N N . ARG B 1 138 ? 8.328 21.938 -4.789 1 77.19 138 ARG B N 1
ATOM 3085 C CA . ARG B 1 138 ? 6.941 22.391 -4.82 1 77.19 138 ARG B CA 1
ATOM 3086 C C . ARG B 1 138 ? 6.816 23.719 -5.574 1 77.19 138 ARG B C 1
ATOM 3088 O O . ARG B 1 138 ? 5.746 24.031 -6.102 1 77.19 138 ARG B O 1
ATOM 3095 N N . VAL B 1 139 ? 7.922 24.406 -6.219 1 60.25 139 VAL B N 1
ATOM 3096 C CA . VAL B 1 139 ? 7.992 25.797 -6.637 1 60.25 139 VAL B CA 1
ATOM 3097 C C . VAL B 1 139 ? 7.008 26.047 -7.781 1 60.25 139 VAL B C 1
ATOM 3099 O O . VAL B 1 139 ? 7.156 27.016 -8.539 1 60.25 139 VAL B O 1
ATOM 3102 N N . ASP B 1 140 ? 5.875 25.406 -8.031 1 50.59 140 ASP B N 1
ATOM 3103 C CA . ASP B 1 140 ? 5.43 26.172 -9.195 1 50.59 140 ASP B CA 1
ATOM 3104 C C . ASP B 1 140 ? 5.043 27.594 -8.805 1 50.59 140 ASP B C 1
ATOM 3106 O O . ASP B 1 140 ? 3.98 27.812 -8.219 1 50.59 140 ASP B O 1
ATOM 3110 N N . PRO B 1 141 ? 5.992 28.438 -8.531 1 44.34 141 PRO B N 1
ATOM 3111 C CA . PRO B 1 141 ? 5.738 29.844 -8.219 1 44.34 141 PRO B CA 1
ATOM 3112 C C . PRO B 1 141 ? 4.527 30.406 -8.953 1 44.34 141 PRO B C 1
ATOM 3114 O O . PRO B 1 141 ? 3.811 31.266 -8.422 1 44.34 141 PRO B O 1
ATOM 3117 N N . GLY B 1 142 ? 4.605 30.469 -10.258 1 42.56 142 GLY B N 1
ATOM 3118 C CA . GLY B 1 142 ? 3.662 31.359 -10.914 1 42.56 142 GLY B CA 1
ATOM 3119 C C . GLY B 1 142 ? 2.215 30.969 -10.688 1 42.56 142 GLY B C 1
ATOM 3120 O O . GLY B 1 142 ? 1.301 31.656 -11.148 1 42.56 142 GLY B O 1
ATOM 3121 N N . LYS B 1 143 ? 1.996 29.688 -10.312 1 47 143 LYS B N 1
ATOM 3122 C CA . LYS B 1 143 ? 0.565 29.406 -10.234 1 47 143 LYS B CA 1
ATOM 3123 C C . LYS B 1 143 ? 0.043 29.578 -8.812 1 47 143 LYS B C 1
ATOM 3125 O O . LYS B 1 143 ? 0.751 29.297 -7.848 1 47 143 LYS B O 1
ATOM 3130 N N . GLU B 1 144 ? -0.766 30.422 -8.578 1 45.53 144 GLU B N 1
ATOM 3131 C CA . GLU B 1 144 ? -1.585 30.906 -7.473 1 45.53 144 GLU B CA 1
ATOM 3132 C C . GLU B 1 144 ? -1.781 29.828 -6.414 1 45.53 144 GLU B C 1
ATOM 3134 O O . GLU B 1 144 ? -1.78 30.125 -5.215 1 45.53 144 GLU B O 1
ATOM 3139 N N . ILE B 1 145 ? -2.355 28.719 -6.781 1 48.91 145 ILE B N 1
ATOM 3140 C CA . ILE B 1 145 ? -2.885 27.812 -5.773 1 48.91 145 ILE B CA 1
ATOM 3141 C C . ILE B 1 145 ? -1.837 26.75 -5.438 1 48.91 145 ILE B C 1
ATOM 3143 O O . ILE B 1 145 ? -1.453 25.953 -6.297 1 48.91 145 ILE B O 1
ATOM 3147 N N . GLY B 1 146 ? -0.893 27.094 -4.492 1 57.5 146 GLY B N 1
ATOM 3148 C CA . GLY B 1 146 ? 0.157 26.172 -4.098 1 57.5 146 GLY B CA 1
ATOM 3149 C C . GLY B 1 146 ? -0.347 24.766 -3.863 1 57.5 146 GLY B C 1
ATOM 3150 O O . GLY B 1 146 ? -1.486 24.562 -3.436 1 57.5 146 GLY B O 1
ATOM 3151 N N . ILE B 1 147 ? 0.239 23.703 -4.41 1 72.25 147 ILE B N 1
ATOM 3152 C CA . ILE B 1 147 ? -0.081 22.297 -4.242 1 72.25 147 ILE B CA 1
ATOM 3153 C C . ILE B 1 147 ? 0.103 21.891 -2.779 1 72.25 147 ILE B C 1
ATOM 3155 O O . ILE B 1 147 ? 1.087 22.281 -2.143 1 72.25 147 ILE B O 1
ATOM 3159 N N . ASN B 1 148 ? -0.942 21.344 -2.121 1 80.06 148 ASN B N 1
ATOM 3160 C CA . ASN B 1 148 ? -0.85 20.828 -0.759 1 80.06 148 ASN B CA 1
ATOM 3161 C C . ASN B 1 148 ? 0.239 19.766 -0.631 1 80.06 148 ASN B C 1
ATOM 3163 O O . ASN B 1 148 ? 0.669 19.188 -1.632 1 80.06 148 ASN B O 1
ATOM 3167 N N . HIS B 1 149 ? 0.666 19.641 0.608 1 86.5 149 HIS B N 1
ATOM 3168 C CA . HIS B 1 149 ? 1.783 18.734 0.852 1 86.5 149 HIS B CA 1
ATOM 3169 C C . HIS B 1 149 ? 1.46 17.312 0.379 1 86.5 149 HIS B C 1
ATOM 3171 O O . HIS B 1 149 ? 2.326 16.625 -0.162 1 86.5 149 HIS B O 1
ATOM 3177 N N . ASP B 1 150 ? 0.226 16.891 0.576 1 87.44 150 ASP B N 1
ATOM 3178 C CA . ASP B 1 150 ? -0.16 15.531 0.236 1 87.44 150 ASP B CA 1
ATOM 3179 C C . ASP B 1 150 ? -0.188 15.328 -1.277 1 87.44 150 ASP B C 1
ATOM 3181 O O . ASP B 1 150 ? 0.329 14.328 -1.784 1 87.44 150 ASP B O 1
ATOM 3185 N N . ALA B 1 151 ? -0.666 16.266 -1.976 1 83.56 151 ALA B N 1
ATOM 3186 C CA . ALA B 1 151 ? -0.637 16.203 -3.434 1 83.56 151 ALA B CA 1
ATOM 3187 C C . ALA B 1 151 ? 0.792 16.312 -3.961 1 83.56 151 ALA B C 1
ATOM 3189 O O . ALA B 1 151 ? 1.161 15.625 -4.918 1 83.56 151 ALA B O 1
ATOM 3190 N N . GLN B 1 152 ? 1.569 17.156 -3.359 1 84.88 152 GLN B N 1
ATOM 3191 C CA . GLN B 1 152 ? 2.957 17.344 -3.773 1 84.88 152 GLN B CA 1
ATOM 3192 C C . GLN B 1 152 ? 3.752 16.047 -3.613 1 84.88 152 GLN B C 1
ATOM 3194 O O . GLN B 1 152 ? 4.562 15.703 -4.477 1 84.88 152 GLN B O 1
ATOM 3199 N N . ILE B 1 153 ? 3.551 15.383 -2.561 1 88.38 153 ILE B N 1
ATOM 3200 C CA . ILE B 1 153 ? 4.246 14.133 -2.293 1 88.38 153 ILE B CA 1
ATOM 3201 C C . ILE B 1 153 ? 3.979 13.141 -3.422 1 88.38 153 ILE B C 1
ATOM 3203 O O . ILE B 1 153 ? 4.91 12.539 -3.967 1 88.38 153 ILE B O 1
ATOM 3207 N N . VAL B 1 154 ? 2.746 12.984 -3.775 1 84.44 154 VAL B N 1
ATOM 3208 C CA . VAL B 1 154 ? 2.387 12.016 -4.809 1 84.44 154 VAL B CA 1
ATOM 3209 C C . VAL B 1 154 ? 2.895 12.5 -6.164 1 84.44 154 VAL B C 1
ATOM 3211 O O . VAL B 1 154 ? 3.332 11.695 -6.992 1 84.44 154 VAL B O 1
ATOM 3214 N N . ARG B 1 155 ? 2.807 13.75 -6.395 1 81.88 155 ARG B N 1
ATOM 3215 C CA . ARG B 1 155 ? 3.35 14.297 -7.633 1 81.88 155 ARG B CA 1
ATOM 3216 C C . ARG B 1 155 ? 4.82 13.93 -7.797 1 81.88 155 ARG B C 1
ATOM 3218 O O . ARG B 1 155 ? 5.254 13.555 -8.891 1 81.88 155 ARG B O 1
ATOM 3225 N N . VAL B 1 156 ? 5.547 14.078 -6.762 1 84.25 156 VAL B N 1
ATOM 3226 C CA . VAL B 1 156 ? 6.965 13.742 -6.801 1 84.25 156 VAL B CA 1
ATOM 3227 C C . VAL B 1 156 ? 7.137 12.242 -7.016 1 84.25 156 VAL B C 1
ATOM 3229 O O . VAL B 1 156 ? 7.965 11.812 -7.824 1 84.25 156 VAL B O 1
ATOM 3232 N N . LEU B 1 157 ? 6.352 11.484 -6.359 1 84.88 157 LEU B N 1
ATOM 3233 C CA . LEU B 1 157 ? 6.461 10.031 -6.469 1 84.88 157 LEU B CA 1
ATOM 3234 C C . LEU B 1 157 ? 6.168 9.57 -7.891 1 84.88 157 LEU B C 1
ATOM 3236 O O . LEU B 1 157 ? 6.664 8.523 -8.32 1 84.88 157 LEU B O 1
ATOM 3240 N N . ARG B 1 158 ? 5.406 10.305 -8.531 1 78.44 158 ARG B N 1
ATOM 3241 C CA . ARG B 1 158 ? 4.996 9.906 -9.875 1 78.44 158 ARG B CA 1
ATOM 3242 C C . ARG B 1 158 ? 5.953 10.469 -10.922 1 78.44 158 ARG B C 1
ATOM 3244 O O . ARG B 1 158 ? 5.797 10.195 -12.117 1 78.44 158 ARG B O 1
ATOM 3251 N N . ASP B 1 159 ? 6.852 11.242 -10.484 1 75.19 159 ASP B N 1
ATOM 3252 C CA . ASP B 1 159 ? 7.887 11.727 -11.391 1 75.19 159 ASP B CA 1
ATOM 3253 C C . ASP B 1 159 ? 8.82 10.594 -11.82 1 75.19 159 ASP B C 1
ATOM 3255 O O . ASP B 1 159 ? 9.406 9.914 -10.977 1 75.19 159 ASP B O 1
ATOM 3259 N N . PRO B 1 160 ? 8.977 10.383 -13.094 1 74.94 160 PRO B N 1
ATOM 3260 C CA . PRO B 1 160 ? 9.852 9.312 -13.57 1 74.94 160 PRO B CA 1
ATOM 3261 C C . PRO B 1 160 ? 11.273 9.414 -13.016 1 74.94 160 PRO B C 1
ATOM 3263 O O . PRO B 1 160 ? 11.953 8.398 -12.844 1 74.94 160 PRO B O 1
ATOM 3266 N N . ALA B 1 161 ? 11.75 10.641 -12.703 1 75.38 161 ALA B N 1
ATOM 3267 C CA . ALA B 1 161 ? 13.094 10.852 -12.172 1 75.38 161 ALA B CA 1
ATOM 3268 C C . ALA B 1 161 ? 13.25 10.211 -10.797 1 75.38 161 ALA B C 1
ATOM 3270 O O . ALA B 1 161 ? 14.359 9.922 -10.352 1 75.38 161 ALA B O 1
ATOM 3271 N N . VAL B 1 162 ? 12.094 9.953 -10.195 1 82 162 VAL B N 1
ATOM 3272 C CA . VAL B 1 162 ? 12.125 9.422 -8.836 1 82 162 VAL B CA 1
ATOM 3273 C C . VAL B 1 162 ? 11.688 7.961 -8.844 1 82 162 VAL B C 1
ATOM 3275 O O . VAL B 1 162 ? 11.492 7.355 -7.785 1 82 162 VAL B O 1
ATOM 3278 N N . TRP B 1 163 ? 11.586 7.367 -9.938 1 83 163 TRP B N 1
ATOM 3279 C CA . TRP B 1 163 ? 11.047 6.02 -10.094 1 83 163 TRP B CA 1
ATOM 3280 C C . TRP B 1 163 ? 11.883 5.008 -9.312 1 83 163 TRP B C 1
ATOM 3282 O O . TRP B 1 163 ? 11.344 4.121 -8.648 1 83 163 TRP B O 1
ATOM 3292 N N . ARG B 1 164 ? 13.203 5.156 -9.359 1 83.81 164 ARG B N 1
ATOM 3293 C CA . ARG B 1 164 ? 14.062 4.219 -8.648 1 83.81 164 ARG B CA 1
ATOM 3294 C C . ARG B 1 164 ? 13.82 4.289 -7.141 1 83.81 164 ARG B C 1
ATOM 3296 O O . ARG B 1 164 ? 13.859 3.266 -6.453 1 83.81 164 ARG B O 1
ATOM 3303 N N . PHE B 1 165 ? 13.602 5.492 -6.758 1 87.06 165 PHE B N 1
ATOM 3304 C CA . PHE B 1 165 ? 13.25 5.688 -5.359 1 87.06 165 PHE B CA 1
ATOM 3305 C C . PHE B 1 165 ? 11.938 4.988 -5.035 1 87.06 165 PHE B C 1
ATOM 3307 O O . PHE B 1 165 ? 11.844 4.25 -4.047 1 87.06 165 PHE B O 1
ATOM 3314 N N . TYR B 1 166 ? 10.992 5.125 -5.883 1 88.44 166 TYR B N 1
ATOM 3315 C CA . TYR B 1 166 ? 9.68 4.527 -5.672 1 88.44 166 TYR B CA 1
ATOM 3316 C C . TYR B 1 166 ? 9.766 3.006 -5.715 1 88.44 166 TYR B C 1
ATOM 3318 O O . TYR B 1 166 ? 9.18 2.322 -4.875 1 88.44 166 TYR B O 1
ATOM 3326 N N . GLN B 1 167 ? 10.547 2.492 -6.562 1 85.25 167 GLN B N 1
ATOM 3327 C CA . GLN B 1 167 ? 10.727 1.048 -6.652 1 85.25 167 GLN B CA 1
ATOM 3328 C C . GLN B 1 167 ? 11.281 0.479 -5.352 1 85.25 167 GLN B C 1
ATOM 3330 O O . GLN B 1 167 ? 10.883 -0.606 -4.922 1 85.25 167 GLN B O 1
ATOM 3335 N N . ARG B 1 168 ? 12.078 1.232 -4.816 1 88.25 168 ARG B N 1
ATOM 3336 C CA . ARG B 1 168 ? 12.766 0.754 -3.623 1 88.25 168 ARG B CA 1
ATOM 3337 C C . ARG B 1 168 ? 11.875 0.877 -2.389 1 88.25 168 ARG B C 1
ATOM 3339 O O . ARG B 1 168 ? 11.953 0.048 -1.479 1 88.25 168 ARG B O 1
ATOM 3346 N N . TYR B 1 169 ? 11.008 1.898 -2.385 1 92.44 169 TYR B N 1
ATOM 3347 C CA . TYR B 1 169 ? 10.398 2.227 -1.102 1 92.44 169 TYR B CA 1
ATOM 3348 C C . TYR B 1 169 ? 8.875 2.24 -1.211 1 92.44 169 TYR B C 1
ATOM 3350 O O . TYR B 1 169 ? 8.188 2.676 -0.286 1 92.44 169 TYR B O 1
ATOM 3358 N N . ALA B 1 170 ? 8.289 1.711 -2.285 1 92.38 170 ALA B N 1
ATOM 3359 C CA . ALA B 1 170 ? 6.848 1.758 -2.51 1 92.38 170 ALA B CA 1
ATOM 3360 C C . ALA B 1 170 ? 6.086 1.183 -1.318 1 92.38 170 ALA B C 1
ATOM 3362 O O . ALA B 1 170 ? 5.012 1.674 -0.963 1 92.38 170 ALA B O 1
ATOM 3363 N N . GLN B 1 171 ? 6.688 0.226 -0.624 1 95.12 171 GLN B N 1
ATOM 3364 C CA . GLN B 1 171 ? 6.008 -0.467 0.466 1 95.12 171 GLN B CA 1
ATOM 3365 C C . GLN B 1 171 ? 5.863 0.438 1.687 1 95.12 171 GLN B C 1
ATOM 3367 O O . GLN B 1 171 ? 5.117 0.12 2.615 1 95.12 171 GLN B O 1
ATOM 3372 N N . LYS B 1 172 ? 6.57 1.543 1.686 1 96.94 172 LYS B N 1
ATOM 3373 C CA . LYS B 1 172 ? 6.539 2.441 2.836 1 96.94 172 LYS B CA 1
ATOM 3374 C C . LYS B 1 172 ? 5.359 3.404 2.75 1 96.94 172 LYS B C 1
ATOM 3376 O O . LYS B 1 172 ? 5.082 4.141 3.699 1 96.94 172 LYS B O 1
ATOM 3381 N N . PHE B 1 173 ? 4.688 3.396 1.607 1 96 173 PHE B N 1
ATOM 3382 C CA . PHE B 1 173 ? 3.469 4.168 1.391 1 96 173 PHE B CA 1
ATOM 3383 C C . PHE B 1 173 ? 2.242 3.264 1.434 1 96 173 PHE B C 1
ATOM 3385 O O . PHE B 1 173 ? 1.986 2.51 0.492 1 96 173 PHE B O 1
ATOM 3392 N N . VAL B 1 174 ? 1.455 3.408 2.48 1 96.56 174 VAL B N 1
ATOM 3393 C CA . VAL B 1 174 ? 0.474 2.375 2.799 1 96.56 174 VAL B CA 1
ATOM 3394 C C . VAL B 1 174 ? -0.921 2.994 2.871 1 96.56 174 VAL B C 1
ATOM 3396 O O . VAL B 1 174 ? -1.162 3.904 3.668 1 96.56 174 VAL B O 1
ATOM 3399 N N . TYR B 1 175 ? -1.793 2.439 2.047 1 96.12 175 TYR B N 1
ATOM 3400 C CA . TYR B 1 175 ? -3.195 2.805 2.217 1 96.12 175 TYR B CA 1
ATOM 3401 C C . TYR B 1 175 ? -3.824 2.029 3.369 1 96.12 175 TYR B C 1
ATOM 3403 O O . TYR B 1 175 ? -3.449 0.883 3.631 1 96.12 175 TYR B O 1
ATOM 3411 N N . THR B 1 176 ? -4.801 2.699 4.016 1 96.56 176 THR B N 1
ATOM 3412 C CA . THR B 1 176 ? -5.492 2.062 5.133 1 96.56 176 THR B CA 1
ATOM 3413 C C . THR B 1 176 ? -6.965 2.451 5.152 1 96.56 176 THR B C 1
ATOM 3415 O O . THR B 1 176 ? -7.34 3.51 4.645 1 96.56 176 THR B O 1
ATOM 3418 N N . GLU B 1 177 ? -7.758 1.592 5.715 1 95.12 177 GLU B N 1
ATOM 3419 C CA . GLU B 1 177 ? -9.164 1.897 5.965 1 95.12 177 GLU B CA 1
ATOM 3420 C C . GLU B 1 177 ? -9.352 2.543 7.336 1 95.12 177 GLU B C 1
ATOM 3422 O O . GLU B 1 177 ? -10.422 3.076 7.633 1 95.12 177 GLU B O 1
ATOM 3427 N N . PHE B 1 178 ? -8.336 2.52 8.148 1 94.81 178 PHE B N 1
ATOM 3428 C CA . PHE B 1 178 ? -8.398 3.072 9.5 1 94.81 178 PHE B CA 1
ATOM 3429 C C . PHE B 1 178 ? -8.812 4.539 9.469 1 94.81 178 PHE B C 1
ATOM 3431 O O . PHE B 1 178 ? -9.609 4.98 10.289 1 94.81 178 PHE B O 1
ATOM 3438 N N . VAL B 1 179 ? -8.219 5.25 8.547 1 93.12 179 VAL B N 1
ATOM 3439 C CA . VAL B 1 179 ? -8.594 6.625 8.234 1 93.12 179 VAL B CA 1
ATOM 3440 C C . VAL B 1 179 ? -9.234 6.684 6.852 1 93.12 179 VAL B C 1
ATOM 3442 O O . VAL B 1 179 ? -8.719 6.109 5.891 1 93.12 179 VAL B O 1
ATOM 3445 N N . GLN B 1 180 ? -10.398 7.371 6.77 1 92.38 180 GLN B N 1
ATOM 3446 C CA . GLN B 1 180 ? -11.016 7.5 5.449 1 92.38 180 GLN B CA 1
ATOM 3447 C C . GLN B 1 180 ? -11.242 8.969 5.094 1 92.38 180 GLN B C 1
ATOM 3449 O O . GLN B 1 180 ? -11.625 9.766 5.949 1 92.38 180 GLN B O 1
ATOM 3454 N N . HIS B 1 181 ? -10.953 9.219 3.854 1 89.12 181 HIS B N 1
ATOM 3455 C CA . HIS B 1 181 ? -11.336 10.477 3.23 1 89.12 181 HIS B CA 1
ATOM 3456 C C . HIS B 1 181 ? -12.547 10.297 2.322 1 89.12 181 HIS B C 1
ATOM 3458 O O . HIS B 1 181 ? -12.438 9.695 1.25 1 89.12 181 HIS B O 1
ATOM 3464 N N . ARG B 1 182 ? -13.617 10.734 2.777 1 84.62 182 ARG B N 1
ATOM 3465 C CA . ARG B 1 182 ? -14.852 10.547 2.018 1 84.62 182 ARG B CA 1
ATOM 3466 C C . ARG B 1 182 ? -15.859 11.648 2.334 1 84.62 182 ARG B C 1
ATOM 3468 O O . ARG B 1 182 ? -15.758 12.305 3.373 1 84.62 182 ARG B O 1
ATOM 3475 N N . PRO B 1 183 ? -16.75 11.797 1.338 1 74.56 183 PRO B N 1
ATOM 3476 C CA . PRO B 1 183 ? -17.812 12.781 1.613 1 74.56 183 PRO B CA 1
ATOM 3477 C C . PRO B 1 183 ? -18.656 12.406 2.822 1 74.56 183 PRO B C 1
ATOM 3479 O O . PRO B 1 183 ? -18.641 11.258 3.266 1 74.56 183 PRO B O 1
ATOM 3482 N N . PRO B 1 184 ? -19.297 13.461 3.211 1 66.44 184 PRO B N 1
ATOM 3483 C CA . PRO B 1 184 ? -20.094 13.312 4.434 1 66.44 184 PRO B CA 1
ATOM 3484 C C . PRO B 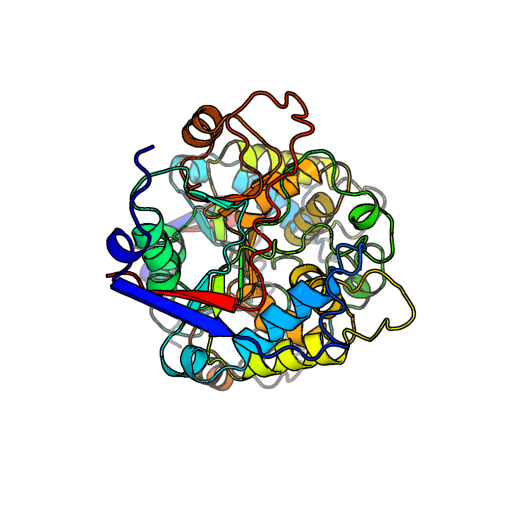1 184 ? -21.094 12.172 4.34 1 66.44 184 PRO B C 1
ATOM 3486 O O . PRO B 1 184 ? -21.797 12.039 3.326 1 66.44 184 PRO B O 1
ATOM 3489 N N . LEU B 1 185 ? -20.938 11.266 5.125 1 67.38 185 LEU B N 1
ATOM 3490 C CA . LEU B 1 185 ? -21.906 10.211 5.395 1 67.38 185 LEU B CA 1
ATOM 3491 C C . LEU B 1 185 ? -22.344 10.234 6.852 1 67.38 185 LEU B C 1
ATOM 3493 O O . LEU B 1 185 ? -21.75 10.922 7.68 1 67.38 185 LEU B O 1
ATOM 3497 N N . ILE B 1 186 ? -23.5 9.664 7.012 1 74.25 186 ILE B N 1
ATOM 3498 C CA . ILE B 1 186 ? -23.969 9.477 8.383 1 74.25 186 ILE B CA 1
ATOM 3499 C C . ILE B 1 186 ? -22.984 8.594 9.148 1 74.25 186 ILE B C 1
ATOM 3501 O O . ILE B 1 186 ? -22.625 7.508 8.688 1 74.25 186 ILE B O 1
ATOM 3505 N N . ILE B 1 187 ? -22.516 9.109 10.219 1 80.25 187 ILE B N 1
ATOM 3506 C CA . ILE B 1 187 ? -21.484 8.461 11.023 1 80.25 187 ILE B CA 1
ATOM 3507 C C . ILE B 1 187 ? -21.922 7.039 11.367 1 80.25 187 ILE B C 1
ATOM 3509 O O . ILE B 1 187 ? -21.125 6.102 11.305 1 80.25 187 ILE B O 1
ATOM 3513 N N . ASP B 1 188 ? -23.156 6.906 11.625 1 82.81 188 ASP B N 1
ATOM 3514 C CA . ASP B 1 188 ? -23.656 5.586 12 1 82.81 188 ASP B CA 1
ATOM 3515 C C . ASP B 1 188 ? -23.547 4.605 10.836 1 82.81 188 ASP B C 1
ATOM 3517 O O . ASP B 1 188 ? -23.234 3.43 11.039 1 82.81 188 ASP B O 1
ATOM 3521 N N . ASP B 1 189 ? -23.781 5.152 9.711 1 83.88 189 ASP B N 1
ATOM 3522 C CA . ASP B 1 189 ? -23.672 4.305 8.523 1 83.88 189 ASP B CA 1
ATOM 3523 C C . ASP B 1 189 ? -22.219 3.916 8.273 1 83.88 189 ASP B C 1
ATOM 3525 O O . ASP B 1 189 ? -21.922 2.777 7.895 1 83.88 189 ASP B O 1
ATOM 3529 N N . LEU B 1 190 ? -21.391 4.793 8.562 1 86.31 190 LEU B N 1
ATOM 3530 C CA . LEU B 1 190 ? -19.969 4.527 8.383 1 86.31 190 LEU B CA 1
ATOM 3531 C C . LEU B 1 190 ? -19.5 3.451 9.352 1 86.31 190 LEU B C 1
ATOM 3533 O O . LEU B 1 190 ? -18.797 2.52 8.961 1 86.31 190 LEU B O 1
ATOM 3537 N N . ARG B 1 191 ? -20 3.553 10.578 1 87.25 191 ARG B N 1
ATOM 3538 C CA . ARG B 1 191 ? -19.609 2.602 11.609 1 87.25 191 ARG B CA 1
ATOM 3539 C C . ARG B 1 191 ? -20.094 1.194 11.273 1 87.25 191 ARG B C 1
ATOM 3541 O O . ARG B 1 191 ? -19.391 0.214 11.516 1 87.25 191 ARG B O 1
ATOM 3548 N N . ARG B 1 192 ? -21.156 1.196 10.68 1 88.12 192 ARG B N 1
ATOM 3549 C CA . ARG B 1 192 ? -21.75 -0.098 10.367 1 88.12 192 ARG B CA 1
ATOM 3550 C C . ARG B 1 192 ? -21.094 -0.719 9.141 1 88.12 192 ARG B C 1
ATOM 3552 O O . ARG B 1 192 ? -20.906 -1.936 9.078 1 88.12 192 ARG B O 1
ATOM 3559 N N . THR B 1 193 ? -20.734 0.117 8.234 1 87.44 193 THR B N 1
ATOM 3560 C CA . THR B 1 193 ? -20.266 -0.355 6.938 1 87.44 193 THR B CA 1
ATOM 3561 C C . THR B 1 193 ? -18.766 -0.676 6.988 1 87.44 193 THR B C 1
ATOM 3563 O O . THR B 1 193 ? -18.312 -1.638 6.367 1 87.44 193 THR B O 1
ATOM 3566 N N . PHE B 1 194 ? -18.094 0.132 7.777 1 89.5 194 PHE B N 1
ATOM 3567 C CA . PHE B 1 194 ? -16.641 -0.007 7.777 1 89.5 194 PHE B CA 1
ATOM 3568 C C . PHE B 1 194 ? -16.125 -0.28 9.18 1 89.5 194 PHE B C 1
ATOM 3570 O O . PHE B 1 194 ? -15.828 0.652 9.938 1 89.5 194 PHE B O 1
ATOM 3577 N N . ASN B 1 195 ? -15.82 -1.54 9.414 1 88.25 195 ASN B N 1
ATOM 3578 C CA . ASN B 1 195 ? -15.469 -1.966 10.766 1 88.25 195 ASN B CA 1
ATOM 3579 C C . ASN B 1 195 ? -14.055 -1.522 11.141 1 88.25 195 ASN B C 1
ATOM 3581 O O . ASN B 1 195 ? -13.734 -1.394 12.32 1 88.25 195 ASN B O 1
ATOM 3585 N N . ASN B 1 196 ? -13.32 -1.206 10.141 1 90.81 196 ASN B N 1
ATOM 3586 C CA . ASN B 1 196 ? -11.93 -0.878 10.43 1 90.81 196 ASN B CA 1
ATOM 3587 C C . ASN B 1 196 ? -11.695 0.63 10.406 1 90.81 196 ASN B C 1
ATOM 3589 O O . ASN B 1 196 ? -10.562 1.088 10.594 1 90.81 196 ASN B O 1
ATOM 3593 N N . THR B 1 197 ? -12.789 1.367 10.211 1 93.12 197 THR B N 1
ATOM 3594 C CA . THR B 1 197 ? -12.641 2.816 10.133 1 93.12 197 THR B CA 1
ATOM 3595 C C . THR B 1 197 ? -12.867 3.459 11.492 1 93.12 197 THR B C 1
ATOM 3597 O O . THR B 1 197 ? -13.891 3.23 12.133 1 93.12 197 THR B O 1
ATOM 3600 N N . PHE B 1 198 ? -11.898 4.305 11.883 1 91.12 198 PHE B N 1
ATOM 3601 C CA . PHE B 1 198 ? -11.992 4.965 13.18 1 91.12 198 PHE B CA 1
ATOM 3602 C C . PHE B 1 198 ? -12.047 6.477 13.016 1 91.12 198 PHE B C 1
ATOM 3604 O O . PHE B 1 198 ? -12.539 7.188 13.898 1 91.12 198 PHE B O 1
ATOM 3611 N N . ILE B 1 199 ? -11.5 6.984 11.945 1 89.06 199 ILE B N 1
ATOM 3612 C CA . ILE B 1 199 ? -11.383 8.414 11.695 1 89.06 199 ILE B CA 1
ATOM 3613 C C . ILE B 1 199 ? -11.852 8.734 10.273 1 89.06 199 ILE B C 1
ATOM 3615 O O . ILE B 1 199 ? -11.523 8.008 9.328 1 89.06 199 ILE B O 1
ATOM 3619 N N . VAL B 1 200 ? -12.625 9.766 10.125 1 90.81 200 VAL B N 1
ATOM 3620 C CA . VAL B 1 200 ? -13.117 10.141 8.805 1 90.81 200 VAL B CA 1
ATOM 3621 C C . VAL B 1 200 ? -12.922 11.641 8.594 1 90.81 200 VAL B C 1
ATOM 3623 O O . VAL B 1 200 ? -13.188 12.445 9.484 1 90.81 200 VAL B O 1
ATOM 3626 N N . HIS B 1 201 ? -12.344 11.945 7.473 1 86.31 201 HIS B N 1
ATOM 3627 C CA . HIS B 1 201 ? -12.258 13.32 6.992 1 86.31 201 HIS B CA 1
ATOM 3628 C C . HIS B 1 201 ? -13.523 13.719 6.242 1 86.31 201 HIS B C 1
ATOM 3630 O O . HIS B 1 201 ? -13.922 13.047 5.289 1 86.31 201 HIS B O 1
ATOM 3636 N N . GLN B 1 202 ? -14.18 14.938 6.656 1 69.69 202 GLN B N 1
ATOM 3637 C CA . GLN B 1 202 ? -15.391 15.523 6.102 1 69.69 202 GLN B CA 1
ATOM 3638 C C . GLN B 1 202 ? -16.625 14.742 6.543 1 69.69 202 GLN B C 1
ATOM 3640 O O . GLN B 1 202 ? -17.562 14.539 5.758 1 69.69 202 GLN B O 1
ATOM 3645 N N . ALA B 1 203 ? -16.672 14.141 7.848 1 56.09 203 ALA B N 1
ATOM 3646 C CA . ALA B 1 203 ? -17.875 13.438 8.32 1 56.09 203 ALA B CA 1
ATOM 3647 C C . ALA B 1 203 ? -18.953 14.422 8.758 1 56.09 203 ALA B C 1
ATOM 3649 O O . ALA B 1 203 ? -18.672 15.367 9.5 1 56.09 203 ALA B O 1
ATOM 3650 N N . THR B 1 204 ? -19.844 14.945 7.926 1 53.41 204 THR B N 1
ATOM 3651 C CA . THR B 1 204 ? -20.859 15.867 8.438 1 53.41 204 THR B CA 1
ATOM 3652 C C . THR B 1 204 ? -21.984 15.109 9.125 1 53.41 204 THR B C 1
ATOM 3654 O O . THR B 1 204 ? -22.422 14.062 8.633 1 53.41 204 THR B O 1
ATOM 3657 N N . ASN B 1 205 ? -22.188 15.125 10.406 1 45.75 205 ASN B N 1
ATOM 3658 C CA . ASN B 1 205 ? -23.453 14.672 10.992 1 45.75 205 ASN B CA 1
ATOM 3659 C C . ASN B 1 205 ? -24.656 15.266 10.266 1 45.75 205 ASN B C 1
ATOM 3661 O O . ASN B 1 205 ? -25.766 14.766 10.391 1 45.75 205 ASN B O 1
ATOM 3665 N N . GLU B 1 206 ? -24.828 16.703 10.359 1 43.03 206 GLU B N 1
ATOM 3666 C CA . GLU B 1 206 ? -26.078 17.344 9.945 1 43.03 206 GLU B CA 1
ATOM 3667 C C . GLU B 1 206 ? -26.312 17.203 8.445 1 43.03 206 GLU B C 1
ATOM 3669 O O . GLU B 1 206 ? -25.359 17.156 7.664 1 43.03 206 GLU B O 1
ATOM 3674 N N . PRO B 1 207 ? -27.578 16.75 8.07 1 39.72 207 PRO B N 1
ATOM 3675 C CA . PRO B 1 207 ? -27.922 17.062 6.68 1 39.72 207 PRO B CA 1
ATOM 3676 C C . PRO B 1 207 ? -27.297 18.359 6.18 1 39.72 207 PRO B C 1
ATOM 3678 O O . PRO B 1 207 ? -27.172 19.312 6.941 1 39.72 207 PRO B O 1
ATOM 3681 N N . GLU B 1 208 ? -26.469 18.328 5.207 1 38.53 208 GLU B N 1
ATOM 3682 C CA . GLU B 1 208 ? -25.922 19.578 4.703 1 38.53 208 GLU B CA 1
ATOM 3683 C C . GLU B 1 208 ? -26.984 20.688 4.715 1 38.53 208 GLU B C 1
ATOM 3685 O O . GLU B 1 208 ? -27.828 20.75 3.818 1 38.53 208 GLU B O 1
ATOM 3690 N N . GLU B 1 209 ? -27.938 20.938 5.566 1 33.75 209 GLU B N 1
ATOM 3691 C CA . GLU B 1 209 ? -28.297 22.312 5.211 1 33.75 209 GLU B CA 1
ATOM 3692 C C . GLU B 1 209 ? -27.047 23.188 5.047 1 33.75 209 GLU B C 1
ATOM 3694 O O . GLU B 1 209 ? -26.141 23.141 5.879 1 33.75 209 GLU B O 1
ATOM 3699 N N . PRO B 1 210 ? -26.844 23.531 3.75 1 34.56 210 PRO B N 1
ATOM 3700 C CA . PRO B 1 210 ? -25.734 24.469 3.553 1 34.56 210 PRO B CA 1
ATOM 3701 C C . PRO B 1 210 ? -25.578 25.453 4.711 1 34.56 210 PRO B C 1
ATOM 3703 O O . PRO B 1 210 ? -26.469 26.266 4.961 1 34.56 210 PRO B O 1
ATOM 3706 N N . GLN B 1 211 ? -25.578 25.031 5.879 1 31.66 211 GLN B N 1
ATOM 3707 C CA . GLN B 1 211 ? -25.516 26.188 6.777 1 31.66 211 GLN B CA 1
ATOM 3708 C C . GLN B 1 211 ? -24.531 27.234 6.25 1 31.66 211 GLN B C 1
ATOM 3710 O O . GLN B 1 211 ? -23.422 26.891 5.824 1 31.66 211 GLN B O 1
ATOM 3715 N N . GLU B 1 212 ? -25.047 28.266 5.812 1 30.77 212 GLU B N 1
ATOM 3716 C CA . GLU B 1 212 ? -24.375 29.516 5.504 1 30.77 212 GLU B CA 1
ATOM 3717 C C . GLU B 1 212 ? -23.281 29.828 6.523 1 30.77 212 GLU B C 1
ATOM 3719 O O . GLU B 1 212 ? -22.609 30.859 6.434 1 30.77 212 GLU B O 1
ATOM 3724 N N . GLY B 1 213 ? -23.609 29.328 7.797 1 29.09 213 GLY B N 1
ATOM 3725 C CA . GLY B 1 213 ? -22.781 30.016 8.773 1 29.09 213 GLY B CA 1
ATOM 3726 C C . GLY B 1 213 ? -21.297 29.766 8.57 1 29.09 213 GLY B C 1
ATOM 3727 O O . GLY B 1 213 ? -20.906 28.812 7.898 1 29.09 213 GLY B O 1
ATOM 3728 N N . GLU B 1 214 ? -20.656 30.891 8.805 1 26.17 214 GLU B N 1
ATOM 3729 C CA . GLU B 1 214 ? -19.203 31.094 8.852 1 26.17 214 GLU B CA 1
ATOM 3730 C C . GLU B 1 214 ? -18.531 29.984 9.648 1 26.17 214 GLU B C 1
ATOM 3732 O O . GLU B 1 214 ? -18.844 29.766 10.82 1 26.17 214 GLU B O 1
ATOM 3737 N N . MET B 1 215 ? -18.719 28.734 9.211 1 29.22 215 MET B N 1
ATOM 3738 C CA . MET B 1 215 ? -17.75 27.891 9.93 1 29.22 215 MET B CA 1
ATOM 3739 C C . MET B 1 215 ? -16.641 28.734 10.531 1 29.22 215 MET B C 1
ATOM 3741 O O . MET B 1 215 ? -15.984 29.516 9.828 1 29.22 215 MET B O 1
ATOM 3745 N N . ASP B 1 216 ? -17.016 29.219 11.648 1 26.66 216 ASP B N 1
ATOM 3746 C CA . ASP B 1 216 ? -15.883 29.797 12.359 1 26.66 216 ASP B CA 1
ATOM 3747 C C . ASP B 1 216 ? -14.602 29.016 12.062 1 26.66 216 ASP B C 1
ATOM 3749 O O . ASP B 1 216 ? -14.562 27.797 12.195 1 26.66 216 ASP B O 1
ATOM 3753 N N . GLU B 1 217 ? -14.023 29.375 10.961 1 29.14 217 GLU B N 1
ATOM 3754 C CA . GLU B 1 217 ? -12.672 29.016 10.555 1 29.14 217 GLU B CA 1
ATOM 3755 C C . GLU B 1 217 ? -11.82 28.609 11.758 1 29.14 217 GLU B C 1
ATOM 3757 O O . GLU B 1 217 ? -11.461 29.453 12.578 1 29.14 217 GLU B O 1
ATOM 3762 N N . ILE B 1 218 ? -12.484 27.875 12.625 1 29.45 218 ILE B N 1
ATOM 3763 C CA . ILE B 1 218 ? -11.391 27.516 13.516 1 29.45 218 ILE B CA 1
ATOM 3764 C C . ILE B 1 218 ? -10.086 27.438 12.727 1 29.45 218 ILE B C 1
ATOM 3766 O O . ILE B 1 218 ? -9.922 26.562 11.875 1 29.45 218 ILE B O 1
ATOM 3770 N N . TYR B 1 219 ? -9.852 28.5 12.141 1 29.25 219 TYR B N 1
ATOM 3771 C CA . TYR B 1 219 ? -8.484 28.75 11.703 1 29.25 219 TYR B CA 1
ATOM 3772 C C . TYR B 1 219 ? -7.48 28.109 12.648 1 29.25 219 TYR B C 1
ATOM 3774 O O . TYR B 1 219 ? -7.211 28.625 13.734 1 29.25 219 TYR B O 1
ATOM 3782 N N . LEU B 1 220 ? -7.828 27 13.078 1 32.16 220 LEU B N 1
ATOM 3783 C CA . LEU B 1 220 ? -6.641 26.375 13.648 1 32.16 220 LEU B CA 1
ATOM 3784 C C . LEU B 1 220 ? -5.375 26.922 13 1 32.16 220 LEU B C 1
ATOM 3786 O O . LEU B 1 220 ? -5.062 26.562 11.859 1 32.16 220 LEU B O 1
ATOM 3790 N N . ASP B 1 221 ? -5.32 28.125 13.031 1 34.28 221 ASP B N 1
ATOM 3791 C CA . ASP B 1 221 ? -4.172 28.938 12.641 1 34.28 221 ASP B CA 1
ATOM 3792 C C . ASP B 1 221 ? -2.908 28.078 12.539 1 34.28 221 ASP B C 1
ATOM 3794 O O . ASP B 1 221 ? -2.912 26.906 12.906 1 34.28 221 ASP B O 1
ATOM 3798 N N . ARG B 1 222 ? -1.657 28.875 12.609 1 39.69 222 ARG B N 1
ATOM 3799 C CA . ARG B 1 222 ? -0.216 28.75 12.422 1 39.69 222 ARG B CA 1
ATOM 3800 C C . ARG B 1 222 ? 0.39 27.766 13.43 1 39.69 222 ARG B C 1
ATOM 3802 O O . ARG B 1 222 ? 1.583 27.844 13.727 1 39.69 222 ARG B O 1
ATOM 3809 N N . ALA B 1 223 ? -0.541 27.281 14.266 1 36.53 223 ALA B N 1
ATOM 3810 C CA . ALA B 1 223 ? 0.126 26.438 15.25 1 36.53 223 ALA B CA 1
ATOM 3811 C C . ALA B 1 223 ? -0.274 24.969 15.078 1 36.53 223 ALA B C 1
ATOM 3813 O O . ALA B 1 223 ? -1.394 24.672 14.656 1 36.53 223 ALA B O 1
ATOM 3814 N N . ASN B 1 224 ? 0.505 24.172 14.867 1 43.88 224 ASN B N 1
ATOM 3815 C CA . ASN B 1 224 ? 0.391 22.719 15.039 1 43.88 224 ASN B CA 1
ATOM 3816 C C . ASN B 1 224 ? 0.154 22.344 16.5 1 43.88 224 ASN B C 1
ATOM 3818 O O . ASN B 1 224 ? 0.766 22.922 17.391 1 43.88 224 ASN B O 1
ATOM 3822 N N . ILE B 1 225 ? -1.075 21.797 16.75 1 42.72 225 ILE B N 1
ATOM 3823 C CA . ILE B 1 225 ? -1.267 21.203 18.062 1 42.72 225 ILE B CA 1
ATOM 3824 C C . ILE B 1 225 ? -0.695 19.797 18.078 1 42.72 225 ILE B C 1
ATOM 3826 O O . ILE B 1 225 ? -1.01 18.984 17.203 1 42.72 225 ILE B O 1
ATOM 3830 N N . ILE B 1 226 ? 0.295 19.703 18.906 1 40.5 226 ILE B N 1
ATOM 3831 C CA . ILE B 1 226 ? 0.854 18.375 19.094 1 40.5 226 ILE B CA 1
ATOM 3832 C C . ILE B 1 226 ? 0.189 17.703 20.297 1 40.5 226 ILE B C 1
ATOM 3834 O O . ILE B 1 226 ? 0.198 18.25 21.406 1 40.5 226 ILE B O 1
ATOM 3838 N N . LEU B 1 227 ? -0.542 16.688 20.047 1 46.22 227 LEU B N 1
ATOM 3839 C CA . LEU B 1 227 ? -1.225 15.898 21.062 1 46.22 227 LEU B CA 1
ATOM 3840 C C . LEU B 1 227 ? -0.505 14.578 21.297 1 46.22 227 LEU B C 1
ATOM 3842 O O . LEU B 1 227 ? -0.155 13.875 20.344 1 46.22 227 LEU B O 1
ATOM 3846 N N . LYS B 1 228 ? -0.024 14.414 22.609 1 45.44 228 LYS B N 1
ATOM 3847 C CA . LYS B 1 228 ? 0.529 13.117 23 1 45.44 228 LYS B CA 1
ATOM 3848 C C . LYS B 1 228 ? -0.454 12.336 23.859 1 45.44 228 LYS B C 1
ATOM 3850 O O . LYS B 1 228 ? -0.958 12.852 24.859 1 45.44 228 LYS B O 1
ATOM 3855 N N . PRO B 1 229 ? -0.825 11.164 23.438 1 36.28 229 PRO B N 1
ATOM 3856 C CA . PRO B 1 229 ? -1.696 10.383 24.312 1 36.28 229 PRO B CA 1
ATOM 3857 C C . PRO B 1 229 ? -1.104 10.188 25.719 1 36.28 229 PRO B C 1
ATOM 3859 O O . PRO B 1 229 ? 0.117 10.227 25.875 1 36.28 229 PRO B O 1
ATOM 3862 N N . ALA B 1 230 ? -2.123 10.109 26.797 1 43.12 230 ALA B N 1
ATOM 3863 C CA . ALA B 1 230 ? -1.693 9.828 28.156 1 43.12 230 ALA B CA 1
ATOM 3864 C C . ALA B 1 230 ? -1.127 8.422 28.281 1 43.12 230 ALA B C 1
ATOM 3866 O O . ALA B 1 230 ? -1.546 7.512 27.562 1 43.12 230 ALA B O 1
#